Protein 2YGL (pdb70)

Secondary structure (DSSP, 8-state):
-EEEEEGGGS--SEE--S-S-TTS-PEESS-HHHHHHT--PPEEEE-GGG-EEEESSEEEEE-BSSEEEEEE-TTS---EEEEEEEE-TTS--SSTTSS-B-EEEEEETTEEEEETTTT-TT-B-TTPPPEEEEEEPPTT--EEEEEEE-TT--TT-EEEEEEEEEEEE--PPPP-HHHHHH--TTEEEGGGS--SEE--S-S-TT--PEESS-HHHHHTT--PPEEEEETTEEEEESSEEE---BSSEEEEEE-TTS-EEEEEEEEEE-TTS-----SS-SEEEEEEEETTEEEEETTTT-TT-B-TTSPPEEEEEEPPTT--EEEEEEEE-SSSS---EEEEEEEEEE-/-EEEEEGGGS--SEE--S-S-TTS--EESS-HHHHHTT--PPEEEE-GGG-EEEESSEEE---BSSEEEEEE-TTS---EEEEEEEE-TTS--SSTTSS-B-EEEEEETTEEEEETTTT-TT-B-TTPPPEEEEEEPPTT--EEEEEEE-TT--TT--EEEEEEEEEEE---SPP-HHHHHH--TTEEEGGGS--SEE--S-S-TT--PEESS-HHHHHTT--PPEEEEETTEEEEESSEEEEE-BSSEEEEEE-TTS---EEEEEEE--TTS-----SS-SEEEEEEEETTEEEEETTTT-TT-B-TTSPPEEEEEEPPTT--EEEEEEEE-SSSS--EEEEEEEEEE-

Solvent-accessible surface area: 34598 Å² total; per-residue (Å²): 163,99,41,53,50,61,0,9,92,26,130,67,73,57,31,74,12,7,28,174,55,137,123,63,77,6,29,102,46,12,0,0,40,17,13,45,149,52,85,177,58,99,0,5,3,20,32,80,141,93,127,52,67,141,19,98,44,0,0,0,0,8,0,50,85,48,0,39,0,1,2,91,4,55,91,79,42,12,64,62,0,33,0,60,0,0,4,3,77,48,15,82,48,96,138,114,51,31,1,32,0,66,69,0,16,0,40,5,64,60,147,81,50,40,25,0,49,132,86,12,103,111,2,0,88,123,79,34,69,27,55,100,2,50,18,88,9,59,181,108,5,126,101,0,9,1,30,1,32,2,30,168,69,38,108,16,1,11,0,0,0,0,33,0,40,0,21,66,58,74,87,41,137,120,18,56,21,114,26,0,34,183,24,23,150,56,20,72,33,0,8,89,58,149,61,83,70,25,79,14,30,33,140,65,141,98,50,79,6,20,65,33,54,1,0,48,21,9,39,106,64,45,110,84,95,0,70,2,25,22,138,55,150,93,42,90,0,60,44,0,0,0,2,6,3,27,116,47,2,23,4,64,4,91,12,58,82,60,87,15,34,55,0,0,0,15,0,0,5,2,46,65,8,106,83,121,161,39,138,120,12,8,2,78,56,2,14,0,2,6,78,64,145,68,42,43,26,5,57,101,134,57,100,176,14,8,69,29,102,26,40,12,9,70,0,64,22,145,7,66,91,94,10,79,39,0,35,2,45,3,43,16,5,153,119,38,164,0,32,14,0,0,1,0,0,0,1,10,24,70,150,126,86,22,56,46,62,0,8,92,30,127,70,77,53,29,74,12,6,30,168,56,136,124,60,78,7,26,100,44,11,0,0,44,19,12,43,142,51,80,178,61,90,0,6,2,20,44,78,142,62,145,62,90,135,20,101,40,1,0,0,0,7,0,47,90,46,0,41,0,2,2,97,4,54,85,52,54,12,67,71,0,20,1,35,0,0,4,3,72,48,14,96,32,107,137,107,55,39,1,35,1,73,76,1,19,0,33,5,79,65,147,67,47,37,31,0,50,128,84,9,103,121,4,0,116,119,67,37,65,25,50,80,1,63,10,107,12,74,168,112,8,116,101,0,8,0,25,0,29,2,29,164,70,33,103,21,1,10,0,0,0,0,32,0,32,0,14,60,66,41,51,106,99,118,18,60,24,102,17,0,32,160,25,29,150,47,19,64,34,0,8,89,61,145,66,83,70,26,76,14,32,30,143,61,139,102,52,80,7,20,65,34,55,4,1,49,28,8,44,112,61,36,120,101,92,0,73,1,26,15,132,66,141,86,38,88,0,69,44,0,0,0,2,8,2,32,99,52,3,23,3,66,4,95,11,56,84,68,99,19,61,33,0,0,0,13,1,1,6,7,49,72,20,135,86,145,155,40,140,118,14,5,0,86,33,1,11,0,2,5,76,67,134,75,40,45,21,1,60,94,162,60,99,172,12,2,58,33,105,36,46,10,6,68,0,57,18,68,7,59,135,110,10,91,36,0,33,2,48,3,42,10,13,149,104,29,221,18,18,40,1,2,0,0,0,0,0,4,33,81

Foldseek 3Di:
DKDKDAPLNDDWPDWFAADPDPVQDKDWQDFRPCVSVVHPDGFWFQAPPRDIDGFRTWIKGFAAQHTKTKHFCAPVQFWKKKFKKAQTLPFDQVDVLAQFWQKKFKDWPNRTQDICCVVCVRGHHSRDGIDMDMGTDDRRTTMMMTITHCPPGRHRNTMIRGPIITMDDDDDDDDDLVDLQVDDVQKDAPLVDDWPDWFAADPPPVFDKDWQDARPCVSVPDNDGFWFAAVNDIDGFRTWIKGFAAQHIKTKHFCQVAQWWKKKWWKDFGLPWDDDDDPFAFWQWKFKAFPNHTQDICCVVPVRHHHRSDGTDIDMTTHDTNTGMIMIITHGSPPTGRRTMMTGSIIIGGD/DKDKDAPLNDDWPDWFAADPPPVFGKDWQDWRPCVSVVHPDGFWFAAPVRDIDGFRGWIKGFAAQHTKTKHWCAPVQFWKKKFKKAQGLPFDCPDPLAQQWQWKFKDWPRHTQDIPCVVCVRGHHNSDGIDMDMGTDDPRTTMMMIITHCPPGRHRNTMIGGPIITMDDPDDDDDDLVDLQVDDVQKAAPLVDDWPDWFADDPDPVFDKDWQPAGPCVSVPDNAGFWFQAPNDIDGFRTWIKGFADQHIKTKHFCQVHWWWKKKWWKAAGLPFDFDDDQFAQWQWKFKAFPNRTFDIPCPVPVRYYGRPDHTDMDMTTDDGNTGMIMIMTHGSPPTPRGMMMTGSIITGD

InterPro domains:
  IPR008979 Galactose-binding-like domain superfamily [SSF49785] (64-230)
  IPR008979 Galactose-binding-like domain superfamily [SSF49785] (246-413)
  IPR011071 Polysaccharide lyase family 8-like, C-terminal [G3DSA:2.60.220.10] (844-1001)
  IPR013190 Glycosyl hydrolase family 98, C-terminal [PF08307] (747-1003)
  IPR013191 Glycosyl hydrolase family 98, central domain [PF08306] (425-745)
  IPR013222 Glycosyl hydrolase family 98, putative carbohydrate-binding module [PF08305] (66-227)
  IPR013222 Glycosyl hydrolase family 98, putative carbohydrate-binding module [PF08305] (249-396)
  IPR013222 Glycosyl hydrolase family 98, putative carbohydrate-binding module [SM00776] (62-229)
  IPR013222 Glycosyl hydrolase family 98, putative carbohydrate-binding module [SM00776] (245-411)
  IPR038637 NPCBM domain superfamily [G3DSA:2.60.120.1060] (61-232)
  IPR038637 NPCBM domain superfamily [G3DSA:2.60.120.1060] (233-413)

Organism: Streptococcus pneumoniae (strain 70585) (NCBI:txid488221)

Nearest PDB structures (foldseek):
  2ygl-assembly1_A  TM=1.003E+00  e=1.152E-73  Streptococcus pneumoniae SP3-BS71
  2vno-assembly1_A  TM=9.963E-01  e=3.761E-24  Clostridium perfringens
  7jrm-assembly1_A  TM=9.193E-01  e=1.064E-12  Clostridium perfringens ATCC 13124
  8jmq-assembly1_B  TM=3.921E-01  e=1.977E-03  Asparagus officinalis
  8jmr-assembly1_A  TM=4.074E-01  e=3.582E-03  Asparagus officinalis

Radius of gyration: 34.6 Å; Cα contacts (8 Å, |Δi|>4): 1863; chains: 2; bounding box: 73×103×72 Å

Structure (mmCIF, N/CA/C/O backbone):
data_2YGL
#
_entry.id   2YGL
#
_cell.length_a   76.040
_cell.length_b   90.580
_cell.length_c   119.850
_cell.angle_alpha   90.00
_cell.angle_beta   90.00
_cell.angle_gamma   90.00
#
_symmetry.space_group_name_H-M   'P 21 21 21'
#
loop_
_entity.id
_entity.type
_entity.pdbx_description
1 polymer 'BLOOD GROUP A-AND B-CLEAVING ENDO-BETA-GALACTOSIDASE'
2 non-polymer 'CALCIUM ION'
3 water water
#
loop_
_atom_site.group_PDB
_atom_site.id
_atom_site.type_symbol
_atom_site.label_atom_id
_atom_site.label_alt_id
_atom_site.label_comp_id
_atom_site.label_asym_id
_atom_site.label_entity_id
_atom_site.label_seq_id
_atom_site.pdbx_PDB_ins_code
_atom_site.Cartn_x
_atom_site.Cartn_y
_atom_site.Cartn_z
_atom_site.occupancy
_atom_site.B_iso_or_equiv
_atom_site.auth_seq_id
_atom_site.auth_comp_id
_atom_site.auth_asym_id
_atom_site.auth_atom_id
_atom_site.pdbx_PDB_model_num
ATOM 1 N N . HIS A 1 3 ? -14.951 72.246 42.275 1.00 30.70 62 HIS A N 1
ATOM 2 C CA . HIS A 1 3 ? -15.646 73.526 42.586 1.00 30.56 62 HIS A CA 1
ATOM 3 C C . HIS A 1 3 ? -15.349 74.574 41.509 1.00 30.56 62 HIS A C 1
ATOM 4 O O . HIS A 1 3 ? -14.207 75.015 41.352 1.00 30.52 62 HIS A O 1
ATOM 11 N N . MET A 1 4 ? -16.393 74.959 40.775 1.00 30.37 63 MET A N 1
ATOM 12 C CA . MET A 1 4 ? -16.269 75.904 39.664 1.00 30.28 63 MET A CA 1
ATOM 13 C C . MET A 1 4 ? -16.904 77.248 40.002 1.00 29.79 63 MET A C 1
ATOM 14 O O . MET A 1 4 ? -17.930 77.306 40.680 1.00 29.86 63 MET A O 1
ATOM 19 N N . ALA A 1 5 ? -16.287 78.323 39.520 1.00 29.22 64 ALA A N 1
ATOM 20 C CA . ALA A 1 5 ? -16.828 79.669 39.683 1.00 28.68 64 ALA A CA 1
ATOM 21 C C . ALA A 1 5 ? -16.920 80.371 38.333 1.00 28.40 64 ALA A C 1
ATOM 22 O O . ALA A 1 5 ? -15.992 80.300 37.521 1.00 28.21 64 ALA A O 1
ATOM 24 N N . SER A 1 6 ? -18.041 81.047 38.097 1.00 27.90 65 SER A N 1
ATOM 25 C CA . SER A 1 6 ? -18.232 81.778 36.853 1.00 27.51 65 SER A CA 1
ATOM 26 C C . SER A 1 6 ? -18.285 83.281 37.085 1.00 27.09 65 SER A C 1
ATOM 27 O O . SER A 1 6 ? -18.820 83.750 38.091 1.00 26.89 65 SER A O 1
ATOM 30 N N . THR A 1 7 ? -17.705 84.026 36.150 1.00 26.68 66 THR A N 1
ATOM 31 C CA . THR A 1 7 ? -17.768 85.481 36.160 1.00 26.45 66 THR A CA 1
ATOM 32 C C . THR A 1 7 ? -18.459 85.934 34.873 1.00 26.30 66 THR A C 1
ATOM 33 O O . THR A 1 7 ? -18.020 85.595 33.770 1.00 26.27 66 THR A O 1
ATOM 37 N N . TYR A 1 8 ? -19.553 86.675 35.020 1.00 25.99 67 TYR A N 1
ATOM 38 C CA . TYR A 1 8 ? -20.296 87.177 33.870 1.00 25.80 67 TYR A CA 1
ATOM 39 C C . TYR A 1 8 ? -19.548 88.325 33.206 1.00 25.64 67 TYR A C 1
ATOM 40 O O . TYR A 1 8 ? -18.990 89.186 33.894 1.00 25.41 67 TYR A O 1
ATOM 49 N N . LEU A 1 9 ? -19.534 88.328 31.873 1.00 25.35 68 LEU A N 1
ATOM 50 C CA . LEU A 1 9 ? -18.895 89.404 31.112 1.00 25.21 68 LEU A CA 1
ATOM 51 C C . LEU A 1 9 ? -19.512 90.762 31.448 1.00 25.12 68 LEU A C 1
ATOM 52 O O . LEU A 1 9 ? -18.803 91.766 31.538 1.00 25.06 68 LEU A O 1
ATOM 57 N N . SER A 1 10 ? -20.829 90.773 31.651 1.00 25.05 69 SER A N 1
ATOM 58 C CA . SER A 1 10 ? -21.565 91.985 32.012 1.00 25.08 69 SER A CA 1
ATOM 59 C C . SER A 1 10 ? -21.219 92.507 33.410 1.00 25.19 69 SER A C 1
ATOM 60 O O . SER A 1 10 ? -21.629 93.607 33.784 1.00 25.24 69 SER A O 1
ATOM 63 N N . ASP A 1 11 ? -20.468 91.712 34.172 1.00 25.25 70 ASP A N 1
ATOM 64 C CA . ASP A 1 11 ? -19.942 92.138 35.466 1.00 25.44 70 ASP A CA 1
ATOM 65 C C . ASP A 1 11 ? -18.478 92.575 35.355 1.00 25.66 70 ASP A C 1
ATOM 66 O O . ASP A 1 11 ? -17.874 93.004 36.339 1.00 25.75 70 ASP A O 1
ATOM 71 N N . MET A 1 12 ? -17.916 92.464 34.152 1.00 25.77 71 MET A N 1
ATOM 72 C CA . MET A 1 12 ? -16.544 92.895 33.891 1.00 26.00 71 MET A CA 1
ATOM 73 C C . MET A 1 12 ? -16.526 94.178 33.069 1.00 25.92 71 MET A C 1
ATOM 74 O O . MET A 1 12 ? -17.556 94.609 32.548 1.00 26.08 71 MET A O 1
ATOM 79 N N . ASP A 1 13 ? -15.349 94.784 32.961 1.00 25.95 72 ASP A N 1
ATOM 80 C CA . ASP A 1 13 ? -15.162 95.971 32.137 1.00 25.91 72 ASP A CA 1
ATOM 81 C C . ASP A 1 13 ? -14.497 95.564 30.830 1.00 25.58 72 ASP A C 1
ATOM 82 O O . ASP A 1 13 ? -13.414 94.975 30.842 1.00 25.65 72 ASP A O 1
ATOM 87 N N . TRP A 1 14 ? -15.150 95.860 29.707 1.00 25.13 73 TRP A N 1
ATOM 88 C CA . TRP A 1 14 ? -14.563 95.579 28.398 1.00 24.72 73 TRP A CA 1
ATOM 89 C C . TRP A 1 14 ? -13.397 96.517 28.101 1.00 24.61 73 TRP A C 1
ATOM 90 O O . TRP A 1 14 ? -13.400 97.671 28.532 1.00 24.63 73 TRP A O 1
ATOM 101 N N . SER A 1 15 ? -12.392 96.010 27.391 1.00 24.41 74 SER A N 1
ATOM 102 C CA . SER A 1 15 ? -11.265 96.837 26.956 1.00 24.17 74 SER A CA 1
ATOM 103 C C . SER A 1 15 ? -11.703 97.760 25.820 1.00 23.91 74 SER A C 1
ATOM 104 O O . SER A 1 15 ? -11.214 98.883 25.696 1.00 24.08 74 SER A O 1
ATOM 107 N N . SER A 1 16 ? -12.630 97.271 25.001 1.00 23.49 75 SER A N 1
ATOM 108 C CA . SER A 1 16 ? -13.283 98.071 23.966 1.00 23.15 75 SER A CA 1
ATOM 109 C C . SER A 1 16 ? -14.603 97.424 23.546 1.00 22.84 75 SER A C 1
ATOM 110 O O . SER A 1 16 ? -14.819 96.223 23.750 1.00 22.62 75 SER A O 1
ATOM 113 N N . ALA A 1 17 ? -15.485 98.235 22.971 1.00 22.41 76 ALA A N 1
ATOM 114 C CA . ALA A 1 17 ? -16.779 97.764 22.498 1.00 22.10 76 ALA A CA 1
ATOM 115 C C . ALA A 1 17 ? -17.254 98.618 21.332 1.00 21.82 76 ALA A C 1
ATOM 116 O O . ALA A 1 17 ? -17.323 99.844 21.438 1.00 22.09 76 ALA A O 1
ATOM 118 N N . THR A 1 18 ? -17.555 97.966 20.213 1.00 21.20 77 THR A N 1
ATOM 119 C CA . THR A 1 18 ? -18.144 98.643 19.062 1.00 20.63 77 THR A CA 1
ATOM 120 C C . THR A 1 18 ? -19.447 97.955 18.662 1.00 20.43 77 THR A C 1
ATOM 121 O O . THR A 1 18 ? -19.612 96.746 18.860 1.00 20.21 77 THR A O 1
ATOM 125 N N . HIS A 1 19 ? -20.364 98.740 18.104 1.00 20.11 78 HIS A N 1
ATOM 126 C CA . HIS A 1 19 ? -21.655 98.243 17.638 1.00 19.85 78 HIS A CA 1
ATOM 127 C C . HIS A 1 19 ? -21.981 98.815 16.257 1.00 19.87 78 HIS A C 1
ATOM 128 O O . HIS A 1 19 ? -21.303 99.731 15.783 1.00 19.76 78 HIS A O 1
ATOM 135 N N . GLY A 1 20 ? -23.021 98.275 15.627 1.00 19.78 79 GLY A N 1
ATOM 136 C CA . GLY A 1 20 ? -23.400 98.666 14.274 1.00 19.98 79 GLY A CA 1
ATOM 137 C C . GLY A 1 20 ? -24.470 99.735 14.154 1.00 20.11 79 GLY A C 1
ATOM 138 O O . GLY A 1 20 ? -24.897 100.054 13.045 1.00 20.43 79 GLY A O 1
ATOM 139 N N . ASP A 1 21 ? -24.908 100.293 15.280 1.00 20.10 80 ASP A N 1
ATOM 140 C CA . ASP A 1 21 ? -25.909 101.363 15.258 1.00 20.16 80 ASP A CA 1
ATOM 141 C C . ASP A 1 21 ? -25.260 102.704 14.908 1.00 20.09 80 ASP A C 1
ATOM 142 O O . ASP A 1 21 ? -24.188 103.025 15.416 1.00 19.83 80 ASP A O 1
ATOM 147 N N . ILE A 1 22 ? -25.920 103.483 14.050 1.00 20.21 81 ILE A N 1
ATOM 148 C CA . ILE A 1 22 ? -25.371 104.767 13.588 1.00 20.41 81 ILE A CA 1
ATOM 149 C C . ILE A 1 22 ? -25.265 105.827 14.691 1.00 20.51 81 ILE A C 1
ATOM 150 O O . ILE A 1 22 ? -24.437 106.730 14.600 1.00 20.67 81 ILE A O 1
ATOM 155 N N . ASP A 1 23 ? -26.096 105.706 15.725 1.00 20.52 82 ASP A N 1
ATOM 156 C CA . ASP A 1 23 ? -26.068 106.628 16.859 1.00 20.57 82 ASP A CA 1
ATOM 157 C C . ASP A 1 23 ? -24.976 106.209 17.845 1.00 20.51 82 ASP A C 1
ATOM 158 O O . ASP A 1 23 ? -25.129 105.231 18.581 1.00 20.49 82 ASP A O 1
ATOM 163 N N . LYS A 1 24 ? -23.879 106.962 17.860 1.00 20.45 83 LYS A N 1
ATOM 164 C CA . LYS A 1 24 ? -22.723 106.614 18.688 1.00 20.34 83 LYS A CA 1
ATOM 165 C C . LYS A 1 24 ? -22.780 107.167 20.119 1.00 20.38 83 LYS A C 1
ATOM 166 O O . LYS A 1 24 ? -21.820 107.030 20.883 1.00 20.15 83 LYS A O 1
ATOM 172 N N . THR A 1 25 ? -23.903 107.785 20.483 1.00 20.45 84 THR A N 1
ATOM 173 C CA . THR A 1 25 ? -24.152 108.115 21.889 1.00 20.56 84 THR A CA 1
ATOM 174 C C . THR A 1 25 ? -24.710 106.882 22.602 1.00 20.56 84 THR A C 1
ATOM 175 O O . THR A 1 25 ? -24.649 106.778 23.829 1.00 20.46 84 THR A O 1
ATOM 179 N N . LYS A 1 26 ? -25.245 105.950 21.813 1.00 20.58 85 LYS A N 1
ATOM 180 C CA . LYS A 1 26 ? -25.696 104.657 22.321 1.00 20.66 85 LYS A CA 1
ATOM 181 C C . LYS A 1 26 ? -24.498 103.764 22.623 1.00 20.70 85 LYS A C 1
ATOM 182 O O . LYS A 1 26 ? -23.462 103.848 21.955 1.00 20.59 85 LYS A O 1
ATOM 188 N N . THR A 1 27 ? -24.642 102.917 23.638 1.00 20.58 86 THR A N 1
ATOM 189 C CA . THR A 1 27 ? -23.577 102.002 24.039 1.00 20.48 86 THR A CA 1
ATOM 190 C C . THR A 1 27 ? -24.057 100.552 24.054 1.00 20.18 86 THR A C 1
ATOM 191 O O . THR A 1 27 ? -25.249 100.280 24.240 1.00 19.94 86 THR A O 1
ATOM 195 N N . VAL A 1 28 ? -23.114 99.633 23.859 1.00 19.89 87 VAL A N 1
ATOM 196 C CA . VAL A 1 28 ? -23.352 98.200 24.037 1.00 19.75 87 VAL A CA 1
ATOM 197 C C . VAL A 1 28 ? -23.941 97.969 25.435 1.00 19.77 87 VAL A C 1
ATOM 198 O O . VAL A 1 28 ? -23.483 98.558 26.415 1.00 19.54 87 VAL A O 1
ATOM 202 N N . GLN A 1 29 ? -24.970 97.129 25.512 1.00 19.79 88 GLN A N 1
ATOM 203 C CA . GLN A 1 29 ? -25.760 96.993 26.733 1.00 19.69 88 GLN A CA 1
ATOM 204 C C . GLN A 1 29 ? -25.384 95.793 27.600 1.00 19.73 88 GLN A C 1
ATOM 205 O O . GLN A 1 29 ? -25.107 94.704 27.093 1.00 19.64 88 GLN A O 1
ATOM 211 N N . LYS A 1 30 ? -25.368 96.014 28.913 1.00 19.66 89 LYS A N 1
ATOM 212 C CA . LYS A 1 30 ? -25.147 94.946 29.882 1.00 19.59 89 LYS A CA 1
ATOM 213 C C . LYS A 1 30 ? -26.492 94.476 30.418 1.00 19.37 89 LYS A C 1
ATOM 214 O O . LYS A 1 30 ? -27.295 95.288 30.893 1.00 19.26 89 LYS A O 1
ATOM 220 N N . ASP A 1 31 ? -26.729 93.168 30.326 1.00 19.02 90 ASP A N 1
ATOM 221 C CA . ASP A 1 31 ? -27.933 92.524 30.865 1.00 18.86 90 ASP A CA 1
ATOM 222 C C . ASP A 1 31 ? -29.236 93.031 30.233 1.00 18.62 90 ASP A C 1
ATOM 223 O O . ASP A 1 31 ? -30.297 93.034 30.867 1.00 18.60 90 ASP A O 1
ATOM 228 N N . ALA A 1 32 ? -29.139 93.442 28.971 1.00 18.30 91 ALA A N 1
ATOM 229 C CA . ALA A 1 32 ? -30.278 93.935 28.202 1.00 18.07 91 ALA A CA 1
ATOM 230 C C . ALA A 1 32 ? -29.980 93.855 26.705 1.00 17.89 91 ALA A C 1
ATOM 231 O O . ALA A 1 32 ? -28.812 93.908 26.304 1.00 17.84 91 ALA A O 1
ATOM 233 N N . PRO A 1 33 ? -31.033 93.717 25.870 1.00 17.75 92 PRO A N 1
ATOM 234 C CA . PRO A 1 33 ? -30.865 93.870 24.422 1.00 17.58 92 PRO A CA 1
ATOM 235 C C . PRO A 1 33 ? -30.387 95.287 24.108 1.00 17.48 92 PRO A C 1
ATOM 236 O O . PRO A 1 33 ? -30.633 96.202 24.902 1.00 17.42 92 PRO A O 1
ATOM 240 N N . PHE A 1 34 ? -29.714 95.469 22.973 1.00 17.17 93 PHE A N 1
ATOM 241 C CA . PHE A 1 34 ? -29.105 96.764 22.652 1.00 17.17 93 PHE A CA 1
ATOM 242 C C . PHE A 1 34 ? -30.103 97.918 22.572 1.00 17.42 93 PHE A C 1
ATOM 243 O O . PHE A 1 34 ? -29.948 98.914 23.274 1.00 17.58 93 PHE A O 1
ATOM 251 N N . THR A 1 35 ? -31.110 97.785 21.710 1.00 17.68 94 THR A N 1
ATOM 252 C CA . THR A 1 35 ? -32.032 98.888 21.429 1.00 18.15 94 THR A CA 1
ATOM 253 C C . THR A 1 35 ? -32.983 99.201 22.589 1.00 18.45 94 THR A C 1
ATOM 254 O O . THR A 1 35 ? -33.112 100.364 22.977 1.00 18.57 94 THR A O 1
ATOM 258 N N . THR A 1 36 ? -33.627 98.173 23.145 1.00 18.78 95 THR A N 1
ATOM 259 C CA . THR A 1 36 ? -34.517 98.355 24.299 1.00 19.21 95 THR A CA 1
ATOM 260 C C . THR A 1 36 ? -33.748 98.833 25.528 1.00 19.66 95 THR A C 1
ATOM 261 O O . THR A 1 36 ? -34.232 99.684 26.276 1.00 19.90 95 THR A O 1
ATOM 265 N N . GLY A 1 37 ? -32.554 98.275 25.730 1.00 20.05 96 GLY A N 1
ATOM 266 C CA . GLY A 1 37 ? -31.689 98.657 26.845 1.00 20.57 96 GLY A CA 1
ATOM 267 C C . GLY A 1 37 ? -31.256 100.109 26.774 1.00 21.08 96 GLY A C 1
ATOM 268 O O . GLY A 1 37 ? -31.233 100.801 27.792 1.00 20.85 96 GLY A O 1
ATOM 269 N N . ASN A 1 38 ? -30.906 100.568 25.570 1.00 21.56 97 ASN A N 1
ATOM 270 C CA . ASN A 1 38 ? -30.542 101.972 25.352 1.00 22.16 97 ASN A CA 1
ATOM 271 C C . ASN A 1 38 ? -31.704 102.944 25.580 1.00 22.74 97 ASN A C 1
ATOM 272 O O . ASN A 1 38 ? -31.486 104.096 25.952 1.00 23.01 97 ASN A O 1
ATOM 277 N N . LYS A 1 39 ? -32.929 102.468 25.360 1.00 23.48 98 LYS A N 1
ATOM 278 C CA . LYS A 1 39 ? -34.143 103.253 25.609 1.00 24.16 98 LYS A CA 1
ATOM 279 C C . LYS A 1 39 ? -34.484 103.331 27.097 1.00 24.36 98 LYS A C 1
ATOM 280 O O . LYS A 1 39 ? -35.306 104.150 27.505 1.00 24.83 98 LYS A O 1
ATOM 286 N N . GLY A 1 40 ? -33.857 102.475 27.900 1.00 24.54 99 GLY A N 1
ATOM 287 C CA . GLY A 1 40 ? -34.104 102.441 29.339 1.00 24.54 99 GLY A CA 1
ATOM 288 C C . GLY A 1 40 ? -35.134 101.403 29.752 1.00 24.57 99 GLY A C 1
ATOM 289 O O . GLY A 1 40 ? -35.466 101.286 30.936 1.00 24.58 99 GLY A O 1
ATOM 290 N N . GLU A 1 41 ? -35.635 100.644 28.778 1.00 24.33 100 GLU A N 1
ATOM 291 C CA . GLU A 1 41 ? -36.643 99.616 29.038 1.00 24.16 100 GLU A CA 1
ATOM 292 C C . GLU A 1 41 ? -36.057 98.474 29.861 1.00 23.67 100 GLU A C 1
ATOM 293 O O . GLU A 1 41 ? -34.887 98.122 29.702 1.00 23.65 100 GLU A O 1
ATOM 299 N N . HIS A 1 42 ? -36.882 97.900 30.735 1.00 23.02 101 HIS A N 1
ATOM 300 C CA . HIS A 1 42 ? -36.442 96.866 31.678 1.00 22.48 101 HIS A CA 1
ATOM 301 C C . HIS A 1 42 ? -36.407 95.465 31.056 1.00 22.10 101 HIS A C 1
ATOM 302 O O . HIS A 1 42 ? -36.006 94.496 31.709 1.00 21.94 101 HIS A O 1
ATOM 309 N N . THR A 1 43 ? -36.820 95.376 29.793 1.00 21.66 102 THR A N 1
ATOM 310 C CA . THR A 1 43 ? -36.864 94.120 29.035 1.00 21.34 102 THR A CA 1
ATOM 311 C C . THR A 1 43 ? -35.565 93.313 29.143 1.00 21.13 102 THR A C 1
ATOM 312 O O . THR A 1 43 ? -34.469 93.847 28.952 1.00 20.92 102 THR A O 1
ATOM 316 N N . LYS A 1 44 ? -35.709 92.029 29.466 1.00 20.98 103 LYS A N 1
ATOM 317 C CA . LYS A 1 44 ? -34.574 91.114 29.583 1.00 21.05 103 LYS A CA 1
ATOM 318 C C . LYS A 1 44 ? -34.201 90.521 28.226 1.00 20.85 103 LYS A C 1
ATOM 319 O O . LYS A 1 44 ? -35.040 90.438 27.323 1.00 20.55 103 LYS A O 1
ATOM 325 N N . ILE A 1 45 ? -32.939 90.111 28.101 1.00 20.71 104 ILE A N 1
ATOM 326 C CA . ILE A 1 45 ? -32.459 89.359 26.944 1.00 20.59 104 ILE A CA 1
ATOM 327 C C . ILE A 1 45 ? -33.251 88.057 26.823 1.00 20.78 104 ILE A C 1
ATOM 328 O O . ILE A 1 45 ? -33.415 87.328 27.805 1.00 20.77 104 ILE A O 1
ATOM 333 N N . SER A 1 46 ? -33.764 87.784 25.627 1.00 21.04 105 SER A N 1
ATOM 334 C CA . SER A 1 46 ? -34.481 86.536 25.384 1.00 21.34 105 SER A CA 1
ATOM 335 C C . SER A 1 46 ? -34.190 85.946 24.011 1.00 21.64 105 SER A C 1
ATOM 336 O O . SER A 1 46 ? -34.012 86.670 23.032 1.00 21.38 105 SER A O 1
ATOM 339 N N . LEU A 1 47 ? -34.145 84.620 23.963 1.00 22.19 106 LEU A N 1
ATOM 340 C CA . LEU A 1 47 ? -33.854 83.892 22.737 1.00 22.87 106 LEU A CA 1
ATOM 341 C C . LEU A 1 47 ? -34.804 82.726 22.558 1.00 23.64 106 LEU A C 1
ATOM 342 O O . LEU A 1 47 ? -35.334 82.179 23.533 1.00 23.50 106 LEU A O 1
ATOM 347 N N . LEU A 1 48 ? -35.013 82.357 21.300 1.00 24.64 107 LEU A N 1
ATOM 348 C CA . LEU A 1 48 ? -35.760 81.163 20.953 1.00 25.70 107 LEU A CA 1
ATOM 349 C C . LEU A 1 48 ? -34.872 79.946 21.192 1.00 26.45 107 LEU A C 1
ATOM 350 O O . LEU A 1 48 ? -33.778 79.844 20.632 1.00 26.61 107 LEU A O 1
ATOM 355 N N . THR A 1 49 ? -35.331 79.037 22.044 1.00 27.49 108 THR A N 1
ATOM 356 C CA . THR A 1 49 ? -34.604 77.797 22.295 1.00 28.54 108 THR A CA 1
ATOM 357 C C . THR A 1 49 ? -35.260 76.634 21.540 1.00 29.04 108 THR A C 1
ATOM 358 O O . THR A 1 49 ? -36.085 76.859 20.650 1.00 29.10 108 THR A O 1
ATOM 362 N N . SER A 1 50 ? -34.887 75.404 21.885 1.00 29.74 109 SER A N 1
ATOM 363 C CA . SER A 1 50 ? -35.449 74.218 21.245 1.00 30.42 109 SER A CA 1
ATOM 364 C C . SER A 1 50 ? -36.959 74.127 21.465 1.00 30.63 109 SER A C 1
ATOM 365 O O . SER A 1 50 ? -37.476 74.579 22.492 1.00 30.88 109 SER A O 1
ATOM 368 N N . ASP A 1 51 ? -37.651 73.548 20.483 1.00 30.88 110 ASP A N 1
ATOM 369 C CA . ASP A 1 51 ? -39.121 73.501 20.432 1.00 30.95 110 ASP A CA 1
ATOM 370 C C . ASP A 1 51 ? -39.788 74.875 20.387 1.00 30.66 110 ASP A C 1
ATOM 371 O O . ASP A 1 51 ? -40.959 75.017 20.752 1.00 30.64 110 ASP A O 1
ATOM 376 N N . ASP A 1 52 ? -39.038 75.875 19.923 1.00 30.28 111 ASP A N 1
ATOM 377 C CA . ASP A 1 52 ? -39.529 77.252 19.791 1.00 29.91 111 ASP A CA 1
ATOM 378 C C . ASP A 1 52 ? -40.020 77.877 21.103 1.00 29.75 111 ASP A C 1
ATOM 379 O O . ASP A 1 52 ? -40.875 78.767 21.098 1.00 29.68 111 ASP A O 1
ATOM 384 N N . LYS A 1 53 ? -39.468 77.407 22.219 1.00 29.59 112 LYS A N 1
ATOM 385 C CA . LYS A 1 53 ? -39.743 77.997 23.524 1.00 29.54 112 LYS A CA 1
ATOM 386 C C . LYS A 1 53 ? -38.873 79.242 23.705 1.00 29.10 112 LYS A C 1
ATOM 387 O O . LYS A 1 53 ? -37.682 79.218 23.402 1.00 29.29 112 LYS A O 1
ATOM 393 N N . VAL A 1 54 ? -39.475 80.327 24.183 1.00 28.60 113 VAL A N 1
ATOM 394 C CA . VAL A 1 54 ? -38.737 81.558 24.469 1.00 28.06 113 VAL A CA 1
ATOM 395 C C . VAL A 1 54 ? -38.128 81.479 25.871 1.00 27.74 113 VAL A C 1
ATOM 396 O O . VAL A 1 54 ? -38.833 81.224 26.847 1.00 27.72 113 VAL A O 1
ATOM 400 N N . LYS A 1 55 ? -36.815 81.684 25.961 1.00 27.32 114 LYS A N 1
ATOM 401 C CA . LYS A 1 55 ? -36.122 81.690 27.248 1.00 26.94 114 LYS A CA 1
ATOM 402 C C . LYS A 1 55 ? -35.551 83.071 27.563 1.00 26.44 114 LYS A C 1
ATOM 403 O O . LYS A 1 55 ? -34.904 83.693 26.716 1.00 26.23 114 LYS A O 1
ATOM 409 N N . TYR A 1 56 ? -35.795 83.535 28.787 1.00 25.88 115 TYR A N 1
ATOM 410 C CA . TYR A 1 56 ? -35.293 84.826 29.265 1.00 25.31 115 TYR A CA 1
ATOM 411 C C . TYR A 1 56 ? -34.010 84.658 30.075 1.00 24.77 115 TYR A C 1
ATOM 412 O O . TYR A 1 56 ? -33.799 83.628 30.716 1.00 24.73 115 TYR A O 1
ATOM 421 N N . PHE A 1 57 ? -33.152 85.674 30.029 1.00 24.13 116 PHE A N 1
ATOM 422 C CA . PHE A 1 57 ? -31.841 85.622 30.671 1.00 23.47 116 PHE A CA 1
ATOM 423 C C . PHE A 1 57 ? -31.621 86.872 31.512 1.00 23.11 116 PHE A C 1
ATOM 424 O O . PHE A 1 57 ? -31.819 87.987 31.029 1.00 23.01 116 PHE A O 1
ATOM 432 N N . ASP A 1 58 ? -31.205 86.683 32.763 1.00 22.79 117 ASP A N 1
ATOM 433 C CA . ASP A 1 58 ? -30.851 87.800 33.646 1.00 22.42 117 ASP A CA 1
ATOM 434 C C . ASP A 1 58 ? -29.553 88.488 33.215 1.00 21.96 117 ASP A C 1
ATOM 435 O O . ASP A 1 58 ? -29.411 89.704 33.359 1.00 21.81 117 ASP A O 1
ATOM 440 N N . LYS A 1 59 ? -28.610 87.701 32.698 1.00 21.49 118 LYS A N 1
ATOM 441 C CA . LYS A 1 59 ? -27.268 88.196 32.381 1.00 21.05 118 LYS A CA 1
ATOM 442 C C . LYS A 1 59 ? -26.927 88.059 30.900 1.00 20.79 118 LYS A C 1
ATOM 443 O O . LYS A 1 59 ? -27.405 87.146 30.224 1.00 20.62 118 LYS A O 1
ATOM 449 N N . GLY A 1 60 ? -26.090 88.970 30.406 1.00 20.42 119 GLY A N 1
ATOM 450 C CA . GLY A 1 60 ? -25.613 88.906 29.029 1.00 19.96 119 GLY A CA 1
ATOM 451 C C . GLY A 1 60 ? -25.138 90.229 28.463 1.00 19.57 119 GLY A C 1
ATOM 452 O O . GLY A 1 60 ? -25.117 91.249 29.157 1.00 19.37 119 GLY A O 1
ATOM 453 N N . ILE A 1 61 ? -24.744 90.191 27.191 1.00 19.17 120 ILE A N 1
ATOM 454 C CA . ILE A 1 61 ? -24.292 91.367 26.455 1.00 18.78 120 ILE A CA 1
ATOM 455 C C . ILE A 1 61 ? -25.169 91.550 25.216 1.00 18.52 120 ILE A C 1
ATOM 456 O O . ILE A 1 61 ? -25.367 90.609 24.443 1.00 18.53 120 ILE A O 1
ATOM 461 N N . GLY A 1 62 ? -25.692 92.760 25.038 1.00 18.33 121 GLY A N 1
ATOM 462 C CA . GLY A 1 62 ? -26.543 93.088 23.894 1.00 18.27 121 GLY A CA 1
ATOM 463 C C . GLY A 1 62 ? -25.910 94.118 22.978 1.00 18.20 121 GLY A C 1
ATOM 464 O O . GLY A 1 62 ? -25.577 95.223 23.407 1.00 18.14 121 GLY A O 1
ATOM 465 N N . THR A 1 63 ? -25.745 93.750 21.710 1.00 18.17 122 THR A N 1
ATOM 466 C CA . THR A 1 63 ? -25.115 94.625 20.723 1.00 18.01 122 THR A CA 1
ATOM 467 C C . THR A 1 63 ? -25.910 94.687 19.415 1.00 18.01 122 THR A C 1
ATOM 468 O O . THR A 1 63 ? -26.913 93.985 19.250 1.00 18.07 122 THR A O 1
ATOM 472 N N . VAL A 1 64 ? -25.460 95.550 18.507 1.00 17.85 123 VAL A N 1
ATOM 473 C CA . VAL A 1 64 ? -25.890 95.523 17.115 1.00 17.80 123 VAL A CA 1
ATOM 474 C C . VAL A 1 64 ? -24.677 95.126 16.268 1.00 17.96 123 VAL A C 1
ATOM 475 O O . VAL A 1 64 ? -23.592 95.694 16.419 1.00 17.70 123 VAL A O 1
ATOM 479 N N . ALA A 1 65 ? -24.866 94.138 15.397 1.00 18.03 124 ALA A N 1
ATOM 480 C CA . ALA A 1 65 ? -23.792 93.635 14.546 1.00 18.47 124 ALA A CA 1
ATOM 481 C C . ALA A 1 65 ? -23.288 94.693 13.562 1.00 18.84 124 ALA A C 1
ATOM 482 O O . ALA A 1 65 ? -24.035 95.586 13.151 1.00 18.80 124 ALA A O 1
ATOM 484 N N . ASP A 1 66 ? -22.009 94.595 13.209 1.00 19.35 125 ASP A N 1
ATOM 485 C CA . ASP A 1 66 ? -21.412 95.454 12.189 1.00 19.90 125 ASP A CA 1
ATOM 486 C C . ASP A 1 66 ? -20.538 94.595 11.270 1.00 20.05 125 ASP A C 1
ATOM 487 O O . ASP A 1 66 ? -20.907 93.463 10.957 1.00 20.03 125 ASP A O 1
ATOM 492 N N . SER A 1 67 ? -19.386 95.112 10.847 1.00 20.30 126 SER A N 1
ATOM 493 C CA . SER A 1 67 ? -18.511 94.355 9.943 1.00 20.57 126 SER A CA 1
ATOM 494 C C . SER A 1 67 ? -17.026 94.313 10.346 1.00 20.43 126 SER A C 1
ATOM 495 O O . SER A 1 67 ? -16.167 94.721 9.567 1.00 20.68 126 SER A O 1
ATOM 498 N N . PRO A 1 68 ? -16.714 93.799 11.554 1.00 20.35 127 PRO A N 1
ATOM 499 C CA . PRO A 1 68 ? -17.640 93.323 12.584 1.00 20.16 127 PRO A CA 1
ATOM 500 C C . PRO A 1 68 ? -17.864 94.316 13.725 1.00 20.09 127 PRO A C 1
ATOM 501 O O . PRO A 1 68 ? -17.115 95.284 13.868 1.00 19.97 127 PRO A O 1
ATOM 505 N N . SER A 1 69 ? -18.909 94.071 14.513 1.00 20.11 128 SER A N 1
ATOM 506 C CA . SER A 1 69 ? -19.034 94.643 15.849 1.00 20.29 128 SER A CA 1
ATOM 507 C C . SER A 1 69 ? -18.141 93.801 16.754 1.00 20.15 128 SER A C 1
ATOM 508 O O . SER A 1 69 ? -18.187 92.571 16.700 1.00 20.11 128 SER A O 1
ATOM 511 N N . VAL A 1 70 ? -17.322 94.460 17.570 1.00 20.30 129 VAL A N 1
ATOM 512 C CA . VAL A 1 70 ? -16.347 93.764 18.417 1.00 20.51 129 VAL A CA 1
ATOM 513 C C . VAL A 1 70 ? -16.421 94.227 19.874 1.00 20.68 129 VAL A C 1
ATOM 514 O O . VAL A 1 70 ? -16.346 95.422 20.163 1.00 20.40 129 VAL A O 1
ATOM 518 N N . ILE A 1 71 ? -16.573 93.265 20.783 1.00 20.99 130 ILE A N 1
ATOM 519 C CA . ILE A 1 71 ? -16.503 93.526 22.220 1.00 21.36 130 ILE A CA 1
ATOM 520 C C . ILE A 1 71 ? -15.399 92.651 22.822 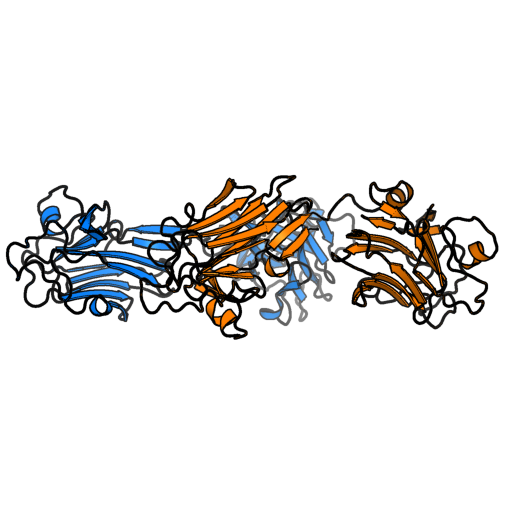1.00 21.65 130 ILE A C 1
ATOM 521 O O . ILE A 1 71 ? -15.480 91.416 22.793 1.00 21.56 130 ILE A O 1
ATOM 526 N N . SER A 1 72 ? -14.364 93.302 23.348 1.00 21.92 131 SER A N 1
ATOM 527 C CA . SER A 1 72 ? -13.170 92.610 23.835 1.00 22.35 131 SER A CA 1
ATOM 528 C C . SER A 1 72 ? -12.966 92.770 25.336 1.00 22.69 131 SER A C 1
ATOM 529 O O . SER A 1 72 ? -13.300 93.811 25.911 1.00 22.69 131 SER A O 1
ATOM 532 N N . TYR A 1 73 ? -12.404 91.733 25.955 1.00 22.98 132 TYR A N 1
ATOM 533 C CA . TYR A 1 73 ? -12.089 91.742 27.382 1.00 23.31 132 TYR A CA 1
ATOM 534 C C . TYR A 1 73 ? -10.654 91.286 27.628 1.00 23.79 132 TYR A C 1
ATOM 535 O O . TYR A 1 73 ? -10.175 90.333 27.000 1.00 23.59 132 TYR A O 1
ATOM 544 N N . ASP A 1 74 ? -9.979 91.975 28.544 1.00 24.38 133 ASP A N 1
ATOM 545 C CA . ASP A 1 74 ? -8.641 91.592 28.975 1.00 25.08 133 ASP A CA 1
ATOM 546 C C . ASP A 1 74 ? -8.758 90.511 30.038 1.00 25.34 133 ASP A C 1
ATOM 547 O O . ASP A 1 74 ? -9.294 90.746 31.121 1.00 25.34 133 ASP A O 1
ATOM 552 N N . ILE A 1 75 ? -8.264 89.322 29.713 1.00 25.87 134 ILE A N 1
ATOM 553 C CA . ILE A 1 75 ? -8.310 88.192 30.639 1.00 26.41 134 ILE A CA 1
ATOM 554 C C . ILE A 1 75 ? -6.907 87.723 31.059 1.00 26.75 134 ILE A C 1
ATOM 555 O O . ILE A 1 75 ? -6.734 86.583 31.504 1.00 26.81 134 ILE A O 1
ATOM 560 N N . SER A 1 76 ? -5.925 88.618 30.930 1.00 27.05 135 SER A N 1
ATOM 561 C CA . SER A 1 76 ? -4.528 88.329 31.289 1.00 27.54 135 SER A CA 1
ATOM 562 C C . SER A 1 76 ? -4.379 87.916 32.749 1.00 27.61 135 SER A C 1
ATOM 563 O O . SER A 1 76 ? -4.902 88.584 33.640 1.00 27.87 135 SER A O 1
ATOM 566 N N . GLY A 1 77 ? -3.675 86.808 32.976 1.00 27.88 136 GLY A N 1
ATOM 567 C CA . GLY A 1 77 ? -3.393 86.297 34.325 1.00 28.04 136 GLY A CA 1
ATOM 568 C C . GLY A 1 77 ? -4.599 85.905 35.167 1.00 28.16 136 GLY A C 1
ATOM 569 O O . GLY A 1 77 ? -4.457 85.579 36.347 1.00 28.27 136 GLY A O 1
ATOM 570 N N . GLN A 1 78 ? -5.783 85.924 34.559 1.00 28.14 137 GLN A N 1
ATOM 571 C CA . GLN A 1 78 ? -7.042 85.697 35.274 1.00 27.99 137 GLN A CA 1
ATOM 572 C C . GLN A 1 78 ? -7.315 84.222 35.547 1.00 27.55 137 GLN A C 1
ATOM 573 O O . GLN A 1 78 ? -8.076 83.885 36.458 1.00 27.59 137 GLN A O 1
ATOM 579 N N . GLY A 1 79 ? -6.712 83.351 34.741 1.00 27.04 138 GLY A N 1
ATOM 580 C CA . GLY A 1 79 ? -6.823 81.908 34.924 1.00 26.53 138 GLY A CA 1
ATOM 581 C C . GLY A 1 79 ? -8.149 81.284 34.519 1.00 26.24 138 GLY A C 1
ATOM 582 O O . GLY A 1 79 ? -8.509 80.218 35.023 1.00 26.19 138 GLY A O 1
ATOM 583 N N . PHE A 1 80 ? -8.876 81.935 33.611 1.00 25.84 139 PHE A N 1
ATOM 584 C CA . PHE A 1 80 ? -10.129 81.376 33.096 1.00 25.40 139 PHE A CA 1
ATOM 585 C C . PHE A 1 80 ? -9.864 80.155 32.222 1.00 25.19 139 PHE A C 1
ATOM 586 O O . PHE A 1 80 ? -8.862 80.096 31.510 1.00 25.04 139 PHE A O 1
ATOM 594 N N . GLU A 1 81 ? -10.771 79.186 32.284 1.00 25.03 140 GLU A N 1
ATOM 595 C CA . GLU A 1 81 ? -10.590 77.906 31.603 1.00 24.92 140 GLU A CA 1
ATOM 596 C C . GLU A 1 81 ? -11.590 77.700 30.466 1.00 24.66 140 GLU A C 1
ATOM 597 O O . GLU A 1 81 ? -11.281 77.033 29.476 1.00 24.48 140 GLU A O 1
ATOM 603 N N . LYS A 1 82 ? -12.785 78.268 30.620 1.00 24.32 141 LYS A N 1
ATOM 604 C CA . LYS A 1 82 ? -13.855 78.113 29.637 1.00 24.17 141 LYS A CA 1
ATOM 605 C C . LYS A 1 82 ? -14.621 79.411 29.416 1.00 23.74 141 LYS A C 1
ATOM 606 O O . LYS A 1 82 ? -14.714 80.256 30.314 1.00 23.67 141 LYS A O 1
ATOM 612 N N . PHE A 1 83 ? -15.162 79.558 28.210 1.00 23.12 142 PHE A N 1
ATOM 613 C CA . PHE A 1 83 ? -16.128 80.606 27.913 1.00 22.77 142 PHE A CA 1
ATOM 614 C C . PHE A 1 83 ? -17.424 79.959 27.441 1.00 22.52 142 PHE A C 1
ATOM 615 O O . PHE A 1 83 ? -17.408 79.091 26.565 1.00 22.54 142 PHE A O 1
ATOM 623 N N . GLU A 1 84 ? -18.541 80.377 28.029 1.00 22.17 143 GLU A N 1
ATOM 624 C CA . GLU A 1 84 ? -19.845 79.828 27.667 1.00 21.87 143 GLU A CA 1
ATOM 625 C C . GLU A 1 84 ? -20.903 80.910 27.483 1.00 21.49 143 GLU A C 1
ATOM 626 O O . GLU A 1 84 ? -20.978 81.856 28.270 1.00 21.40 143 GLU A O 1
ATOM 632 N N . THR A 1 85 ? -21.705 80.760 26.428 1.00 21.16 144 THR A N 1
ATOM 633 C CA . THR A 1 85 ? -22.781 81.702 26.100 1.00 20.69 144 THR A CA 1
ATOM 634 C C . THR A 1 85 ? -23.773 81.106 25.102 1.00 20.54 144 THR A C 1
ATOM 635 O O . THR A 1 85 ? -23.445 80.167 24.371 1.00 20.44 144 THR A O 1
ATOM 639 N N . TYR A 1 86 ? -24.986 81.654 25.092 1.00 20.12 145 TYR A N 1
ATOM 640 C CA . TYR A 1 86 ? -25.969 81.369 24.055 1.00 20.09 145 TYR A CA 1
ATOM 641 C C . TYR A 1 86 ? -26.006 82.558 23.100 1.00 19.53 145 TYR A C 1
ATOM 642 O O . TYR A 1 86 ? -26.032 83.709 23.538 1.00 19.78 145 TYR A O 1
ATOM 651 N N . ILE A 1 87 ? -26.003 82.282 21.801 1.00 18.71 146 ILE A N 1
ATOM 652 C CA . ILE A 1 87 ? -26.053 83.346 20.797 1.00 18.04 146 ILE A CA 1
ATOM 653 C C . ILE A 1 87 ? -27.279 83.253 19.900 1.00 17.65 146 ILE A C 1
ATOM 654 O O . ILE A 1 87 ? -27.786 82.166 19.629 1.00 17.43 146 ILE A O 1
ATOM 659 N N . GLY A 1 88 ? -27.733 84.413 19.441 1.00 17.31 147 GLY A N 1
ATOM 660 C CA . GLY A 1 88 ? -28.852 84.516 18.514 1.00 16.89 147 GLY A CA 1
ATOM 661 C C . GLY A 1 88 ? -29.281 85.963 18.399 1.00 16.64 147 GLY A C 1
ATOM 662 O O . GLY A 1 88 ? -28.667 86.848 18.994 1.00 16.43 147 GLY A O 1
ATOM 663 N N . ILE A 1 89 ? -30.331 86.205 17.621 1.00 16.46 148 ILE A N 1
ATOM 664 C CA . ILE A 1 89 ? -30.917 87.534 17.517 1.00 16.37 148 ILE A CA 1
ATOM 665 C C . ILE A 1 89 ? -32.009 87.649 18.574 1.00 16.59 148 ILE A C 1
ATOM 666 O O . ILE A 1 89 ? -32.877 86.779 18.670 1.00 16.42 148 ILE A O 1
ATOM 671 N N . ASP A 1 90 ? -31.953 88.714 19.372 1.00 16.66 149 ASP A N 1
ATOM 672 C CA . ASP A 1 90 ? -32.911 88.912 20.458 1.00 17.00 149 ASP A CA 1
ATOM 673 C C . ASP A 1 90 ? -34.356 88.967 19.961 1.00 17.24 149 ASP A C 1
ATOM 674 O O . ASP A 1 90 ? -34.636 89.510 18.889 1.00 17.12 149 ASP A O 1
ATOM 679 N N . GLN A 1 91 ? -35.264 88.401 20.754 1.00 17.37 150 GLN A N 1
ATOM 680 C CA . GLN A 1 91 ? -36.692 88.375 20.432 1.00 17.59 150 GLN A CA 1
ATOM 681 C C . GLN A 1 91 ? -37.312 89.769 20.287 1.00 17.52 150 GLN A C 1
ATOM 682 O O . GLN A 1 91 ? -38.360 89.915 19.661 1.00 17.37 150 GLN A O 1
ATOM 688 N N . SER A 1 92 ? -36.653 90.780 20.852 1.00 17.67 151 SER A N 1
ATOM 689 C CA . SER A 1 92 ? -37.117 92.171 20.775 1.00 17.83 151 SER A CA 1
ATOM 690 C C . SER A 1 92 ? -36.762 92.877 19.458 1.00 17.99 151 SER A C 1
ATOM 691 O O . SER A 1 92 ? -37.129 94.040 19.257 1.00 17.85 151 SER A O 1
ATOM 694 N N . ALA A 1 93 ? -36.048 92.184 18.571 1.00 18.16 152 ALA A N 1
ATOM 695 C CA . ALA A 1 93 ? -35.580 92.780 17.313 1.00 18.56 152 ALA A CA 1
ATOM 696 C C . ALA A 1 93 ? -36.716 93.205 16.384 1.00 18.78 152 ALA A C 1
ATOM 697 O O . ALA A 1 93 ? -37.780 92.584 16.361 1.00 18.81 152 ALA A O 1
ATOM 699 N N . ASN A 1 94 ? -36.478 94.272 15.625 1.00 19.17 153 ASN A N 1
ATOM 700 C CA . ASN A 1 94 ? -37.357 94.653 14.522 1.00 19.54 153 ASN A CA 1
ATOM 701 C C . ASN A 1 94 ? -37.140 93.667 13.381 1.00 19.99 153 ASN A C 1
ATOM 702 O O . ASN A 1 94 ? -36.102 93.697 12.713 1.00 20.06 153 ASN A O 1
ATOM 707 N N . SER A 1 95 ? -38.110 92.778 13.185 1.00 20.48 154 SER A N 1
ATOM 708 C CA . SER A 1 95 ? -38.063 91.802 12.097 1.00 21.00 154 SER A CA 1
ATOM 709 C C . SER A 1 95 ? -39.239 91.985 11.129 1.00 21.47 154 SER A C 1
ATOM 710 O O . SER A 1 95 ? -39.738 91.015 10.559 1.00 21.66 154 SER A O 1
ATOM 713 N N . SER A 1 96 ? -39.663 93.234 10.944 1.00 22.03 155 SER A N 1
ATOM 714 C CA . SER A 1 96 ? -40.848 93.558 10.140 1.00 22.65 155 SER A CA 1
ATOM 715 C C . SER A 1 96 ? -40.630 93.385 8.635 1.00 23.13 155 SER A C 1
ATOM 716 O O . SER A 1 96 ? -41.590 93.240 7.875 1.00 23.54 155 SER A O 1
ATOM 719 N N . ARG A 1 97 ? -39.369 93.415 8.216 1.00 23.65 156 ARG A N 1
ATOM 720 C CA . ARG A 1 97 ? -38.986 93.163 6.827 1.00 24.08 156 ARG A CA 1
ATOM 721 C C . ARG A 1 97 ? -37.955 92.039 6.781 1.00 24.08 156 ARG A C 1
ATOM 722 O O . ARG A 1 97 ? -37.229 91.821 7.754 1.00 24.25 156 ARG A O 1
ATOM 730 N N . SER A 1 98 ? -37.890 91.334 5.653 1.00 23.99 157 SER A N 1
ATOM 731 C CA . SER A 1 98 ? -36.993 90.182 5.500 1.00 23.88 157 SER A CA 1
ATOM 732 C C . SER A 1 98 ? -35.504 90.547 5.411 1.00 23.77 157 SER A C 1
ATOM 733 O O . SER A 1 98 ? -34.646 89.669 5.527 1.00 23.90 157 SER A O 1
ATOM 736 N N . ASP A 1 99 ? -35.203 91.828 5.203 1.00 23.60 158 ASP A N 1
ATOM 737 C CA . ASP A 1 99 ? -33.816 92.311 5.206 1.00 23.43 158 ASP A CA 1
ATOM 738 C C . ASP A 1 99 ? -33.382 92.787 6.600 1.00 23.06 158 ASP A C 1
ATOM 739 O O . ASP A 1 99 ? -32.214 93.114 6.824 1.00 22.93 158 ASP A O 1
ATOM 744 N N . HIS A 1 100 ? -34.339 92.823 7.526 1.00 22.64 159 HIS A N 1
ATOM 745 C CA . HIS A 1 100 ? -34.079 93.127 8.930 1.00 22.28 159 HIS A CA 1
ATOM 746 C C . HIS A 1 100 ? -33.845 91.828 9.699 1.00 21.76 159 HIS A C 1
ATOM 747 O O . HIS A 1 100 ? -34.388 90.785 9.333 1.00 21.92 159 HIS A O 1
ATOM 754 N N . ALA A 1 101 ? -33.041 91.905 10.761 1.00 21.06 160 ALA A N 1
ATOM 755 C CA . ALA A 1 101 ? -32.655 90.739 11.572 1.00 20.54 160 ALA A CA 1
ATOM 756 C C . ALA A 1 101 ? -31.984 89.626 10.748 1.00 20.20 160 ALA A C 1
ATOM 757 O O . ALA A 1 101 ? -32.411 88.467 10.769 1.00 20.03 160 ALA A O 1
ATOM 759 N N . VAL A 1 102 ? -30.934 89.999 10.021 1.00 19.83 161 VAL A N 1
ATOM 760 C CA . VAL A 1 102 ? -30.168 89.054 9.207 1.00 19.62 161 VAL A CA 1
ATOM 761 C C . VAL A 1 102 ? -28.693 89.182 9.574 1.00 19.46 161 VAL A C 1
ATOM 762 O O . VAL A 1 102 ? -28.031 90.157 9.210 1.00 19.40 161 VAL A O 1
ATOM 766 N N . VAL A 1 103 ? -28.195 88.201 10.316 1.00 19.31 162 VAL A N 1
ATOM 767 C CA . VAL A 1 103 ? -26.816 88.207 10.790 1.00 19.34 162 VAL A CA 1
ATOM 768 C C . VAL A 1 103 ? -26.033 87.119 10.065 1.00 19.59 162 VAL A C 1
ATOM 769 O O . VAL A 1 103 ? -26.377 85.939 10.141 1.00 19.38 162 VAL A O 1
ATOM 773 N N . ASP A 1 104 ? -24.990 87.535 9.352 1.00 19.78 163 ASP A N 1
ATOM 774 C CA . ASP A 1 104 ? -24.185 86.622 8.547 1.00 20.29 163 ASP A CA 1
ATOM 775 C C . ASP A 1 104 ? -23.392 85.630 9.395 1.00 20.20 163 ASP A C 1
ATOM 776 O O . ASP A 1 104 ? -23.369 84.438 9.095 1.00 20.12 163 ASP A O 1
ATOM 781 N N . ARG A 1 105 ? -22.766 86.122 10.463 1.00 20.32 164 ARG A N 1
ATOM 782 C CA . ARG A 1 105 ? -21.815 85.325 11.230 1.00 20.54 164 ARG A CA 1
ATOM 783 C C . ARG A 1 105 ? -21.579 85.882 12.635 1.00 20.51 164 ARG A C 1
ATOM 784 O O . ARG A 1 105 ? -21.554 87.096 12.838 1.00 20.39 164 ARG A O 1
ATOM 792 N N . ILE A 1 106 ? -21.411 84.978 13.597 1.00 20.57 165 ILE A N 1
ATOM 793 C CA . ILE A 1 106 ? -20.940 85.334 14.933 1.00 20.88 165 ILE A CA 1
ATOM 794 C C . ILE A 1 106 ? -19.693 84.508 15.243 1.00 21.23 165 ILE A C 1
ATOM 795 O O . ILE A 1 106 ? -19.691 83.286 15.067 1.00 21.24 165 ILE A O 1
ATOM 800 N N . GLU A 1 107 ? -18.638 85.180 15.695 1.00 21.48 166 GLU A N 1
ATOM 801 C CA . GLU A 1 107 ? -17.387 84.510 16.033 1.00 22.01 166 GLU A CA 1
ATOM 802 C C . GLU A 1 107 ? -16.908 84.841 17.440 1.00 22.17 166 GLU A C 1
ATOM 803 O O . GLU A 1 107 ? -17.204 85.911 17.977 1.00 22.00 166 GLU A O 1
ATOM 809 N N . ILE A 1 108 ? -16.169 83.902 18.028 1.00 22.45 167 ILE A N 1
ATOM 810 C CA . ILE A 1 108 ? -15.419 84.151 19.252 1.00 22.89 167 ILE A CA 1
ATOM 811 C C . ILE A 1 108 ? -13.939 83.980 18.932 1.00 23.36 167 ILE A C 1
ATOM 812 O O . ILE A 1 108 ? -13.530 82.975 18.342 1.00 23.34 167 ILE A O 1
ATOM 817 N N . GLU A 1 109 ? -13.152 84.982 19.310 1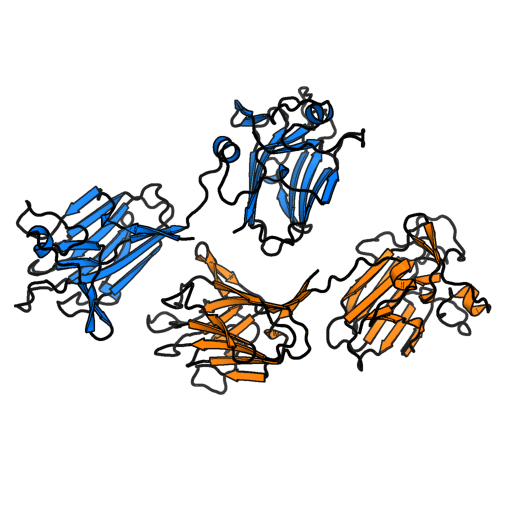.00 23.82 168 GLU A N 1
ATOM 818 C CA . GLU A 1 109 ? -11.733 85.033 18.997 1.00 24.47 168 GLU A CA 1
ATOM 819 C C . GLU A 1 109 ? -10.923 85.194 20.278 1.00 24.70 168 GLU A C 1
ATOM 820 O O . GLU A 1 109 ? -11.279 85.995 21.146 1.00 24.53 168 GLU A O 1
ATOM 826 N N . ILE A 1 110 ? -9.848 84.417 20.396 1.00 24.94 169 ILE A N 1
ATOM 827 C CA . ILE A 1 110 ? -8.900 84.560 21.503 1.00 25.41 169 ILE A CA 1
ATOM 828 C C . ILE A 1 110 ? -7.494 84.773 20.948 1.00 25.74 169 ILE A C 1
ATOM 829 O O . ILE A 1 110 ? -6.966 83.916 20.231 1.00 25.73 169 ILE A O 1
ATOM 834 N N . ASP A 1 111 ? -6.912 85.927 21.275 1.00 26.03 170 ASP A N 1
ATOM 835 C CA . ASP A 1 111 ? -5.551 86.298 20.860 1.00 26.47 170 ASP A CA 1
ATOM 836 C C . ASP A 1 111 ? -5.278 86.084 19.365 1.00 26.52 170 ASP A C 1
ATOM 837 O O . ASP A 1 111 ? -4.249 85.522 18.984 1.00 26.65 170 ASP A O 1
ATOM 842 N N . GLY A 1 112 ? -6.210 86.531 18.528 1.00 26.65 171 GLY A N 1
ATOM 843 C CA . GLY A 1 112 ? -6.063 86.448 17.077 1.00 26.68 171 GLY A CA 1
ATOM 844 C C . GLY A 1 112 ? -6.535 85.146 16.455 1.00 26.73 171 GLY A C 1
ATOM 845 O O . GLY A 1 112 ? -6.540 85.010 15.230 1.00 26.90 171 GLY A O 1
ATOM 846 N N . LYS A 1 113 ? -6.930 84.191 17.295 1.00 26.67 172 LYS A N 1
ATOM 847 C CA . LYS A 1 113 ? -7.395 82.883 16.832 1.00 26.66 172 LYS A CA 1
ATOM 848 C C . LYS A 1 113 ? -8.908 82.738 16.967 1.00 26.23 172 LYS A C 1
ATOM 849 O O . LYS A 1 113 ? -9.454 82.892 18.060 1.00 26.24 172 LYS A O 1
ATOM 855 N N . VAL A 1 114 ? -9.575 82.434 15.856 1.00 25.70 173 VAL A N 1
ATOM 856 C CA . VAL A 1 114 ? -11.004 82.126 15.873 1.00 25.08 173 VAL A CA 1
ATOM 857 C C . VAL A 1 114 ? -11.210 80.792 16.586 1.00 24.63 173 VAL A C 1
ATOM 858 O O . VAL A 1 114 ? -10.786 79.743 16.095 1.00 24.64 173 VAL A O 1
ATOM 862 N N . VAL A 1 115 ? -11.846 80.842 17.752 1.00 23.96 174 VAL A N 1
ATOM 863 C CA . VAL A 1 115 ? -12.076 79.634 18.550 1.00 23.35 174 VAL A CA 1
ATOM 864 C C . VAL A 1 115 ? -13.506 79.104 18.416 1.00 23.14 174 VAL A C 1
ATOM 865 O O . VAL A 1 115 ? -13.793 77.965 18.789 1.00 23.01 174 VAL A O 1
ATOM 869 N N . TYR A 1 116 ? -14.388 79.943 17.879 1.00 22.74 175 TYR A N 1
ATOM 870 C CA . TYR A 1 116 ? -15.730 79.531 17.482 1.00 22.55 175 TYR A CA 1
ATOM 871 C C . TYR A 1 116 ? -16.218 80.368 16.304 1.00 22.63 175 TYR A C 1
ATOM 872 O O . TYR A 1 116 ? -16.008 81.582 16.261 1.00 22.33 175 TYR A O 1
ATOM 881 N N . SER A 1 117 ? -16.875 79.704 15.358 1.00 22.79 176 SER A N 1
ATOM 882 C CA . SER A 1 117 ? -17.560 80.379 14.264 1.00 23.13 176 SER A CA 1
ATOM 883 C C . SER A 1 117 ? -18.908 79.717 14.018 1.00 23.43 176 SER A C 1
ATOM 884 O O . SER A 1 117 ? -19.005 78.490 13.975 1.00 23.33 176 SER A O 1
ATOM 887 N N . SER A 1 118 ? -19.942 80.539 13.853 1.00 23.86 177 SER A N 1
ATOM 888 C CA . SER A 1 118 ? -21.293 80.050 13.580 1.00 24.32 177 SER A CA 1
ATOM 889 C C . SER A 1 118 ? -21.450 79.507 12.154 1.00 24.82 177 SER A C 1
ATOM 890 O O . SER A 1 118 ? -22.473 78.904 11.830 1.00 24.69 177 SER A O 1
ATOM 893 N N . SER A 1 119 ? -20.434 79.718 11.316 1.00 25.48 178 SER A N 1
ATOM 894 C CA . SER A 1 119 ? -20.445 79.278 9.912 1.00 26.19 178 SER A CA 1
ATOM 895 C C . SER A 1 119 ? -20.606 77.771 9.750 1.00 26.44 178 SER A C 1
ATOM 896 O O . SER A 1 119 ? -21.202 77.309 8.776 1.00 26.58 178 SER A O 1
ATOM 899 N N . VAL A 1 120 ? -20.061 77.022 10.706 1.00 26.90 179 VAL A N 1
ATOM 900 C CA . VAL A 1 120 ? -20.068 75.559 10.689 1.00 27.28 179 VAL A CA 1
ATOM 901 C C . VAL A 1 120 ? -21.497 75.001 10.716 1.00 27.40 179 VAL A C 1
ATOM 902 O O . VAL A 1 120 ? -21.877 74.195 9.861 1.00 27.62 179 VAL A O 1
ATOM 906 N N . THR A 1 121 ? -22.285 75.450 11.689 1.00 27.35 180 THR A N 1
ATOM 907 C CA . THR A 1 121 ? -23.654 74.966 11.863 1.00 27.29 180 THR A CA 1
ATOM 908 C C . THR A 1 121 ? -24.683 75.861 11.165 1.00 27.22 180 THR A C 1
ATOM 909 O O . THR A 1 121 ? -25.768 75.402 10.803 1.00 27.29 180 THR A O 1
ATOM 913 N N . ASN A 1 122 ? -24.334 77.135 10.985 1.00 27.13 181 ASN A N 1
ATOM 914 C CA . ASN A 1 122 ? -25.233 78.125 10.388 1.00 27.01 181 ASN A CA 1
ATOM 915 C C . ASN A 1 122 ? -24.557 78.903 9.258 1.00 26.85 181 ASN A C 1
ATOM 916 O O . ASN A 1 122 ? -24.222 80.080 9.436 1.00 26.86 181 ASN A O 1
ATOM 921 N N . PRO A 1 123 ? -24.354 78.258 8.089 1.00 26.67 182 PRO A N 1
ATOM 922 C CA . PRO A 1 123 ? -23.684 78.925 6.965 1.00 26.58 182 PRO A CA 1
ATOM 923 C C . PRO A 1 123 ? -24.440 80.150 6.454 1.00 26.49 182 PRO A C 1
ATOM 924 O O . PRO A 1 123 ? -23.823 81.099 5.972 1.00 26.47 182 PRO A O 1
ATOM 928 N N . GLU A 1 124 ? -25.766 80.119 6.562 1.00 26.47 183 GLU A N 1
ATOM 929 C CA . GLU A 1 124 ? -26.610 81.231 6.123 1.00 26.44 183 GLU A CA 1
ATOM 930 C C . GLU A 1 124 ? -26.790 82.280 7.228 1.00 25.82 183 GLU A C 1
ATOM 931 O O . GLU A 1 124 ? -27.341 83.360 6.992 1.00 26.07 183 GLU A O 1
ATOM 937 N N . GLY A 1 125 ? -26.308 81.955 8.426 1.00 25.07 184 GLY A N 1
ATOM 938 C CA . GLY A 1 125 ? -26.305 82.888 9.551 1.00 24.10 184 GLY A CA 1
ATOM 939 C C . GLY A 1 125 ? -27.524 82.793 10.448 1.00 23.35 184 GLY A C 1
ATOM 940 O O . GLY A 1 125 ? -28.113 81.722 10.596 1.00 23.19 184 GLY A O 1
ATOM 941 N N . PHE A 1 126 ? -27.895 83.920 11.054 1.00 22.60 185 PHE A N 1
ATOM 942 C CA . PHE A 1 126 ? -29.050 83.976 11.951 1.00 22.01 185 PHE A CA 1
ATOM 943 C C . PHE A 1 126 ? -30.160 84.857 11.400 1.00 21.58 185 PHE A C 1
ATOM 944 O O . PHE A 1 126 ? -29.904 85.933 10.859 1.00 21.29 185 PHE A O 1
ATOM 952 N N . ARG A 1 127 ? -31.390 84.373 11.545 1.00 21.57 186 ARG A N 1
ATOM 953 C CA . ARG A 1 127 ? -32.596 85.142 11.255 1.00 21.66 186 ARG A CA 1
ATOM 954 C C . ARG A 1 127 ? -33.371 85.338 12.557 1.00 21.45 186 ARG A C 1
ATOM 955 O O . ARG A 1 127 ? -32.973 84.818 13.602 1.00 21.34 186 ARG A O 1
ATOM 963 N N . TYR A 1 128 ? -34.478 86.076 12.486 1.00 21.31 187 TYR A N 1
ATOM 964 C CA . TYR A 1 128 ? -35.274 86.418 13.665 1.00 21.19 187 TYR A CA 1
ATOM 965 C C . TYR A 1 128 ? -35.765 85.180 14.420 1.00 20.90 187 TYR A C 1
ATOM 966 O O . TYR A 1 128 ? -35.911 85.213 15.640 1.00 20.77 187 TYR A O 1
ATOM 975 N N . ASN A 1 129 ? -36.021 84.099 13.684 1.00 20.61 188 ASN A N 1
ATOM 976 C CA . ASN A 1 129 ? -36.543 82.865 14.264 1.00 20.50 188 ASN A CA 1
ATOM 977 C C . ASN A 1 129 ? -35.525 81.721 14.314 1.00 20.41 188 ASN A C 1
ATOM 978 O O . ASN A 1 129 ? -35.896 80.566 14.543 1.00 20.24 188 ASN A O 1
ATOM 983 N N . THR A 1 130 ? -34.248 82.039 14.098 1.00 20.26 189 THR A N 1
ATOM 984 C CA . THR A 1 130 ? -33.188 81.043 14.247 1.00 20.22 189 THR A CA 1
ATOM 985 C C . THR A 1 130 ? -32.982 80.753 15.729 1.00 20.44 189 THR A C 1
ATOM 986 O O . THR A 1 130 ? -32.744 81.670 16.525 1.00 20.29 189 THR A O 1
ATOM 990 N N . GLN A 1 131 ? -33.088 79.477 16.090 1.00 20.59 190 GLN A N 1
ATOM 991 C CA . GLN A 1 131 ? -32.930 79.047 17.474 1.00 21.02 190 GLN A CA 1
ATOM 992 C C . GLN A 1 131 ? -31.495 79.265 17.956 1.00 21.04 190 GLN A C 1
ATOM 993 O O . GLN A 1 131 ? -30.555 79.242 17.158 1.00 20.89 190 GLN A O 1
ATOM 999 N N . ALA A 1 132 ? -31.345 79.492 19.259 1.00 21.28 191 ALA A N 1
ATOM 1000 C CA . ALA A 1 132 ? -30.057 79.850 19.857 1.00 21.56 191 ALA A CA 1
ATOM 1001 C C . ALA A 1 132 ? -29.001 78.756 19.718 1.00 21.88 191 ALA A C 1
ATOM 1002 O O . ALA A 1 132 ? -29.317 77.569 19.779 1.00 21.88 191 ALA A O 1
ATOM 1004 N N . GLN A 1 133 ? -27.751 79.167 19.520 1.00 22.31 192 GLN A N 1
ATOM 1005 C CA . GLN A 1 133 ? -26.616 78.248 19.561 1.00 22.80 192 GLN A CA 1
ATOM 1006 C C . GLN A 1 133 ? -25.855 78.432 20.868 1.00 23.05 192 GLN A C 1
ATOM 1007 O O . GLN A 1 133 ? -25.605 79.563 21.292 1.00 22.87 192 GLN A O 1
ATOM 1013 N N . PHE A 1 134 ? -25.497 77.316 21.501 1.00 23.46 193 PHE A N 1
ATOM 1014 C CA . PHE A 1 134 ? -24.706 77.328 22.730 1.00 23.87 193 PHE A CA 1
ATOM 1015 C C . PHE A 1 134 ? -23.224 77.187 22.405 1.00 24.28 193 PHE A C 1
ATOM 1016 O O . PHE A 1 134 ? -22.824 76.273 21.678 1.00 24.59 193 PHE A O 1
ATOM 1024 N N . ILE A 1 135 ? -22.422 78.103 22.937 1.00 24.56 194 ILE A N 1
ATOM 1025 C CA . ILE A 1 135 ? -20.977 78.085 22.745 1.00 24.98 194 ILE A CA 1
ATOM 1026 C C . ILE A 1 135 ? -20.291 77.641 24.033 1.00 25.34 194 ILE A C 1
ATOM 1027 O O . ILE A 1 135 ? -20.594 78.150 25.118 1.00 25.43 194 ILE A O 1
ATOM 1032 N N . SER A 1 136 ? -19.378 76.683 23.904 1.00 25.63 195 SER A N 1
ATOM 1033 C CA . SER A 1 136 ? -18.499 76.293 24.998 1.00 26.02 195 SER A CA 1
ATOM 1034 C C . SER A 1 136 ? -17.101 76.043 24.442 1.00 26.45 195 SER A C 1
ATOM 1035 O O . SER A 1 136 ? -16.856 75.032 23.778 1.00 26.50 195 SER A O 1
ATOM 1038 N N . VAL A 1 137 ? -16.198 76.988 24.690 1.00 26.92 196 VAL A N 1
ATOM 1039 C CA . VAL A 1 137 ? -14.823 76.892 24.200 1.00 27.42 196 VAL A CA 1
ATOM 1040 C C . VAL A 1 137 ? -13.807 76.891 25.338 1.00 27.77 196 VAL A C 1
ATOM 1041 O O . VAL A 1 137 ? -14.000 77.558 26.357 1.00 27.75 196 VAL A O 1
ATOM 1045 N N . THR A 1 138 ? -12.730 76.133 25.149 1.00 28.16 197 THR A N 1
ATOM 1046 C CA . THR A 1 138 ? -11.624 76.097 26.098 1.00 28.79 197 THR A CA 1
ATOM 1047 C C . THR A 1 138 ? -10.753 77.340 25.917 1.00 29.13 197 THR A C 1
ATOM 1048 O O . THR A 1 138 ? -10.483 77.764 24.792 1.00 29.21 197 THR A O 1
ATOM 1052 N N . ILE A 1 139 ? -10.337 77.927 27.033 1.00 29.61 198 ILE A N 1
ATOM 1053 C CA . ILE A 1 139 ? -9.428 79.067 27.024 1.00 30.15 198 ILE A CA 1
ATOM 1054 C C . ILE A 1 139 ? -8.018 78.582 27.372 1.00 30.65 198 ILE A C 1
ATOM 1055 O O . ILE A 1 139 ? -7.832 77.912 28.393 1.00 30.76 198 ILE A O 1
ATOM 1060 N N . PRO A 1 140 ? -7.025 78.900 26.514 1.00 31.08 199 PRO A N 1
ATOM 1061 C CA . PRO A 1 140 ? -5.627 78.546 26.783 1.00 31.38 199 PRO A CA 1
ATOM 1062 C C . PRO A 1 140 ? -5.116 79.246 28.037 1.00 31.74 199 PRO A C 1
ATOM 1063 O O . PRO A 1 140 ? -5.502 80.385 28.306 1.00 31.80 199 PRO A O 1
ATOM 1067 N N . GLN A 1 141 ? -4.257 78.564 28.794 1.00 32.16 200 GLN A N 1
ATOM 1068 C CA . GLN A 1 141 ? -3.756 79.075 30.076 1.00 32.55 200 GLN A CA 1
ATOM 1069 C C . GLN A 1 141 ? -3.078 80.437 29.936 1.00 32.46 200 GLN A C 1
ATOM 1070 O O . GLN A 1 141 ? -3.124 81.261 30.852 1.00 32.64 200 GLN A O 1
ATOM 1076 N N . ASN A 1 142 ? -2.470 80.663 28.776 1.00 32.33 201 ASN A N 1
ATOM 1077 C CA . ASN A 1 142 ? -1.736 81.891 28.475 1.00 32.30 201 ASN A CA 1
ATOM 1078 C C . ASN A 1 142 ? -2.591 83.054 27.950 1.00 31.91 201 ASN A C 1
ATOM 1079 O O . ASN A 1 142 ? -2.075 84.157 27.752 1.00 31.99 201 ASN A O 1
ATOM 1084 N N . ALA A 1 143 ? -3.885 82.809 27.734 1.00 31.38 202 ALA A N 1
ATOM 1085 C CA . ALA A 1 143 ? -4.768 83.759 27.037 1.00 30.84 202 ALA A CA 1
ATOM 1086 C C . ALA A 1 143 ? -4.818 85.158 27.650 1.00 30.36 202 ALA A C 1
ATOM 1087 O O . ALA A 1 143 ? -4.861 85.313 28.870 1.00 30.34 202 ALA A O 1
ATOM 1089 N N . LYS A 1 144 ? -4.824 86.167 26.780 1.00 29.79 203 LYS A N 1
ATOM 1090 C CA . LYS A 1 144 ? -4.798 87.571 27.195 1.00 29.27 203 LYS A CA 1
ATOM 1091 C C . LYS A 1 144 ? -6.058 88.344 26.795 1.00 28.70 203 LYS A C 1
ATOM 1092 O O . LYS A 1 144 ? -6.506 89.229 27.527 1.00 28.63 203 LYS A O 1
ATOM 1098 N N . LYS A 1 145 ? -6.626 88.002 25.640 1.00 28.13 204 LYS A N 1
ATOM 1099 C CA . LYS A 1 145 ? -7.726 88.773 25.062 1.00 27.46 204 LYS A CA 1
ATOM 1100 C C . LYS A 1 145 ? -8.789 87.875 24.432 1.00 26.93 204 LYS A C 1
ATOM 1101 O O . LYS A 1 145 ? -8.481 87.038 23.580 1.00 26.92 204 LYS A O 1
ATOM 1107 N N . ILE A 1 146 ? -10.037 88.052 24.861 1.00 26.16 205 ILE A N 1
ATOM 1108 C CA . ILE A 1 146 ? -11.170 87.367 24.241 1.00 25.31 205 ILE A CA 1
ATOM 1109 C C . ILE A 1 146 ? -12.090 88.382 23.554 1.00 24.93 205 ILE A C 1
ATOM 1110 O O . ILE A 1 146 ? -12.401 89.436 24.118 1.00 24.77 205 ILE A O 1
ATOM 1115 N N . SER A 1 147 ? -12.502 88.059 22.330 1.00 24.31 206 SER A N 1
ATOM 1116 C CA . SER A 1 147 ? -13.299 88.967 21.512 1.00 23.95 206 SER A CA 1
ATOM 1117 C C . SER A 1 147 ? -14.620 88.361 21.057 1.00 23.64 206 SER A C 1
ATOM 1118 O O . SER A 1 147 ? -14.663 87.243 20.532 1.00 23.62 206 SER A O 1
ATOM 1121 N N . LEU A 1 148 ? -15.691 89.122 21.270 1.00 23.29 207 LEU A N 1
ATOM 1122 C CA . LEU A 1 148 ? -17.029 88.772 20.813 1.00 22.99 207 LEU A CA 1
ATOM 1123 C C . LEU A 1 148 ? -17.319 89.531 19.519 1.00 22.82 207 LEU A C 1
ATOM 1124 O O . LEU A 1 148 ? -17.447 90.759 19.523 1.00 22.77 207 LEU A O 1
ATOM 1129 N N . LYS A 1 149 ? -17.413 88.792 18.416 1.00 22.51 208 LYS A N 1
ATOM 1130 C CA . LYS A 1 149 ? -17.536 89.385 17.085 1.00 22.48 208 LYS A CA 1
ATOM 1131 C C . LYS A 1 149 ? -18.862 89.024 16.423 1.00 22.19 208 LYS A C 1
ATOM 1132 O O . LYS A 1 149 ? -19.276 87.866 16.448 1.00 22.17 208 LYS A O 1
ATOM 1138 N N . SER A 1 150 ? -19.521 90.017 15.831 1.00 21.91 209 SER A N 1
ATOM 1139 C CA . SER A 1 150 ? -20.767 89.780 15.100 1.00 21.79 209 SER A CA 1
ATOM 1140 C C . SER A 1 150 ? -20.781 90.495 13.753 1.00 21.78 209 SER A C 1
ATOM 1141 O O . SER A 1 150 ? -20.485 91.690 13.665 1.00 21.71 209 SER A O 1
ATOM 1144 N N . PHE A 1 151 ? -21.125 89.743 12.710 1.00 21.76 210 PHE A N 1
ATOM 1145 C CA . PHE A 1 151 ? -21.080 90.236 11.335 1.00 21.72 210 PHE A CA 1
ATOM 1146 C C . PHE A 1 151 ? -22.487 90.488 10.786 1.00 21.68 210 PHE A C 1
ATOM 1147 O O . PHE A 1 151 ? -23.288 89.560 10.643 1.00 21.46 210 PHE A O 1
ATOM 1155 N N . ALA A 1 152 ? -22.769 91.755 10.485 1.00 21.78 211 ALA A N 1
ATOM 1156 C CA . ALA A 1 152 ? -24.102 92.206 10.075 1.00 21.91 211 ALA A CA 1
ATOM 1157 C C . ALA A 1 152 ? -24.470 91.843 8.642 1.00 22.07 211 ALA A C 1
ATOM 1158 O O . ALA A 1 152 ? -25.650 91.700 8.323 1.00 21.92 211 ALA A O 1
ATOM 1160 N N . GLY A 1 153 ? -23.469 91.714 7.777 1.00 22.33 212 GLY A N 1
ATOM 1161 C CA . GLY A 1 153 ? -23.721 91.465 6.361 1.00 22.87 212 GLY A CA 1
ATOM 1162 C C . GLY A 1 153 ? -24.123 92.730 5.629 1.00 23.19 212 GLY A C 1
ATOM 1163 O O . GLY A 1 153 ? -23.532 93.790 5.847 1.00 23.12 212 GLY A O 1
ATOM 1164 N N . GLU A 1 154 ? -25.136 92.621 4.770 1.00 23.68 213 GLU A N 1
ATOM 1165 C CA . GLU A 1 154 ? -25.553 93.732 3.904 1.00 24.18 213 GLU A CA 1
ATOM 1166 C C . GLU A 1 154 ? -26.019 94.970 4.669 1.00 24.03 213 GLU A C 1
ATOM 1167 O O . GLU A 1 154 ? -25.647 96.091 4.322 1.00 24.02 213 GLU A O 1
ATOM 1173 N N . HIS A 1 155 ? -26.831 94.761 5.704 1.00 23.90 214 HIS A N 1
ATOM 1174 C CA . HIS A 1 155 ? -27.359 95.857 6.517 1.00 23.71 214 HIS A CA 1
ATOM 1175 C C . HIS A 1 155 ? -27.287 95.503 7.996 1.00 23.44 214 HIS A C 1
ATOM 1176 O O . HIS A 1 155 ? -27.267 94.328 8.354 1.00 23.46 214 HIS A O 1
ATOM 1183 N N . THR A 1 156 ? -27.266 96.521 8.851 1.00 23.12 215 THR A N 1
ATOM 1184 C CA . THR A 1 156 ? -27.262 96.311 10.298 1.00 22.71 215 THR A CA 1
ATOM 1185 C C . THR A 1 156 ? -28.683 96.310 10.887 1.00 22.38 215 THR A C 1
ATOM 1186 O O . THR A 1 156 ? -28.866 96.025 12.073 1.00 22.25 215 THR A O 1
ATOM 1190 N N . TRP A 1 157 ? -29.675 96.623 10.052 1.00 21.92 216 TRP A N 1
ATOM 1191 C CA . TRP A 1 157 ? -31.072 96.751 10.484 1.00 21.48 216 TRP A CA 1
ATOM 1192 C C . TRP A 1 157 ? -31.571 95.520 11.241 1.00 20.82 216 TRP A C 1
ATOM 1193 O O . TRP A 1 157 ? -31.507 94.400 10.731 1.00 20.63 216 TRP A O 1
ATOM 1204 N N . GLY A 1 158 ? -32.051 95.742 12.462 1.00 20.15 217 GLY A N 1
ATOM 1205 C CA . GLY A 1 158 ? -32.633 94.682 13.292 1.00 19.46 217 GLY A CA 1
ATOM 1206 C C . GLY A 1 158 ? -31.674 93.621 13.812 1.00 18.97 217 GLY A C 1
ATOM 1207 O O . GLY A 1 158 ? -32.109 92.630 14.403 1.00 18.78 217 GLY A O 1
ATOM 1208 N N . ASP A 1 159 ? -30.373 93.828 13.610 1.00 18.56 218 ASP A N 1
ATOM 1209 C CA . ASP A 1 159 ? -29.363 92.847 14.021 1.00 18.33 218 ASP A CA 1
ATOM 1210 C C . ASP A 1 159 ? -29.037 92.921 15.512 1.00 18.00 218 ASP A C 1
ATOM 1211 O O . ASP A 1 159 ? -27.907 93.225 15.903 1.00 17.70 218 ASP A O 1
ATOM 1216 N N . GLU A 1 160 ? -30.040 92.618 16.332 1.00 17.81 219 GLU A N 1
ATOM 1217 C CA . GLU A 1 160 ? -29.913 92.652 17.781 1.00 17.60 219 GLU A CA 1
ATOM 1218 C C . GLU A 1 160 ? -29.250 91.369 18.274 1.00 17.45 219 GLU A C 1
ATOM 1219 O O . GLU A 1 160 ? -29.923 90.466 18.781 1.00 17.52 219 GLU A O 1
ATOM 1225 N N . VAL A 1 161 ? -27.930 91.288 18.106 1.00 16.97 220 VAL A N 1
ATOM 1226 C CA . VAL A 1 161 ? -27.167 90.125 18.552 1.00 16.59 220 VAL A CA 1
ATOM 1227 C C . VAL A 1 161 ? -27.016 90.161 20.065 1.00 16.53 220 VAL A C 1
ATOM 1228 O O . VAL A 1 161 ? -26.580 91.166 20.635 1.00 16.33 220 VAL A O 1
ATOM 1232 N N . VAL A 1 162 ? -27.399 89.063 20.709 1.00 16.44 221 VAL A N 1
ATOM 1233 C CA . VAL A 1 162 ? -27.184 88.909 22.140 1.00 16.46 221 VAL A CA 1
ATOM 1234 C C . VAL A 1 162 ? -26.284 87.725 22.450 1.00 16.60 221 VAL A C 1
ATOM 1235 O O . VAL A 1 162 ? -26.418 86.643 21.864 1.00 16.39 221 VAL A O 1
ATOM 1239 N N . PHE A 1 163 ? -25.350 87.960 23.362 1.00 16.71 222 PHE A N 1
ATOM 1240 C CA . PHE A 1 163 ? -24.538 86.908 23.937 1.00 17.05 222 PHE A CA 1
ATOM 1241 C C . PHE A 1 163 ? -25.162 86.608 25.300 1.00 17.34 222 PHE A C 1
ATOM 1242 O O . PHE A 1 163 ? -24.711 87.109 26.332 1.00 17.14 222 PHE A O 1
ATOM 1250 N N . ALA A 1 164 ? -26.229 85.812 25.276 1.00 17.74 223 ALA A N 1
ATOM 1251 C CA . ALA A 1 164 ? -27.024 85.511 26.466 1.00 18.48 223 ALA A CA 1
ATOM 1252 C C . ALA A 1 164 ? -26.272 84.610 27.436 1.00 18.90 223 ALA A C 1
ATOM 1253 O O . ALA A 1 164 ? -25.679 83.607 27.027 1.00 18.96 223 ALA A O 1
ATOM 1255 N N . ASP A 1 165 ? -26.303 84.985 28.715 1.00 19.50 224 ASP A N 1
ATOM 1256 C CA . ASP A 1 165 ? -25.658 84.233 29.803 1.00 20.21 224 ASP A CA 1
ATOM 1257 C C . ASP A 1 165 ? -24.127 84.164 29.670 1.00 20.35 224 ASP A C 1
ATOM 1258 O O . ASP A 1 165 ? -23.483 83.266 30.228 1.00 20.42 224 ASP A O 1
ATOM 1263 N N . ALA A 1 166 ? -23.554 85.129 28.950 1.00 20.66 225 ALA A N 1
ATOM 1264 C CA . ALA A 1 166 ? -22.120 85.150 28.649 1.00 21.01 225 ALA A CA 1
ATOM 1265 C C . ALA A 1 166 ? -21.260 85.165 29.913 1.00 21.40 225 ALA A C 1
ATOM 1266 O O . ALA A 1 166 ? -21.324 86.105 30.709 1.00 21.41 225 ALA A O 1
ATOM 1268 N N . LYS A 1 167 ? -20.461 84.114 30.085 1.00 21.95 226 LYS A N 1
ATOM 1269 C CA . LYS A 1 167 ? -19.679 83.923 31.309 1.00 22.60 226 LYS A CA 1
ATOM 1270 C C . LYS A 1 167 ? -18.304 83.310 31.052 1.00 23.07 226 LYS A C 1
ATOM 1271 O O . LYS A 1 167 ? -18.112 82.557 30.092 1.00 23.31 226 LYS A O 1
ATOM 1277 N N . LEU A 1 168 ? -17.358 83.636 31.926 1.00 23.56 227 LEU A N 1
ATOM 1278 C CA . LEU A 1 168 ? -16.055 82.981 31.946 1.00 24.15 227 LEU A CA 1
ATOM 1279 C C . LEU A 1 168 ? -15.972 82.092 33.185 1.00 24.49 227 LEU A C 1
ATOM 1280 O O . LEU A 1 168 ? -16.387 82.498 34.270 1.00 24.39 227 LEU A O 1
ATOM 1285 N N . ILE A 1 169 ? -15.450 80.877 33.013 1.00 25.03 228 ILE A N 1
ATOM 1286 C CA . ILE A 1 169 ? -15.472 79.861 34.071 1.00 25.49 228 ILE A CA 1
ATOM 1287 C C . ILE A 1 169 ? -14.071 79.342 34.396 1.00 25.99 228 ILE A C 1
ATOM 1288 O O . ILE A 1 169 ? -13.252 79.135 33.497 1.00 26.00 228 ILE A O 1
ATOM 1293 N N . LYS A 1 170 ? -13.811 79.135 35.685 1.00 26.53 229 LYS A N 1
ATOM 1294 C CA . LYS A 1 170 ? -12.569 78.507 36.145 1.00 27.13 229 LYS A CA 1
ATOM 1295 C C . LYS A 1 170 ? -12.786 77.631 37.382 1.00 27.40 229 LYS A C 1
ATOM 1296 O O . LYS A 1 170 ? -13.776 77.789 38.106 1.00 27.36 229 LYS A O 1
ATOM 1302 N N . THR A 1 171 ? -11.858 76.703 37.605 1.00 27.86 230 THR A N 1
ATOM 1303 C CA . THR A 1 171 ? -11.829 75.906 38.828 1.00 28.28 230 THR A CA 1
ATOM 1304 C C . THR A 1 171 ? -11.314 76.770 39.979 1.00 28.47 230 THR A C 1
ATOM 1305 O O . THR A 1 171 ? -10.294 77.450 39.845 1.00 28.35 230 THR A O 1
ATOM 1309 N N . VAL A 1 172 ? -12.038 76.754 41.097 1.00 28.85 231 VAL A N 1
ATOM 1310 C CA . VAL A 1 172 ? -11.598 77.427 42.315 1.00 29.17 231 VAL A CA 1
ATOM 1311 C C . VAL A 1 172 ? -10.395 76.658 42.859 1.00 29.51 231 VAL A C 1
ATOM 1312 O O . VAL A 1 172 ? -10.509 75.492 43.245 1.00 29.46 231 VAL A O 1
ATOM 1316 N N . SER A 1 173 ? -9.243 77.317 42.858 1.00 29.85 232 SER A N 1
ATOM 1317 C CA . SER A 1 173 ? -7.989 76.677 43.223 1.00 30.41 232 SER A CA 1
ATOM 1318 C C . SER A 1 173 ? -7.246 77.480 44.283 1.00 30.38 232 SER A C 1
ATOM 1319 O O . SER A 1 173 ? -7.564 78.645 44.529 1.00 30.38 232 SER A O 1
ATOM 1322 N N . THR A 1 174 ? -6.259 76.845 44.909 1.00 30.48 233 THR A N 1
ATOM 1323 C CA . THR A 1 174 ? -5.412 77.510 45.898 1.00 30.53 233 THR A CA 1
ATOM 1324 C C . THR A 1 174 ? -4.567 78.597 45.236 1.00 30.55 233 THR A C 1
ATOM 1325 O O . THR A 1 174 ? -4.247 78.509 44.046 1.00 30.58 233 THR A O 1
ATOM 1329 N N . GLN A 1 175 ? -4.219 79.622 46.008 1.00 30.66 234 GLN A N 1
ATOM 1330 C CA . GLN A 1 175 ? -3.311 80.669 45.544 1.00 30.71 234 GLN A CA 1
ATOM 1331 C C . GLN A 1 175 ? -1.905 80.095 45.366 1.00 30.52 234 GLN A C 1
ATOM 1332 O O . GLN A 1 175 ? -1.600 79.014 45.881 1.00 30.46 234 GLN A O 1
ATOM 1338 N N . THR A 1 176 ? -1.064 80.811 44.620 1.00 30.25 235 THR A N 1
ATOM 1339 C CA . THR A 1 176 ? 0.347 80.457 44.472 1.00 29.92 235 THR A CA 1
ATOM 1340 C C . THR A 1 176 ? 0.975 80.291 45.861 1.00 29.51 235 THR A C 1
ATOM 1341 O O . THR A 1 176 ? 0.825 81.158 46.727 1.00 29.36 235 THR A O 1
ATOM 1345 N N . ILE A 1 177 ? 1.653 79.164 46.068 1.00 29.08 236 ILE A N 1
ATOM 1346 C CA . ILE A 1 177 ? 2.222 78.830 47.375 1.00 28.67 236 ILE A CA 1
ATOM 1347 C C . ILE A 1 177 ? 3.382 79.760 47.729 1.00 28.47 236 ILE A C 1
ATOM 1348 O O . ILE A 1 177 ? 4.326 79.911 46.956 1.00 28.54 236 ILE A O 1
ATOM 1353 N N . THR A 1 178 ? 3.276 80.396 48.892 1.00 28.34 237 THR A N 1
ATOM 1354 C CA . THR A 1 178 ? 4.340 81.234 49.447 1.00 28.23 237 THR A CA 1
ATOM 1355 C C . THR A 1 178 ? 4.486 80.914 50.940 1.00 28.15 237 THR A C 1
ATOM 1356 O O . THR A 1 178 ? 3.571 80.340 51.537 1.00 28.07 237 THR A O 1
ATOM 1360 N N . PRO A 1 179 ? 5.636 81.273 51.550 1.00 28.11 238 PRO A N 1
ATOM 1361 C CA . PRO A 1 179 ? 5.733 81.153 53.004 1.00 27.98 238 PRO A CA 1
ATOM 1362 C C . PRO A 1 179 ? 4.595 81.885 53.718 1.00 27.90 238 PRO A C 1
ATOM 1363 O O . PRO A 1 179 ? 4.004 81.332 54.649 1.00 27.83 238 PRO A O 1
ATOM 1367 N N . ASP A 1 180 ? 4.281 83.101 53.265 1.00 27.84 239 ASP A N 1
ATOM 1368 C CA . ASP A 1 180 ? 3.153 83.881 53.791 1.00 27.79 239 ASP A CA 1
ATOM 1369 C C . ASP A 1 180 ? 1.831 83.113 53.782 1.00 27.28 239 ASP A C 1
ATOM 1370 O O . ASP A 1 180 ? 1.096 83.125 54.772 1.00 27.04 239 ASP A O 1
ATOM 1375 N N . LEU A 1 181 ? 1.538 82.456 52.660 1.00 26.93 240 LEU A N 1
ATOM 1376 C CA . LEU A 1 181 ? 0.301 81.693 52.504 1.00 26.61 240 LEU A CA 1
ATOM 1377 C C . LEU A 1 181 ? 0.232 80.521 53.486 1.00 26.46 240 LEU A C 1
ATOM 1378 O O . LEU A 1 181 ? -0.809 80.281 54.098 1.00 26.48 240 LEU A O 1
ATOM 1383 N N . LEU A 1 182 ? 1.343 79.801 53.633 1.00 26.21 241 LEU A N 1
ATOM 1384 C CA . LEU A 1 182 ? 1.408 78.682 54.572 1.00 25.97 241 LEU A CA 1
ATOM 1385 C C . LEU A 1 182 ? 1.376 79.154 56.026 1.00 25.98 241 LEU A C 1
ATOM 1386 O O . LEU A 1 182 ? 0.921 78.423 56.907 1.00 25.95 241 LEU A O 1
ATOM 1391 N N . ASN A 1 183 ? 1.844 80.381 56.261 1.00 26.01 242 ASN A N 1
ATOM 1392 C CA . ASN A 1 183 ? 1.789 81.007 57.585 1.00 26.20 242 ASN A CA 1
ATOM 1393 C C . ASN A 1 183 ? 0.400 81.528 57.961 1.00 26.44 242 ASN A C 1
ATOM 1394 O O . ASN A 1 183 ? 0.027 81.516 59.136 1.00 26.35 242 ASN A O 1
ATOM 1399 N N . LYS A 1 184 ? -0.353 81.993 56.967 1.00 26.73 243 LYS A N 1
ATOM 1400 C CA . LYS A 1 184 ? -1.727 82.448 57.189 1.00 27.15 243 LYS A CA 1
ATOM 1401 C C . LYS A 1 184 ? -2.680 81.259 57.289 1.00 26.98 243 LYS A C 1
ATOM 1402 O O . LYS A 1 184 ? -3.562 81.233 58.150 1.00 27.08 243 LYS A O 1
ATOM 1408 N N . GLY A 1 185 ? -2.491 80.280 56.405 1.00 26.81 244 GLY A N 1
ATOM 1409 C CA . GLY A 1 185 ? -3.363 79.111 56.337 1.00 26.54 244 GLY A CA 1
ATOM 1410 C C . GLY A 1 185 ? -4.110 79.020 55.020 1.00 26.36 244 GLY A C 1
ATOM 1411 O O . GLY A 1 185 ? -4.372 80.033 54.375 1.00 26.31 244 GLY A O 1
ATOM 1412 N N . ILE A 1 186 ? -4.439 77.795 54.619 1.00 26.25 245 ILE A N 1
ATOM 1413 C CA . ILE A 1 186 ? -5.238 77.547 53.421 1.00 26.16 245 ILE A CA 1
ATOM 1414 C C . ILE A 1 186 ? -6.516 76.818 53.831 1.00 26.05 245 ILE A C 1
ATOM 1415 O O . ILE A 1 186 ? -6.464 75.848 54.593 1.00 26.10 245 ILE A O 1
ATOM 1420 N N . ASN A 1 187 ? -7.658 77.296 53.337 1.00 25.89 246 ASN A N 1
ATOM 1421 C CA . ASN A 1 187 ? -8.937 76.607 53.529 1.00 25.78 246 ASN A CA 1
ATOM 1422 C C . ASN A 1 187 ? -8.866 75.179 53.004 1.00 25.14 246 ASN A C 1
ATOM 1423 O O . ASN A 1 187 ? -8.521 74.955 51.844 1.00 25.27 246 ASN A O 1
ATOM 1428 N N . GLY A 1 188 ? -9.176 74.221 53.871 1.00 24.67 247 GLY A N 1
ATOM 1429 C CA . GLY A 1 188 ? -9.122 72.803 53.514 1.00 23.90 247 GLY A CA 1
ATOM 1430 C C . GLY A 1 188 ? -7.758 72.178 53.742 1.00 23.30 247 GLY A C 1
ATOM 1431 O O . GLY A 1 188 ? -7.570 70.979 53.512 1.00 23.30 247 GLY A O 1
ATOM 1432 N N . GLY A 1 189 ? -6.804 72.993 54.186 1.00 22.72 248 GLY A N 1
ATOM 1433 C CA . GLY A 1 189 ? -5.469 72.515 54.530 1.00 21.83 248 GLY A CA 1
ATOM 1434 C C . GLY A 1 189 ? -5.397 72.113 55.989 1.00 21.32 248 GLY A C 1
ATOM 1435 O O . GLY A 1 189 ? -5.854 72.849 56.866 1.00 21.58 248 GLY A O 1
ATOM 1436 N N . VAL A 1 190 ? -4.838 70.935 56.250 1.00 20.52 249 VAL A N 1
ATOM 1437 C CA . VAL A 1 190 ? -4.617 70.470 57.613 1.00 19.60 249 VAL A CA 1
ATOM 1438 C C . VAL A 1 190 ? -3.113 70.307 57.832 1.00 19.21 249 VAL A C 1
ATOM 1439 O O . VAL A 1 190 ? -2.455 69.536 57.124 1.00 18.90 249 VAL A O 1
ATOM 1443 N N . TYR A 1 191 ? -2.578 71.054 58.799 1.00 18.41 250 TYR A N 1
ATOM 1444 C CA . TYR A 1 191 ? -1.158 70.987 59.140 1.00 17.76 250 TYR A CA 1
ATOM 1445 C C . TYR A 1 191 ? -0.799 69.628 59.728 1.00 17.06 250 TYR A C 1
ATOM 1446 O O . TYR A 1 191 ? -1.509 69.107 60.593 1.00 16.55 250 TYR A O 1
ATOM 1455 N N . LEU A 1 192 ? 0.308 69.064 59.254 1.00 16.48 251 LEU A N 1
ATOM 1456 C CA . LEU A 1 192 ? 0.775 67.761 59.733 1.00 16.01 251 LEU A CA 1
ATOM 1457 C C . LEU A 1 192 ? 1.039 67.758 61.238 1.00 15.79 251 LEU A C 1
ATOM 1458 O O . LEU A 1 192 ? 0.719 66.785 61.925 1.00 15.57 251 LEU A O 1
ATOM 1463 N N . SER A 1 193 ? 1.588 68.862 61.742 1.00 15.58 252 SER A N 1
ATOM 1464 C CA . SER A 1 193 ? 1.859 69.026 63.174 1.00 15.74 252 SER A CA 1
ATOM 1465 C C . SER A 1 193 ? 0.594 69.076 64.045 1.00 16.01 252 SER A C 1
ATOM 1466 O O . SER A 1 193 ? 0.682 69.046 65.273 1.00 15.94 252 SER A O 1
ATOM 1469 N N . ASP A 1 194 ? -0.573 69.154 63.410 1.00 16.34 253 ASP A N 1
ATOM 1470 C CA . ASP A 1 194 ? -1.845 69.071 64.126 1.00 16.91 253 ASP A CA 1
ATOM 1471 C C . ASP A 1 194 ? -2.403 67.645 64.128 1.00 17.04 253 ASP A C 1
ATOM 1472 O O . ASP A 1 194 ? -3.507 67.405 64.617 1.00 17.20 253 ASP A O 1
ATOM 1477 N N . LEU A 1 195 ? -1.624 66.705 63.595 1.00 17.15 254 LEU A N 1
ATOM 1478 C CA . LEU A 1 195 ? -2.040 65.307 63.488 1.00 17.44 254 LEU A CA 1
ATOM 1479 C C . LEU A 1 195 ? -1.157 64.369 64.311 1.00 17.47 254 LEU A C 1
ATOM 1480 O O . LEU A 1 195 ? -0.028 64.714 64.672 1.00 17.34 254 LEU A O 1
ATOM 1485 N N . GLU A 1 196 ? -1.685 63.187 64.612 1.00 17.66 255 GLU A N 1
ATOM 1486 C CA . GLU A 1 196 ? -0.899 62.132 65.248 1.00 18.06 255 GLU A CA 1
ATOM 1487 C C . GLU A 1 196 ? -0.255 61.265 64.178 1.00 17.94 255 GLU A C 1
ATOM 1488 O O . GLU A 1 196 ? -0.943 60.748 63.296 1.00 17.98 255 GLU A O 1
ATOM 1494 N N . TRP A 1 197 ? 1.064 61.116 64.243 1.00 17.77 256 TRP A N 1
ATOM 1495 C CA . TRP A 1 197 ? 1.749 60.171 63.367 1.00 17.81 256 TRP A CA 1
ATOM 1496 C C . TRP A 1 197 ? 1.612 58.758 63.924 1.00 17.86 256 TRP A C 1
ATOM 1497 O O . TRP A 1 197 ? 1.344 58.583 65.112 1.00 17.87 256 TRP A O 1
ATOM 1508 N N . VAL A 1 198 ? 1.771 57.760 63.059 1.00 17.99 257 VAL A N 1
ATOM 1509 C CA . VAL A 1 198 ? 1.844 56.364 63.491 1.00 18.15 257 VAL A CA 1
ATOM 1510 C C . VAL A 1 198 ? 3.148 56.158 64.266 1.00 18.29 257 VAL A C 1
ATOM 1511 O O . VAL A 1 198 ? 3.146 55.617 65.374 1.00 18.25 257 VAL A O 1
ATOM 1515 N N . ASP A 1 199 ? 4.253 56.594 63.667 1.00 18.47 258 ASP A N 1
ATOM 1516 C CA . ASP A 1 199 ? 5.552 56.647 64.334 1.00 18.87 258 ASP A CA 1
ATOM 1517 C C . ASP A 1 199 ? 6.482 57.632 63.635 1.00 18.50 258 ASP A C 1
ATOM 1518 O O . ASP A 1 199 ? 6.254 58.013 62.480 1.00 18.41 258 ASP A O 1
ATOM 1523 N N . ALA A 1 200 ? 7.514 58.056 64.358 1.00 18.09 259 ALA A N 1
ATOM 1524 C CA . ALA A 1 200 ? 8.464 59.043 63.862 1.00 17.89 259 ALA A CA 1
ATOM 1525 C C . ALA A 1 200 ? 9.857 58.766 64.421 1.00 17.72 259 ALA A C 1
ATOM 1526 O O . ALA A 1 200 ? 10.105 58.952 65.617 1.00 17.70 259 ALA A O 1
ATOM 1528 N N . THR A 1 201 ? 10.754 58.298 63.557 1.00 17.34 260 THR A N 1
ATOM 1529 C CA . THR A 1 201 ? 12.141 58.057 63.948 1.00 17.00 260 THR A CA 1
ATOM 1530 C C . THR A 1 201 ? 13.000 59.269 63.599 1.00 16.96 260 THR A C 1
ATOM 1531 O O . THR A 1 201 ? 12.605 60.104 62.780 1.00 16.81 260 THR A O 1
ATOM 1535 N N . HIS A 1 202 ? 14.162 59.362 64.240 1.00 16.92 261 HIS A N 1
ATOM 1536 C CA . HIS A 1 202 ? 15.101 60.462 64.031 1.00 17.05 261 HIS A CA 1
ATOM 1537 C C . HIS A 1 202 ? 16.539 59.950 64.130 1.00 17.29 261 HIS A C 1
ATOM 1538 O O . HIS A 1 202 ? 16.777 58.820 64.569 1.00 17.07 261 HIS A O 1
ATOM 1545 N N . GLY A 1 203 ? 17.490 60.789 63.731 1.00 17.53 262 GLY A N 1
ATOM 1546 C CA . GLY A 1 203 ? 18.900 60.408 63.730 1.00 18.19 262 GLY A CA 1
ATOM 1547 C C . GLY A 1 203 ? 19.669 60.713 65.003 1.00 18.49 262 GLY A C 1
ATOM 1548 O O . GLY A 1 203 ? 20.863 60.427 65.081 1.00 18.52 262 GLY A O 1
ATOM 1549 N N . ASP A 1 204 ? 18.994 61.291 65.997 1.00 18.84 263 ASP A N 1
ATOM 1550 C CA . ASP A 1 204 ? 19.626 61.631 67.276 1.00 19.33 263 ASP A CA 1
ATOM 1551 C C . ASP A 1 204 ? 19.752 60.389 68.160 1.00 19.54 263 ASP A C 1
ATOM 1552 O O . ASP A 1 204 ? 18.806 59.610 68.285 1.00 19.44 263 ASP A O 1
ATOM 1557 N N . ASP A 1 205 ? 20.923 60.215 68.772 1.00 20.14 264 ASP A N 1
ATOM 1558 C CA . ASP A 1 205 ? 21.212 59.026 69.585 1.00 20.66 264 ASP A CA 1
ATOM 1559 C C . ASP A 1 205 ? 20.340 58.915 70.838 1.00 20.63 264 ASP A C 1
ATOM 1560 O O . ASP A 1 205 ? 20.062 57.811 71.307 1.00 20.88 264 ASP A O 1
ATOM 1565 N N . ASP A 1 206 ? 19.910 60.059 71.365 1.00 20.61 265 ASP A N 1
ATOM 1566 C CA . ASP A 1 206 ? 19.056 60.111 72.549 1.00 20.67 265 ASP A CA 1
ATOM 1567 C C . ASP A 1 206 ? 17.612 59.788 72.162 1.00 20.54 265 ASP A C 1
ATOM 1568 O O . ASP A 1 206 ? 16.905 60.636 71.607 1.00 20.43 265 ASP A O 1
ATOM 1573 N N . LYS A 1 207 ? 17.176 58.567 72.468 1.00 20.35 266 LYS A N 1
ATOM 1574 C CA . LYS A 1 207 ? 15.856 58.090 72.044 1.00 20.19 266 LYS A CA 1
ATOM 1575 C C . LYS A 1 207 ? 14.709 58.520 72.969 1.00 20.20 266 LYS A C 1
ATOM 1576 O O . LYS A 1 207 ? 13.554 58.164 72.737 1.00 20.11 266 LYS A O 1
ATOM 1582 N N . SER A 1 208 ? 15.032 59.289 74.007 1.00 19.96 267 SER A N 1
ATOM 1583 C CA . SER A 1 208 ? 14.010 59.943 74.821 1.00 19.76 267 SER A CA 1
ATOM 1584 C C . SER A 1 208 ? 13.528 61.216 74.123 1.00 19.31 267 SER A C 1
ATOM 1585 O O . SER A 1 208 ? 12.463 61.740 74.442 1.00 19.48 267 SER A O 1
ATOM 1588 N N . LYS A 1 209 ? 14.321 61.706 73.172 1.00 18.74 268 LYS A N 1
ATOM 1589 C CA . LYS A 1 209 ? 13.926 62.849 72.347 1.00 18.14 268 LYS A CA 1
ATOM 1590 C C . LYS A 1 209 ? 12.926 62.424 71.275 1.00 17.82 268 LYS A C 1
ATOM 1591 O O . LYS A 1 209 ? 12.897 61.262 70.869 1.00 17.61 268 LYS A O 1
ATOM 1597 N N . THR A 1 210 ? 12.093 63.365 70.839 1.00 17.31 269 THR A N 1
ATOM 1598 C CA . THR A 1 210 ? 11.065 63.084 69.838 1.00 17.03 269 THR A CA 1
ATOM 1599 C C . THR A 1 210 ? 11.058 64.130 68.721 1.00 16.53 269 THR A C 1
ATOM 1600 O O . THR A 1 210 ? 11.469 65.278 68.922 1.00 16.43 269 THR A O 1
ATOM 1604 N N . VAL A 1 211 ? 10.600 63.712 67.543 1.00 16.09 270 VAL A N 1
ATOM 1605 C CA . VAL A 1 211 ? 10.323 64.619 66.429 1.00 15.65 270 VAL A CA 1
ATOM 1606 C C . VAL A 1 211 ? 9.437 65.752 66.953 1.00 15.32 270 VAL A C 1
ATOM 1607 O O . VAL A 1 211 ? 8.495 65.513 67.709 1.00 15.26 270 VAL A O 1
ATOM 1611 N N . GLN A 1 212 ? 9.770 66.981 66.580 1.00 15.02 271 GLN A N 1
ATOM 1612 C CA . GLN A 1 212 ? 9.134 68.156 67.163 1.00 14.95 271 GLN A CA 1
ATOM 1613 C C . GLN A 1 212 ? 8.057 68.757 66.269 1.00 14.93 271 GLN A C 1
ATOM 1614 O O . GLN A 1 212 ? 8.204 68.795 65.045 1.00 14.99 271 GLN A O 1
ATOM 1620 N N . LYS A 1 213 ? 6.979 69.221 66.898 1.00 14.85 272 LYS A N 1
ATOM 1621 C CA . LYS A 1 213 ? 5.889 69.894 66.192 1.00 14.86 272 LYS A CA 1
ATOM 1622 C C . LYS A 1 213 ? 6.013 71.410 66.326 1.00 14.86 272 LYS A C 1
ATOM 1623 O O . LYS A 1 213 ? 6.093 71.937 67.438 1.00 14.99 272 LYS A O 1
ATOM 1629 N N . ASP A 1 214 ? 6.049 72.090 65.179 1.00 14.93 273 ASP A N 1
ATOM 1630 C CA . ASP A 1 214 ? 6.140 73.554 65.083 1.00 15.03 273 ASP A CA 1
ATOM 1631 C C . ASP A 1 214 ? 7.443 74.137 65.657 1.00 15.21 273 ASP A C 1
ATOM 1632 O O . ASP A 1 214 ? 7.529 75.339 65.938 1.00 15.19 273 ASP A O 1
ATOM 1637 N N . LYS A 1 215 ? 8.452 73.277 65.806 1.00 15.16 274 LYS A N 1
ATOM 1638 C CA . LYS A 1 215 ? 9.760 73.645 66.356 1.00 15.30 274 LYS A CA 1
ATOM 1639 C C . LYS A 1 215 ? 10.855 72.826 65.672 1.00 15.19 274 LYS A C 1
ATOM 1640 O O . LYS A 1 215 ? 10.597 71.702 65.232 1.00 15.10 274 LYS A O 1
ATOM 1646 N N . PRO A 1 216 ? 12.085 73.375 65.591 1.00 15.13 275 PRO A N 1
ATOM 1647 C CA . PRO A 1 216 ? 13.214 72.537 65.177 1.00 15.21 275 PRO A CA 1
ATOM 1648 C C . PRO A 1 216 ? 13.517 71.485 66.244 1.00 15.29 275 PRO A C 1
ATOM 1649 O O . PRO A 1 216 ? 13.184 71.684 67.414 1.00 15.45 275 PRO A O 1
ATOM 1653 N N . PHE A 1 217 ? 14.135 70.379 65.835 1.00 15.28 276 PHE A N 1
ATOM 1654 C CA . PHE A 1 217 ? 14.334 69.221 66.706 1.00 15.24 276 PHE A CA 1
ATOM 1655 C C . PHE A 1 217 ? 15.086 69.519 68.012 1.00 15.46 276 PHE A C 1
ATOM 1656 O O . PHE A 1 217 ? 14.553 69.289 69.102 1.00 15.37 276 PHE A O 1
ATOM 1664 N N . THR A 1 218 ? 16.317 70.017 67.900 1.00 15.53 277 THR A N 1
ATOM 1665 C CA . THR A 1 218 ? 17.174 70.197 69.077 1.00 15.72 277 THR A CA 1
ATOM 1666 C C . THR A 1 218 ? 16.638 71.247 70.061 1.00 15.49 277 THR A C 1
ATOM 1667 O O . THR A 1 218 ? 16.454 70.930 71.234 1.00 15.27 277 THR A O 1
ATOM 1671 N N . PRO A 1 219 ? 16.368 72.488 69.591 1.00 15.52 278 PRO A N 1
ATOM 1672 C CA . PRO A 1 219 ? 15.788 73.469 70.516 1.00 15.53 278 PRO A CA 1
ATOM 1673 C C . PRO A 1 219 ? 14.459 73.009 71.128 1.00 15.62 278 PRO A C 1
ATOM 1674 O O . PRO A 1 219 ? 14.223 73.231 72.316 1.00 15.74 278 PRO A O 1
ATOM 1678 N N . GLY A 1 220 ? 13.617 72.357 70.329 1.00 15.67 279 GLY A N 1
ATOM 1679 C CA . GLY A 1 220 ? 12.347 71.817 70.816 1.00 15.69 279 GLY A CA 1
ATOM 1680 C C . GLY A 1 220 ? 12.520 70.799 71.932 1.00 15.83 279 GLY A C 1
ATOM 1681 O O . GLY A 1 220 ? 11.835 70.867 72.956 1.00 15.69 279 GLY A O 1
ATOM 1682 N N . ASN A 1 221 ? 13.438 69.857 71.737 1.00 15.93 280 ASN A N 1
ATOM 1683 C CA . ASN A 1 221 ? 13.760 68.868 72.770 1.00 16.28 280 ASN A CA 1
ATOM 1684 C C . ASN A 1 221 ? 14.530 69.450 73.968 1.00 16.61 280 ASN A C 1
ATOM 1685 O O . ASN A 1 221 ? 14.646 68.805 75.011 1.00 16.79 280 ASN A O 1
ATOM 1690 N N . ASN A 1 222 ? 15.049 70.666 73.815 1.00 16.96 281 ASN A N 1
ATOM 1691 C CA . ASN A 1 222 ? 15.705 71.370 74.923 1.00 17.45 281 ASN A CA 1
ATOM 1692 C C . ASN A 1 222 ? 14.751 72.279 75.710 1.00 17.42 281 ASN A C 1
ATOM 1693 O O . ASN A 1 222 ? 15.166 72.954 76.656 1.00 17.63 281 ASN A O 1
ATOM 1698 N N . GLY A 1 223 ? 13.480 72.295 75.308 1.00 17.27 282 GLY A N 1
ATOM 1699 C CA . GLY A 1 223 ? 12.447 73.048 76.016 1.00 17.23 282 GLY A CA 1
ATOM 1700 C C . GLY A 1 223 ? 12.070 74.385 75.407 1.00 17.25 282 GLY A C 1
ATOM 1701 O O . GLY A 1 223 ? 11.184 75.072 75.920 1.00 17.24 282 GLY A O 1
ATOM 1702 N N . SER A 1 224 ? 12.738 74.762 74.321 1.00 17.29 283 SER A N 1
ATOM 1703 C CA . SER A 1 224 ? 12.444 76.019 73.639 1.00 17.46 283 SER A CA 1
ATOM 1704 C C . SER A 1 224 ? 11.325 75.857 72.614 1.00 17.55 283 SER A C 1
ATOM 1705 O O . SER A 1 224 ? 11.172 74.795 72.003 1.00 17.62 283 SER A O 1
ATOM 1708 N N . ASN A 1 225 ? 10.542 76.916 72.437 1.00 17.54 284 ASN A N 1
ATOM 1709 C CA . ASN A 1 225 ? 9.442 76.907 71.478 1.00 17.53 284 ASN A CA 1
ATOM 1710 C C . ASN A 1 225 ? 9.737 77.761 70.243 1.00 17.54 284 ASN A C 1
ATOM 1711 O O . ASN A 1 225 ? 8.817 78.185 69.544 1.00 17.48 284 ASN A O 1
ATOM 1716 N N . ASN A 1 226 ? 11.026 78.000 69.983 1.00 17.72 285 ASN A N 1
ATOM 1717 C CA . ASN A 1 226 ? 11.479 78.736 68.799 1.00 17.86 285 ASN A CA 1
ATOM 1718 C C . ASN A 1 226 ? 10.789 78.231 67.543 1.00 18.08 285 ASN A C 1
ATOM 1719 O O . ASN A 1 226 ? 10.655 77.024 67.350 1.00 18.01 285 ASN A O 1
ATOM 1724 N N . LYS A 1 227 ? 10.358 79.155 66.693 1.00 18.34 286 LYS A N 1
ATOM 1725 C CA . LYS A 1 227 ? 9.726 78.785 65.433 1.00 18.93 286 LYS A CA 1
ATOM 1726 C C . LYS A 1 227 ? 10.750 78.257 64.432 1.00 18.96 286 LYS A C 1
ATOM 1727 O O . LYS A 1 227 ? 11.919 78.658 64.450 1.00 18.75 286 LYS A O 1
ATOM 1733 N N . ILE A 1 228 ? 10.301 77.338 63.582 1.00 19.18 287 ILE A N 1
ATOM 1734 C CA . ILE A 1 228 ? 11.091 76.849 62.455 1.00 19.50 287 ILE A CA 1
ATOM 1735 C C . ILE A 1 228 ? 11.510 78.032 61.578 1.00 19.91 287 ILE A C 1
ATOM 1736 O O . ILE A 1 228 ? 10.704 78.920 61.298 1.00 19.86 287 ILE A O 1
ATOM 1741 N N . LYS A 1 229 ? 12.778 78.051 61.177 1.00 20.40 288 LYS A N 1
ATOM 1742 C CA . LYS A 1 229 ? 13.318 79.146 60.379 1.00 21.06 288 LYS A CA 1
ATOM 1743 C C . LYS A 1 229 ? 14.152 78.600 59.226 1.00 21.40 288 LYS A C 1
ATOM 1744 O O . LYS A 1 229 ? 15.010 77.739 59.422 1.00 21.28 288 LYS A O 1
ATOM 1750 N N . LEU A 1 230 ? 13.887 79.111 58.027 1.00 22.08 289 LEU A N 1
ATOM 1751 C CA . LEU A 1 230 ? 14.546 78.650 56.810 1.00 22.84 289 LEU A CA 1
ATOM 1752 C C . LEU A 1 230 ? 15.031 79.807 55.939 1.00 23.72 289 LEU A C 1
ATOM 1753 O O . LEU A 1 230 ? 14.599 80.947 56.114 1.00 23.65 289 LEU A O 1
ATOM 1758 N N . LEU A 1 231 ? 15.942 79.507 55.015 1.00 24.71 290 LEU A N 1
ATOM 1759 C CA . LEU A 1 231 ? 16.310 80.445 53.960 1.00 25.89 290 LEU A CA 1
ATOM 1760 C C . LEU A 1 231 ? 15.342 80.291 52.799 1.00 26.61 290 LEU A C 1
ATOM 1761 O O . LEU A 1 231 ? 15.240 79.215 52.206 1.00 26.64 290 LEU A O 1
ATOM 1766 N N . ILE A 1 232 ? 14.617 81.364 52.501 1.00 27.52 291 ILE A N 1
ATOM 1767 C CA . ILE A 1 232 ? 13.762 81.421 51.322 1.00 28.47 291 ILE A CA 1
ATOM 1768 C C . ILE A 1 232 ? 14.307 82.534 50.432 1.00 29.05 291 ILE A C 1
ATOM 1769 O O . ILE A 1 232 ? 14.312 83.705 50.826 1.00 29.14 291 ILE A O 1
ATOM 1774 N N . ASP A 1 233 ? 14.783 82.150 49.247 1.00 29.84 292 ASP A N 1
ATOM 1775 C CA . ASP A 1 233 ? 15.416 83.075 48.294 1.00 30.60 292 ASP A CA 1
ATOM 1776 C C . ASP A 1 233 ? 16.500 83.937 48.952 1.00 30.78 292 ASP A C 1
ATOM 1777 O O . ASP A 1 233 ? 16.530 85.159 48.777 1.00 31.01 292 ASP A O 1
ATOM 1782 N N . GLY A 1 234 ? 17.376 83.291 49.721 1.00 30.92 293 GLY A N 1
ATOM 1783 C CA . GLY A 1 234 ? 18.469 83.976 50.413 1.00 30.90 293 GLY A CA 1
ATOM 1784 C C . GLY A 1 234 ? 18.049 84.851 51.586 1.00 30.99 293 GLY A C 1
ATOM 1785 O O . GLY A 1 234 ? 18.850 85.645 52.088 1.00 31.19 293 GLY A O 1
ATOM 1786 N N . LYS A 1 235 ? 16.803 84.703 52.032 1.00 30.82 294 LYS A N 1
ATOM 1787 C CA . LYS A 1 235 ? 16.274 85.496 53.143 1.00 30.63 294 LYS A CA 1
ATOM 1788 C C . LYS A 1 235 ? 15.679 84.595 54.225 1.00 30.08 294 LYS A C 1
ATOM 1789 O O . LYS A 1 235 ? 14.914 83.679 53.923 1.00 30.19 294 LYS A O 1
ATOM 1795 N N . GLU A 1 236 ? 16.029 84.866 55.481 1.00 29.45 295 GLU A N 1
ATOM 1796 C CA . GLU A 1 236 ? 15.541 84.076 56.611 1.00 28.84 295 GLU A CA 1
ATOM 1797 C C . GLU A 1 236 ? 14.062 84.338 56.874 1.00 28.26 295 GLU A C 1
ATOM 1798 O O . GLU A 1 236 ? 13.640 85.490 56.998 1.00 28.13 295 GLU A O 1
ATOM 1804 N N . VAL A 1 237 ? 13.284 83.259 56.942 1.00 27.45 296 VAL A N 1
ATOM 1805 C CA . VAL A 1 237 ? 11.836 83.333 57.143 1.00 26.63 296 VAL A CA 1
ATOM 1806 C C . VAL A 1 237 ? 11.391 82.312 58.192 1.00 26.06 296 VAL A C 1
ATOM 1807 O O . VAL A 1 237 ? 11.732 81.127 58.103 1.00 25.79 296 VAL A O 1
ATOM 1811 N N . GLU A 1 238 ? 10.632 82.781 59.182 1.00 25.31 297 GLU A N 1
ATOM 1812 C CA . GLU A 1 238 ? 10.063 81.910 60.209 1.00 24.70 297 GLU A CA 1
ATOM 1813 C C . GLU A 1 238 ? 8.743 81.295 59.760 1.00 23.87 297 GLU A C 1
ATOM 1814 O O . GLU A 1 238 ? 7.964 81.929 59.046 1.00 23.85 297 GLU A O 1
ATOM 1820 N N . PHE A 1 239 ? 8.499 80.061 60.192 1.00 22.75 298 PHE A N 1
ATOM 1821 C CA . PHE A 1 239 ? 7.244 79.374 59.916 1.00 21.62 298 PHE A CA 1
ATOM 1822 C C . PHE A 1 239 ? 6.467 79.142 61.206 1.00 20.97 298 PHE A C 1
ATOM 1823 O O . PHE A 1 239 ? 7.027 78.688 62.204 1.00 20.81 298 PHE A O 1
ATOM 1831 N N . ASN A 1 240 ? 5.178 79.474 61.180 1.00 20.15 299 ASN A N 1
ATOM 1832 C CA . ASN A 1 240 ? 4.290 79.252 62.318 1.00 19.30 299 ASN A CA 1
ATOM 1833 C C . ASN A 1 240 ? 4.092 77.768 62.599 1.00 18.47 299 ASN A C 1
ATOM 1834 O O . ASN A 1 240 ? 3.995 77.354 63.753 1.00 18.26 299 ASN A O 1
ATOM 1839 N N . LYS A 1 241 ? 4.025 76.974 61.533 1.00 17.57 300 LYS A N 1
ATOM 1840 C CA . LYS A 1 241 ? 3.734 75.549 61.647 1.00 16.88 300 LYS A CA 1
ATOM 1841 C C . LYS A 1 241 ? 4.768 74.708 60.907 1.00 16.26 300 LYS A C 1
ATOM 1842 O O . LYS A 1 241 ? 5.381 75.172 59.945 1.00 16.04 300 LYS A O 1
ATOM 1848 N N . GLY A 1 242 ? 4.945 73.467 61.355 1.00 15.61 301 GLY A N 1
ATOM 1849 C CA . GLY A 1 242 ? 5.829 72.528 60.674 1.00 14.91 301 GLY A CA 1
ATOM 1850 C C . GLY A 1 242 ? 6.350 71.396 61.537 1.00 14.48 301 GLY A C 1
ATOM 1851 O O . GLY A 1 242 ? 5.893 71.198 62.659 1.00 14.34 301 GLY A O 1
ATOM 1852 N N . LEU A 1 243 ? 7.315 70.655 61.000 1.00 14.21 302 LEU A N 1
ATOM 1853 C CA . LEU A 1 243 ? 7.887 69.492 61.680 1.00 13.80 302 LEU A CA 1
ATOM 1854 C C . LEU A 1 243 ? 9.407 69.607 61.756 1.00 13.68 302 LEU A C 1
ATOM 1855 O O . LEU A 1 243 ? 10.050 70.036 60.797 1.00 13.52 302 LEU A O 1
ATOM 1860 N N . GLY A 1 244 ? 9.968 69.219 62.898 1.00 13.53 303 GLY A N 1
ATOM 1861 C CA . GLY A 1 244 ? 11.411 69.273 63.117 1.00 13.44 303 GLY A CA 1
ATOM 1862 C C . GLY A 1 244 ? 11.970 67.903 63.441 1.00 13.48 303 GLY A C 1
ATOM 1863 O O . GLY A 1 244 ? 11.545 67.262 64.406 1.00 13.07 303 GLY A O 1
ATOM 1864 N N . THR A 1 245 ? 12.920 67.455 62.625 1.00 13.61 304 THR A N 1
ATOM 1865 C CA . THR A 1 245 ? 13.516 66.129 62.785 1.00 13.78 304 THR A CA 1
ATOM 1866 C C . THR A 1 245 ? 15.034 66.149 62.596 1.00 14.08 304 THR A C 1
ATOM 1867 O O . THR A 1 245 ? 15.613 67.184 62.256 1.00 14.07 304 THR A O 1
ATOM 1871 N N . VAL A 1 246 ? 15.667 65.006 62.851 1.00 14.39 305 VAL A N 1
ATOM 1872 C CA . VAL A 1 246 ? 17.074 64.800 62.528 1.00 14.76 305 VAL A CA 1
ATOM 1873 C C . VAL A 1 246 ? 17.171 63.686 61.490 1.00 14.93 305 VAL A C 1
ATOM 1874 O O . VAL A 1 246 ? 16.673 62.580 61.709 1.00 14.95 305 VAL A O 1
ATOM 1878 N N . ALA A 1 247 ? 17.796 63.996 60.357 1.00 15.18 306 ALA A N 1
ATOM 1879 C CA . ALA A 1 247 ? 17.949 63.041 59.262 1.00 15.77 306 ALA A CA 1
ATOM 1880 C C . ALA A 1 247 ? 18.774 61.824 59.673 1.00 16.13 306 ALA A C 1
ATOM 1881 O O . ALA A 1 247 ? 19.651 61.917 60.534 1.00 16.17 306 ALA A O 1
ATOM 1883 N N . SER A 1 248 ? 18.477 60.681 59.061 1.00 16.75 307 SER A N 1
ATOM 1884 C CA . SER A 1 248 ? 19.190 59.444 59.362 1.00 17.42 307 SER A CA 1
ATOM 1885 C C . SER A 1 248 ? 19.444 58.632 58.088 1.00 17.64 307 SER A C 1
ATOM 1886 O O . SER A 1 248 ? 19.839 59.194 57.068 1.00 17.62 307 SER A O 1
ATOM 1889 N N . ASN A 1 249 ? 19.200 57.323 58.139 1.00 18.20 308 ASN A N 1
ATOM 1890 C CA . ASN A 1 249 ? 19.571 56.430 57.033 1.00 18.88 308 ASN A CA 1
ATOM 1891 C C . ASN A 1 249 ? 18.462 55.536 56.434 1.00 18.70 308 ASN A C 1
ATOM 1892 O O . ASN A 1 249 ? 18.737 54.396 56.059 1.00 18.83 308 ASN A O 1
ATOM 1897 N N . PRO A 1 250 ? 17.218 56.044 56.314 1.00 18.66 309 PRO A N 1
ATOM 1898 C CA . PRO A 1 250 ? 16.707 57.364 56.665 1.00 18.50 309 PRO A CA 1
ATOM 1899 C C . PRO A 1 250 ? 16.024 57.382 58.029 1.00 18.38 309 PRO A C 1
ATOM 1900 O O . PRO A 1 250 ? 15.875 56.338 58.670 1.00 18.50 309 PRO A O 1
ATOM 1904 N N . SER A 1 251 ? 15.631 58.572 58.468 1.00 18.10 310 SER A N 1
ATOM 1905 C CA . SER A 1 251 ? 14.646 58.692 59.526 1.00 17.98 310 SER A CA 1
ATOM 1906 C C . SER A 1 251 ? 13.309 58.910 58.826 1.00 17.73 310 SER A C 1
ATOM 1907 O O . SER A 1 251 ? 13.265 59.484 57.737 1.00 17.52 310 SER A O 1
ATOM 1910 N N . SER A 1 252 ? 12.226 58.454 59.445 1.00 17.57 311 SER A N 1
ATOM 1911 C CA . SER A 1 252 ? 10.922 58.475 58.787 1.00 17.55 311 SER A CA 1
ATOM 1912 C C . SER A 1 252 ? 9.791 58.883 59.722 1.00 17.34 311 SER A C 1
ATOM 1913 O O . SER A 1 252 ? 9.730 58.440 60.868 1.00 17.15 311 SER A O 1
ATOM 1916 N N . ILE A 1 253 ? 8.912 59.748 59.222 1.00 17.25 312 ILE A N 1
ATOM 1917 C CA . ILE A 1 253 ? 7.667 60.083 59.905 1.00 17.20 312 ILE A CA 1
ATOM 1918 C C . ILE A 1 253 ? 6.535 59.479 59.076 1.00 17.37 312 ILE A C 1
ATOM 1919 O O . ILE A 1 253 ? 6.425 59.750 57.874 1.00 17.26 312 ILE A O 1
ATOM 1924 N N . LYS A 1 254 ? 5.711 58.657 59.720 1.00 17.52 313 LYS A N 1
ATOM 1925 C CA . LYS A 1 254 ? 4.672 57.896 59.028 1.00 17.97 313 LYS A CA 1
ATOM 1926 C C . LYS A 1 254 ? 3.266 58.316 59.450 1.00 18.01 313 LYS A C 1
ATOM 1927 O O . LYS A 1 254 ? 2.969 58.419 60.641 1.00 17.85 313 LYS A O 1
ATOM 1933 N N . TYR A 1 255 ? 2.410 58.546 58.458 1.00 18.08 314 TYR A N 1
ATOM 1934 C CA . TYR A 1 255 ? 1.011 58.881 58.699 1.00 18.27 314 TYR A CA 1
ATOM 1935 C C . TYR A 1 255 ? 0.079 57.859 58.066 1.00 18.45 314 TYR A C 1
ATOM 1936 O O . TYR A 1 255 ? 0.285 57.434 56.927 1.00 18.55 314 TYR A O 1
ATOM 1945 N N . ASP A 1 256 ? -0.936 57.459 58.826 1.00 18.59 315 ASP A N 1
ATOM 1946 C CA . ASP A 1 256 ? -2.015 56.629 58.307 1.00 18.70 315 ASP A CA 1
ATOM 1947 C C . ASP A 1 256 ? -3.102 57.556 57.778 1.00 18.67 315 ASP A C 1
ATOM 1948 O O . ASP A 1 256 ? -3.818 58.196 58.555 1.00 18.71 315 ASP A O 1
ATOM 1953 N N . VAL A 1 257 ? -3.203 57.639 56.454 1.00 18.59 316 VAL A N 1
ATOM 1954 C CA . VAL A 1 257 ? -4.183 58.513 55.802 1.00 18.75 316 VAL A CA 1
ATOM 1955 C C . VAL A 1 257 ? -5.347 57.734 55.174 1.00 18.87 316 VAL A C 1
ATOM 1956 O O . VAL A 1 257 ? -6.086 58.269 54.346 1.00 18.70 316 VAL A O 1
ATOM 1960 N N . SER A 1 258 ? -5.507 56.479 55.590 1.00 19.29 317 SER A N 1
ATOM 1961 C CA . SER A 1 258 ? -6.551 55.594 55.064 1.00 19.61 317 SER A CA 1
ATOM 1962 C C . SER A 1 258 ? -7.962 56.126 55.316 1.00 19.88 317 SER A C 1
ATOM 1963 O O . SER A 1 258 ? -8.873 55.873 54.528 1.00 19.87 317 SER A O 1
ATOM 1966 N N . GLY A 1 259 ? -8.132 56.865 56.411 1.00 20.10 318 GLY A N 1
ATOM 1967 C CA . GLY A 1 259 ? -9.438 57.407 56.786 1.00 20.49 318 GLY A CA 1
ATOM 1968 C C . GLY A 1 259 ? -9.846 58.692 56.083 1.00 20.73 318 GLY A C 1
ATOM 1969 O O . GLY A 1 259 ? -10.900 59.253 56.384 1.00 20.72 318 GLY A O 1
ATOM 1970 N N . ALA A 1 260 ? -9.022 59.166 55.150 1.00 20.94 319 ALA A N 1
ATOM 1971 C CA . ALA A 1 260 ? -9.310 60.416 54.444 1.00 21.20 319 ALA A CA 1
ATOM 1972 C C . ALA A 1 260 ? -8.876 60.394 52.984 1.00 21.42 319 ALA A C 1
ATOM 1973 O O . ALA A 1 260 ? -7.998 59.624 52.591 1.00 21.58 319 ALA A O 1
ATOM 1975 N N . ASN A 1 261 ? -9.497 61.263 52.194 1.00 21.55 320 ASN A N 1
ATOM 1976 C CA . ASN A 1 261 ? -9.200 61.402 50.781 1.00 21.92 320 ASN A CA 1
ATOM 1977 C C . ASN A 1 261 ? -8.141 62.490 50.547 1.00 21.79 320 ASN A C 1
ATOM 1978 O O . ASN A 1 261 ? -8.420 63.547 49.971 1.00 21.80 320 ASN A O 1
ATOM 1983 N N . VAL A 1 262 ? -6.923 62.213 51.011 1.00 21.62 321 VAL A N 1
ATOM 1984 C CA . VAL A 1 262 ? -5.798 63.144 50.897 1.00 21.38 321 VAL A CA 1
ATOM 1985 C C . VAL A 1 262 ? -5.318 63.205 49.449 1.00 21.26 321 VAL A C 1
ATOM 1986 O O . VAL A 1 262 ? -5.032 62.176 48.843 1.00 21.27 321 VAL A O 1
ATOM 1990 N N . THR A 1 263 ? -5.224 64.415 48.906 1.00 21.17 322 THR A N 1
ATOM 1991 C CA . THR A 1 263 ? -4.882 64.594 47.495 1.00 21.28 322 THR A CA 1
ATOM 1992 C C . THR A 1 263 ? -3.572 65.341 47.251 1.00 21.20 322 THR A C 1
ATOM 1993 O O . THR A 1 263 ? -3.054 65.328 46.134 1.00 21.21 322 THR A O 1
ATOM 1997 N N . ARG A 1 264 ? -3.038 65.987 48.284 1.00 21.05 323 ARG A N 1
ATOM 1998 C CA . ARG A 1 264 ? -1.917 66.909 48.103 1.00 20.95 323 ARG A CA 1
ATOM 1999 C C . ARG A 1 264 ? -1.087 67.067 49.378 1.00 20.67 323 ARG A C 1
ATOM 2000 O O . ARG A 1 264 ? -1.631 67.099 50.484 1.00 20.60 323 ARG A O 1
ATOM 2008 N N . PHE A 1 265 ? 0.231 67.152 49.211 1.00 20.40 324 PHE A N 1
ATOM 2009 C CA . PHE A 1 265 ? 1.143 67.455 50.314 1.00 20.15 324 PHE A CA 1
ATOM 2010 C C . PHE A 1 265 ? 1.968 68.698 49.982 1.00 20.09 324 PHE A C 1
ATOM 2011 O O . PHE A 1 265 ? 2.603 68.760 48.926 1.00 20.08 324 PHE A O 1
ATOM 2019 N N . ILE A 1 266 ? 1.945 69.681 50.883 1.00 19.96 325 ILE A N 1
ATOM 2020 C CA . ILE A 1 266 ? 2.646 70.956 50.686 1.00 19.86 325 ILE A CA 1
ATOM 2021 C C . ILE A 1 266 ? 3.591 71.251 51.844 1.00 19.52 325 ILE A C 1
ATOM 2022 O O . ILE A 1 266 ? 3.164 71.279 52.998 1.00 19.30 325 ILE A O 1
ATOM 2027 N N . SER A 1 267 ? 4.861 71.499 51.525 1.00 19.09 326 SER A N 1
ATOM 2028 C CA . SER A 1 267 ? 5.848 71.905 52.528 1.00 18.81 326 SER A CA 1
ATOM 2029 C C . SER A 1 267 ? 7.106 72.500 51.910 1.00 18.58 326 SER A C 1
ATOM 2030 O O . SER A 1 267 ? 7.575 72.042 50.866 1.00 18.37 326 SER A O 1
ATOM 2033 N N . TYR A 1 268 ? 7.643 73.525 52.566 1.00 18.38 327 TYR A N 1
ATOM 2034 C CA . TYR A 1 268 ? 9.016 73.953 52.321 1.00 18.21 327 TYR A CA 1
ATOM 2035 C C . TYR A 1 268 ? 9.954 73.041 53.103 1.00 17.86 327 TYR A C 1
ATOM 2036 O O . TYR A 1 268 ? 9.628 72.620 54.212 1.00 17.68 327 TYR A O 1
ATOM 2045 N N . VAL A 1 269 ? 11.104 72.722 52.510 1.00 17.58 328 VAL A N 1
ATOM 2046 C CA . VAL A 1 269 ? 12.045 71.767 53.099 1.00 17.25 328 VAL A CA 1
ATOM 2047 C C . VAL A 1 269 ? 13.470 72.312 53.051 1.00 17.08 328 VAL A C 1
ATOM 2048 O O . VAL A 1 269 ? 13.943 72.740 51.996 1.00 16.78 328 VAL A O 1
ATOM 2052 N N . GLY A 1 270 ? 14.144 72.284 54.199 1.00 16.92 329 GLY A N 1
ATOM 2053 C CA . GLY A 1 270 ? 15.553 72.663 54.289 1.00 16.55 329 GLY A CA 1
ATOM 2054 C C . GLY A 1 270 ? 16.111 72.448 55.681 1.00 16.40 329 GLY A C 1
ATOM 2055 O O . GLY A 1 270 ? 15.470 71.827 56.528 1.00 16.24 329 GLY A O 1
ATOM 2056 N N . ILE A 1 271 ? 17.310 72.974 55.914 1.00 16.24 330 ILE A N 1
ATOM 2057 C CA . ILE A 1 271 ? 17.975 72.854 57.206 1.00 16.16 330 ILE A CA 1
ATOM 2058 C C . ILE A 1 271 ? 17.683 74.089 58.058 1.00 16.19 330 ILE A C 1
ATOM 2059 O O . ILE A 1 271 ? 17.871 75.222 57.606 1.00 16.09 330 ILE A O 1
ATOM 2064 N N . ASP A 1 272 ? 17.215 73.864 59.284 1.00 16.32 331 ASP A N 1
ATOM 2065 C CA . ASP A 1 272 ? 16.870 74.966 60.184 1.00 16.75 331 ASP A CA 1
ATOM 2066 C C . ASP A 1 272 ? 18.086 75.840 60.467 1.00 16.93 331 ASP A C 1
ATOM 2067 O O . ASP A 1 272 ? 19.204 75.337 60.618 1.00 16.80 331 ASP A O 1
ATOM 2072 N N . ARG A 1 273 ? 17.855 77.149 60.527 1.00 17.21 332 ARG A N 1
ATOM 2073 C CA . ARG A 1 273 ? 18.923 78.132 60.717 1.00 17.59 332 ARG A CA 1
ATOM 2074 C C . ARG A 1 273 ? 19.692 77.952 62.032 1.00 17.64 332 ARG A C 1
ATOM 2075 O O . ARG A 1 273 ? 20.837 78.391 62.149 1.00 17.80 332 ARG A O 1
ATOM 2083 N N . SER A 1 274 ? 19.065 77.294 63.003 1.00 17.84 333 SER A N 1
ATOM 2084 C CA . SER A 1 274 ? 19.657 77.078 64.321 1.00 18.19 333 SER A CA 1
ATOM 2085 C C . SER A 1 274 ? 20.640 75.910 64.358 1.00 18.25 333 SER A C 1
ATOM 2086 O O . SER A 1 274 ? 21.307 75.692 65.369 1.00 18.19 333 SER A O 1
ATOM 2089 N N . ALA A 1 275 ? 20.723 75.161 63.260 1.00 18.29 334 ALA A N 1
ATOM 2090 C CA . ALA A 1 275 ? 21.574 73.973 63.196 1.00 18.54 334 ALA A CA 1
ATOM 2091 C C . ALA A 1 275 ? 23.058 74.307 63.282 1.00 18.69 334 ALA A C 1
ATOM 2092 O O . ALA A 1 275 ? 23.493 75.379 62.849 1.00 18.66 334 ALA A O 1
ATOM 2094 N N . ASN A 1 276 ? 23.821 73.380 63.853 1.00 19.00 335 ASN A N 1
ATOM 2095 C CA . ASN A 1 276 ? 25.272 73.441 63.820 1.00 19.34 335 ASN A CA 1
ATOM 2096 C C . ASN A 1 276 ? 25.756 73.228 62.393 1.00 19.61 335 ASN A C 1
ATOM 2097 O O . ASN A 1 276 ? 25.402 72.233 61.756 1.00 19.61 335 ASN A O 1
ATOM 2102 N N . HIS A 1 277 ? 26.546 74.173 61.892 1.00 19.62 336 HIS A N 1
ATOM 2103 C CA . HIS A 1 277 ? 27.068 74.094 60.536 1.00 19.82 336 HIS A CA 1
ATOM 2104 C C . HIS A 1 277 ? 28.521 74.544 60.464 1.00 19.89 336 HIS A C 1
ATOM 2105 O O . HIS A 1 277 ? 28.917 75.517 61.115 1.00 19.78 336 HIS A O 1
ATOM 2112 N N . LEU A 1 278 ? 29.302 73.815 59.672 1.00 19.97 337 LEU A N 1
ATOM 2113 C CA . LEU A 1 278 ? 30.672 74.192 59.333 1.00 20.11 337 LEU A CA 1
ATOM 2114 C C . LEU A 1 278 ? 30.864 74.035 57.829 1.00 20.15 337 LEU A C 1
ATOM 2115 O O . LEU A 1 278 ? 30.316 73.107 57.223 1.00 20.07 337 LEU A O 1
ATOM 2120 N N . ASN A 1 279 ? 31.636 74.936 57.229 1.00 20.18 338 ASN A N 1
ATOM 2121 C CA . ASN A 1 279 ? 31.882 74.896 55.790 1.00 20.43 338 ASN A CA 1
ATOM 2122 C C . ASN A 1 279 ? 32.540 73.585 55.359 1.00 20.39 338 ASN A C 1
ATOM 2123 O O . ASN A 1 279 ? 33.559 73.176 55.919 1.00 20.07 338 ASN A O 1
ATOM 2128 N N . SER A 1 280 ? 31.930 72.929 54.373 1.00 20.44 339 SER A N 1
ATOM 2129 C CA . SER A 1 280 ? 32.347 71.596 53.940 1.00 20.52 339 SER A CA 1
ATOM 2130 C C . SER A 1 280 ? 31.968 71.355 52.481 1.00 20.74 339 SER A C 1
ATOM 2131 O O . SER A 1 280 ? 30.972 71.896 51.990 1.00 20.64 339 SER A O 1
ATOM 2134 N N . ASP A 1 281 ? 32.775 70.548 51.793 1.00 20.84 340 ASP A N 1
ATOM 2135 C CA . ASP A 1 281 ? 32.455 70.102 50.438 1.00 21.08 340 ASP A CA 1
ATOM 2136 C C . ASP A 1 281 ? 31.289 69.112 50.425 1.00 21.02 340 ASP A C 1
ATOM 2137 O O . ASP A 1 281 ? 30.594 68.981 49.418 1.00 21.12 340 ASP A O 1
ATOM 2142 N N . TYR A 1 282 ? 31.087 68.423 51.546 1.00 20.98 341 TYR A N 1
ATOM 2143 C CA . TYR A 1 282 ? 30.055 67.393 51.662 1.00 21.08 341 TYR A CA 1
ATOM 2144 C C . TYR A 1 282 ? 28.660 67.972 51.864 1.00 20.74 341 TYR A C 1
ATOM 2145 O O . TYR A 1 282 ? 28.496 69.028 52.488 1.00 20.72 341 TYR A O 1
ATOM 2154 N N . ALA A 1 283 ? 27.661 67.271 51.334 1.00 20.11 342 ALA A N 1
ATOM 2155 C CA . ALA A 1 283 ? 26.263 67.631 51.542 1.00 19.64 342 ALA A CA 1
ATOM 2156 C C . ALA A 1 283 ? 25.887 67.443 53.007 1.00 19.35 342 ALA A C 1
ATOM 2157 O O . ALA A 1 283 ? 26.310 66.480 53.647 1.00 19.15 342 ALA A O 1
ATOM 2159 N N . ASP A 1 284 ? 25.102 68.376 53.536 1.00 19.03 343 ASP A N 1
ATOM 2160 C CA . ASP A 1 284 ? 24.620 68.271 54.909 1.00 18.86 343 ASP A CA 1
ATOM 2161 C C . ASP A 1 284 ? 23.423 67.316 54.987 1.00 18.58 343 ASP A C 1
ATOM 2162 O O . ASP A 1 284 ? 23.332 66.497 55.903 1.00 18.34 343 ASP A O 1
ATOM 2167 N N . ILE A 1 285 ? 22.523 67.426 54.009 1.00 18.27 344 ILE A N 1
ATOM 2168 C CA . ILE A 1 285 ? 21.402 66.501 53.837 1.00 17.97 344 ILE A CA 1
ATOM 2169 C C . ILE A 1 285 ? 21.510 65.860 52.454 1.00 18.02 344 ILE A C 1
ATOM 2170 O O . ILE A 1 285 ? 21.649 66.565 51.450 1.00 17.96 344 ILE A O 1
ATOM 2175 N N . GLN A 1 286 ? 21.449 64.532 52.402 1.00 18.05 345 GLN A N 1
ATOM 2176 C CA . GLN A 1 286 ? 21.598 63.824 51.132 1.00 18.22 345 GLN A CA 1
ATOM 2177 C C . GLN A 1 286 ? 20.359 63.937 50.240 1.00 18.25 345 GLN A C 1
ATOM 2178 O O . GLN A 1 286 ? 20.476 64.270 49.058 1.00 18.40 345 GLN A O 1
ATOM 2184 N N . LYS A 1 287 ? 19.185 63.652 50.806 1.00 18.21 346 LYS A N 1
ATOM 2185 C CA . LYS A 1 287 ? 17.915 63.737 50.075 1.00 18.30 346 LYS A CA 1
ATOM 2186 C C . LYS A 1 287 ? 16.698 63.674 51.000 1.00 18.21 346 LYS A C 1
ATOM 2187 O O . LYS A 1 287 ? 16.791 63.205 52.139 1.00 18.17 346 LYS A O 1
ATOM 2193 N N . PHE A 1 288 ? 15.563 64.145 50.489 1.00 18.19 347 PHE A N 1
ATOM 2194 C CA . PHE A 1 288 ? 14.274 64.028 51.168 1.00 18.25 347 PHE A CA 1
ATOM 2195 C C . PHE A 1 288 ? 13.264 63.359 50.239 1.00 18.37 347 PHE A C 1
ATOM 2196 O O . PHE A 1 288 ? 13.181 63.708 49.059 1.00 18.67 347 PHE A O 1
ATOM 2204 N N . GLU A 1 289 ? 12.500 62.413 50.781 1.00 18.25 348 GLU A N 1
ATOM 2205 C CA . GLU A 1 289 ? 11.506 61.669 50.008 1.00 18.33 348 GLU A CA 1
ATOM 2206 C C . GLU A 1 289 ? 10.105 61.741 50.604 1.00 18.31 348 GLU A C 1
ATOM 2207 O O . GLU A 1 289 ? 9.935 61.671 51.822 1.00 17.99 348 GLU A O 1
ATOM 2213 N N . VAL A 1 290 ? 9.110 61.883 49.730 1.00 18.38 349 VAL A N 1
ATOM 2214 C CA . VAL A 1 290 ? 7.717 61.653 50.098 1.00 18.50 349 VAL A CA 1
ATOM 2215 C C . VAL A 1 290 ? 7.310 60.314 49.489 1.00 18.70 349 VAL A C 1
ATOM 2216 O O . VAL A 1 290 ? 7.429 60.107 48.278 1.00 18.73 349 VAL A O 1
ATOM 2220 N N . VAL A 1 291 ? 6.852 59.403 50.341 1.00 18.80 350 VAL A N 1
ATOM 2221 C CA . VAL A 1 291 ? 6.588 58.026 49.935 1.00 18.93 350 VAL A CA 1
ATOM 2222 C C . VAL A 1 291 ? 5.125 57.662 50.200 1.00 19.15 350 VAL A C 1
ATOM 2223 O O . VAL A 1 291 ? 4.659 57.728 51.339 1.00 19.11 350 VAL A O 1
ATOM 2227 N N . ALA A 1 292 ? 4.411 57.296 49.138 1.00 19.23 351 ALA A N 1
ATOM 2228 C CA . ALA A 1 292 ? 3.017 56.868 49.237 1.00 19.51 351 ALA A CA 1
ATOM 2229 C C . ALA A 1 292 ? 2.903 55.362 49.031 1.00 19.67 351 ALA A C 1
ATOM 2230 O O . ALA A 1 292 ? 3.220 54.850 47.955 1.00 19.84 351 ALA A O 1
ATOM 2232 N N . ASP A 1 293 ? 2.455 54.666 50.075 1.00 20.01 352 ASP A N 1
ATOM 2233 C CA . ASP A 1 293 ? 2.336 53.197 50.088 1.00 20.43 352 ASP A CA 1
ATOM 2234 C C . ASP A 1 293 ? 3.587 52.482 49.568 1.00 20.69 352 ASP A C 1
ATOM 2235 O O . ASP A 1 293 ? 3.496 51.578 48.736 1.00 20.76 352 ASP A O 1
ATOM 2240 N N . GLY A 1 294 ? 4.751 52.904 50.058 1.00 20.83 353 GLY A N 1
ATOM 2241 C CA . GLY A 1 294 ? 6.018 52.275 49.690 1.00 21.19 353 GLY A CA 1
ATOM 2242 C C . GLY A 1 294 ? 6.616 52.778 48.388 1.00 21.50 353 GLY A C 1
ATOM 2243 O O . GLY A 1 294 ? 7.722 52.388 48.024 1.00 21.65 353 GLY A O 1
ATOM 2244 N N . LYS A 1 295 ? 5.894 53.657 47.696 1.00 21.81 354 LYS A N 1
ATOM 2245 C CA . LYS A 1 295 ? 6.341 54.195 46.417 1.00 22.35 354 LYS A CA 1
ATOM 2246 C C . LYS A 1 295 ? 6.747 55.665 46.534 1.00 22.33 354 LYS A C 1
ATOM 2247 O O . LYS A 1 295 ? 5.961 56.508 46.981 1.00 22.25 354 LYS A O 1
ATOM 2253 N N . VAL A 1 296 ? 7.981 55.960 46.131 1.00 22.25 355 VAL A N 1
ATOM 2254 C CA . VAL A 1 296 ? 8.497 57.328 46.136 1.00 22.21 355 VAL A CA 1
ATOM 2255 C C . VAL A 1 296 ? 7.734 58.162 45.110 1.00 22.23 355 VAL A C 1
ATOM 2256 O O . VAL A 1 296 ? 7.759 57.861 43.914 1.00 22.27 355 VAL A O 1
ATOM 2260 N N . ILE A 1 297 ? 7.035 59.189 45.591 1.00 22.05 356 ILE A N 1
ATOM 2261 C CA . ILE A 1 297 ? 6.281 60.094 44.719 1.00 21.85 356 ILE A CA 1
ATOM 2262 C C . ILE A 1 297 ? 6.927 61.476 44.635 1.00 21.89 356 ILE A C 1
ATOM 2263 O O . ILE A 1 297 ? 6.558 62.290 43.785 1.00 21.82 356 ILE A O 1
ATOM 2268 N N . TYR A 1 298 ? 7.879 61.734 45.533 1.00 21.85 357 TYR A N 1
ATOM 2269 C CA . TYR A 1 298 ? 8.769 62.887 45.437 1.00 21.97 357 TYR A CA 1
ATOM 2270 C C . TYR A 1 298 ? 10.172 62.538 45.935 1.00 22.01 357 TYR A C 1
ATOM 2271 O O . TYR A 1 298 ? 10.327 61.897 46.975 1.00 21.70 357 TYR A O 1
ATOM 2280 N N . SER A 1 299 ? 11.181 62.982 45.189 1.00 22.15 358 SER A N 1
ATOM 2281 C CA . SER A 1 299 ? 12.573 62.904 45.624 1.00 22.29 358 SER A CA 1
ATOM 2282 C C . SER A 1 299 ? 13.299 64.210 45.323 1.00 22.51 358 SER A C 1
ATOM 2283 O O . SER A 1 299 ? 13.180 64.759 44.225 1.00 22.58 358 SER A O 1
ATOM 2286 N N . SER A 1 300 ? 14.054 64.701 46.303 1.00 22.67 359 SER A N 1
ATOM 2287 C CA . SER A 1 300 ? 14.777 65.965 46.166 1.00 22.83 359 SER A CA 1
ATOM 2288 C C . SER A 1 300 ? 16.007 65.873 45.256 1.00 23.24 359 SER A C 1
ATOM 2289 O O . SER A 1 300 ? 16.551 66.900 44.840 1.00 23.06 359 SER A O 1
ATOM 2292 N N . ASP A 1 301 ? 16.435 64.653 44.936 1.00 23.86 360 ASP A N 1
ATOM 2293 C CA . ASP A 1 301 ? 17.662 64.466 44.154 1.00 24.59 360 ASP A CA 1
ATOM 2294 C C . ASP A 1 301 ? 17.512 64.646 42.635 1.00 24.83 360 ASP A C 1
ATOM 2295 O O . ASP A 1 301 ? 18.481 64.482 41.891 1.00 24.89 360 ASP A O 1
ATOM 2300 N N . SER A 1 302 ? 16.304 64.980 42.182 1.00 24.93 361 SER A N 1
ATOM 2301 C CA . SER A 1 302 ? 16.099 65.392 40.798 1.00 25.10 361 SER A CA 1
ATOM 2302 C C . SER A 1 302 ? 16.561 66.841 40.670 1.00 25.10 361 SER A C 1
ATOM 2303 O O . SER A 1 302 ? 17.340 67.178 39.773 1.00 25.24 361 SER A O 1
ATOM 2306 N N . LYS A 1 303 ? 16.081 67.682 41.585 1.00 24.73 362 LYS A N 1
ATOM 2307 C CA . LYS A 1 303 ? 16.463 69.091 41.654 1.00 24.60 362 LYS A CA 1
ATOM 2308 C C . LYS A 1 303 ? 17.856 69.257 42.266 1.00 24.24 362 LYS A C 1
ATOM 2309 O O . LYS A 1 303 ? 18.638 70.093 41.812 1.00 24.22 362 LYS A O 1
ATOM 2315 N N . TYR A 1 304 ? 18.155 68.458 43.290 1.00 23.99 363 TYR A N 1
ATOM 2316 C CA . TYR A 1 304 ? 19.447 68.507 43.980 1.00 23.81 363 TYR A CA 1
ATOM 2317 C C . TYR A 1 304 ? 20.163 67.150 43.986 1.00 23.40 363 TYR A C 1
ATOM 2318 O O . TYR A 1 304 ? 20.166 66.454 45.005 1.00 23.27 363 TYR A O 1
ATOM 2327 N N . PRO A 1 305 ? 20.799 66.785 42.852 1.00 23.10 364 PRO A N 1
ATOM 2328 C CA . PRO A 1 305 ? 21.400 65.459 42.674 1.00 22.90 364 PRO A CA 1
ATOM 2329 C C . PRO A 1 305 ? 22.632 65.180 43.542 1.00 22.79 364 PRO A C 1
ATOM 2330 O O . PRO A 1 305 ? 23.064 64.032 43.634 1.00 22.75 364 PRO A O 1
ATOM 2334 N N . LYS A 1 306 ? 23.187 66.217 44.165 1.00 22.68 365 LYS A N 1
ATOM 2335 C CA . LYS A 1 306 ? 24.336 66.062 45.056 1.00 22.78 365 LYS A CA 1
ATOM 2336 C C . LYS A 1 306 ? 23.992 66.485 46.487 1.00 22.61 365 LYS A C 1
ATOM 2337 O O . LYS A 1 306 ? 24.885 66.726 47.305 1.00 22.52 365 LYS A O 1
ATOM 2343 N N . GLY A 1 307 ? 22.696 66.572 46.779 1.00 22.40 366 GLY A N 1
ATOM 2344 C CA . GLY A 1 307 ? 22.221 66.944 48.112 1.00 22.24 366 GLY A CA 1
ATOM 2345 C C . GLY A 1 307 ? 22.182 68.443 48.351 1.00 22.09 366 GLY A C 1
ATOM 2346 O O . GLY A 1 307 ? 22.428 69.234 47.438 1.00 22.01 366 GLY A O 1
ATOM 2347 N N . ILE A 1 308 ? 21.865 68.826 49.586 1.00 21.96 367 ILE A N 1
ATOM 2348 C CA . ILE A 1 308 ? 21.767 70.235 49.971 1.00 21.84 367 ILE A CA 1
ATOM 2349 C C . ILE A 1 308 ? 22.691 70.559 51.147 1.00 21.93 367 ILE A C 1
ATOM 2350 O O . ILE A 1 308 ? 23.150 69.660 51.858 1.00 21.65 367 ILE A O 1
ATOM 2355 N N . LYS A 1 309 ? 22.952 71.849 51.345 1.00 21.98 368 LYS A N 1
ATOM 2356 C CA . LYS A 1 309 ? 23.759 72.312 52.471 1.00 22.19 368 LYS A CA 1
ATOM 2357 C C . LYS A 1 309 ? 22.992 73.322 53.324 1.00 22.15 368 LYS A C 1
ATOM 2358 O O . LYS A 1 309 ? 21.874 73.718 52.981 1.00 22.01 368 LYS A O 1
ATOM 2364 N N . TYR A 1 310 ? 23.596 73.722 54.440 1.00 22.22 369 TYR A N 1
ATOM 2365 C CA . TYR A 1 310 ? 23.023 74.720 55.343 1.00 22.38 369 TYR A CA 1
ATOM 2366 C C . TYR A 1 310 ? 22.638 76.006 54.609 1.00 22.65 369 TYR A C 1
ATOM 2367 O O . TYR A 1 310 ? 21.598 76.598 54.894 1.00 22.68 369 TYR A O 1
ATOM 2376 N N . ASP A 1 311 ? 23.477 76.417 53.660 1.00 23.09 370 ASP A N 1
ATOM 2377 C CA . ASP A 1 311 ? 23.266 77.652 52.906 1.00 23.64 370 ASP A CA 1
ATOM 2378 C C . ASP A 1 311 ? 22.279 77.502 51.743 1.00 23.36 370 ASP A C 1
ATOM 2379 O O . ASP A 1 311 ? 21.892 78.496 51.126 1.00 23.44 370 ASP A O 1
ATOM 2384 N N . THR A 1 312 ? 21.883 76.266 51.441 1.00 23.15 371 THR A N 1
ATOM 2385 C CA . THR A 1 312 ? 20.928 76.006 50.362 1.00 22.97 371 THR A CA 1
ATOM 2386 C C . THR A 1 312 ? 19.548 76.557 50.725 1.00 22.99 371 THR A C 1
ATOM 2387 O O . THR A 1 312 ? 19.019 76.266 51.805 1.00 22.62 371 THR A O 1
ATOM 2391 N N . SER A 1 313 ? 18.987 77.369 49.828 1.00 22.96 372 SER A N 1
ATOM 2392 C CA . SER A 1 313 ? 17.619 77.868 49.977 1.00 23.15 372 SER A CA 1
ATOM 2393 C C . SER A 1 313 ? 16.644 76.702 50.069 1.00 22.85 372 SER A C 1
ATOM 2394 O O . SER A 1 313 ? 16.745 75.740 49.305 1.00 22.61 372 SER A O 1
ATOM 2397 N N . ALA A 1 314 ? 15.716 76.789 51.018 1.00 22.71 373 ALA A N 1
ATOM 2398 C CA . ALA A 1 314 ? 14.702 75.757 51.213 1.00 22.73 373 ALA A CA 1
ATOM 2399 C C . ALA A 1 314 ? 13.851 75.613 49.955 1.00 22.70 373 ALA A C 1
ATOM 2400 O O . ALA A 1 314 ? 13.475 76.614 49.342 1.00 22.74 373 ALA A O 1
ATOM 2402 N N . PHE A 1 315 ? 13.568 74.373 49.565 1.00 22.73 374 PHE A N 1
ATOM 2403 C CA . PHE A 1 315 ? 12.794 74.109 48.347 1.00 22.75 374 PHE A CA 1
ATOM 2404 C C . PHE A 1 315 ? 11.331 73.783 48.641 1.00 22.74 374 PHE A C 1
ATOM 2405 O O . PHE A 1 315 ? 11.011 73.221 49.692 1.00 22.58 374 PHE A O 1
ATOM 2413 N N . LEU A 1 316 ? 10.453 74.148 47.707 1.00 22.69 375 LEU A N 1
ATOM 2414 C CA . LEU A 1 316 ? 9.031 73.852 47.831 1.00 22.74 375 LEU A CA 1
ATOM 2415 C C . LEU A 1 316 ? 8.728 72.441 47.348 1.00 22.77 375 LEU A C 1
ATOM 2416 O O . LEU A 1 316 ? 9.049 72.079 46.214 1.00 22.63 375 LEU A O 1
ATOM 2421 N N . VAL A 1 317 ? 8.126 71.648 48.229 1.00 22.83 376 VAL A N 1
ATOM 2422 C CA . VAL A 1 317 ? 7.609 70.335 47.865 1.00 22.81 376 VAL A CA 1
ATOM 2423 C C . VAL A 1 317 ? 6.095 70.453 47.741 1.00 22.93 376 VAL A C 1
ATOM 2424 O O . VAL A 1 317 ? 5.403 70.781 48.709 1.00 22.82 376 VAL A O 1
ATOM 2428 N N . ASP A 1 318 ? 5.595 70.203 46.536 1.00 23.14 377 ASP A N 1
ATOM 2429 C CA . ASP A 1 318 ? 4.168 70.271 46.256 1.00 23.42 377 ASP A CA 1
ATOM 2430 C C . ASP A 1 318 ? 3.815 69.107 45.341 1.00 23.38 377 ASP A C 1
ATOM 2431 O O . ASP A 1 318 ? 4.022 69.174 44.128 1.00 23.53 377 ASP A O 1
ATOM 2436 N N . VAL A 1 319 ? 3.285 68.040 45.934 1.00 23.32 378 VAL A N 1
ATOM 2437 C CA . VAL A 1 319 ? 3.078 66.784 45.215 1.00 23.21 378 VAL A CA 1
ATOM 2438 C C . VAL A 1 319 ? 1.661 66.234 45.409 1.00 23.30 378 VAL A C 1
ATOM 2439 O O . VAL A 1 319 ? 1.099 66.302 46.507 1.00 23.26 378 VAL A O 1
ATOM 2443 N N . GLU A 1 320 ? 1.089 65.708 44.326 1.00 23.30 379 GLU A N 1
ATOM 2444 C CA . GLU A 1 320 ? -0.214 65.051 44.371 1.00 23.37 379 GLU A CA 1
ATOM 2445 C C . GLU A 1 320 ? -0.108 63.709 45.081 1.00 22.92 379 GLU A C 1
ATOM 2446 O O . GLU A 1 320 ? 0.829 62.948 44.845 1.00 22.75 379 GLU A O 1
ATOM 2452 N N . ILE A 1 321 ? -1.071 63.431 45.952 1.00 22.61 380 ILE A N 1
ATOM 2453 C CA . ILE A 1 321 ? -1.171 62.129 46.603 1.00 22.32 380 ILE A CA 1
ATOM 2454 C C . ILE A 1 321 ? -2.142 61.274 45.791 1.00 22.22 380 ILE A C 1
ATOM 2455 O O . ILE A 1 321 ? -3.280 61.692 45.558 1.00 22.13 380 ILE A O 1
ATOM 2460 N N . PRO A 1 322 ? -1.699 60.081 45.347 1.00 22.05 381 PRO A N 1
ATOM 2461 C CA . PRO A 1 322 ? -2.570 59.230 44.535 1.00 21.96 381 PRO A CA 1
ATOM 2462 C C . PRO A 1 322 ? -3.838 58.823 45.280 1.00 21.83 381 PRO A C 1
ATOM 2463 O O . PRO A 1 322 ? -3.802 58.593 46.492 1.00 21.70 381 PRO A O 1
ATOM 2467 N N . LYS A 1 323 ? -4.948 58.753 44.548 1.00 21.74 382 LYS A N 1
ATOM 2468 C CA . LYS A 1 323 ? -6.226 58.290 45.084 1.00 21.59 382 LYS A CA 1
ATOM 2469 C C . LYS A 1 323 ? -6.056 56.957 45.816 1.00 21.22 382 LYS A C 1
ATOM 2470 O O . LYS A 1 323 ? -5.288 56.096 45.377 1.00 21.09 382 LYS A O 1
ATOM 2476 N N . ASP A 1 324 ? -6.758 56.821 46.942 1.00 20.84 383 ASP A N 1
ATOM 2477 C CA . ASP A 1 324 ? -6.775 55.601 47.770 1.00 20.70 383 ASP A CA 1
ATOM 2478 C C . ASP A 1 324 ? -5.463 55.274 48.510 1.00 20.30 383 ASP A C 1
ATOM 2479 O O . ASP A 1 324 ? -5.222 54.119 48.870 1.00 20.10 383 ASP A O 1
ATOM 2484 N N . THR A 1 325 ? -4.634 56.290 48.751 1.00 20.08 384 THR A N 1
ATOM 2485 C CA . THR A 1 325 ? -3.380 56.109 49.498 1.00 19.61 384 THR A CA 1
ATOM 2486 C C . THR A 1 325 ? -3.673 55.763 50.960 1.00 19.51 384 THR A C 1
ATOM 2487 O O . THR A 1 325 ? -4.500 56.411 51.607 1.00 19.43 384 THR A O 1
ATOM 2491 N N . GLN A 1 326 ? -2.993 54.735 51.464 1.00 19.38 385 GLN A N 1
ATOM 2492 C CA . GLN A 1 326 ? -3.184 54.261 52.836 1.00 19.43 385 GLN A CA 1
ATOM 2493 C C . GLN A 1 326 ? -2.160 54.863 53.793 1.00 19.35 385 GLN A C 1
ATOM 2494 O O . GLN A 1 326 ? -2.486 55.207 54.935 1.00 19.25 385 GLN A O 1
ATOM 2500 N N . THR A 1 327 ? -0.924 54.982 53.311 1.00 19.18 386 THR A N 1
ATOM 2501 C CA . THR A 1 327 ? 0.212 55.372 54.132 1.00 18.94 386 THR A CA 1
ATOM 2502 C C . THR A 1 327 ? 1.065 56.421 53.422 1.00 18.82 386 THR A C 1
ATOM 2503 O O . THR A 1 327 ? 1.390 56.278 52.240 1.00 19.03 386 THR A O 1
ATOM 2507 N N . ILE A 1 328 ? 1.408 57.482 54.146 1.00 18.57 387 ILE A N 1
ATOM 2508 C CA . ILE A 1 328 ? 2.374 58.465 53.663 1.00 18.31 387 ILE A CA 1
ATOM 2509 C C . ILE A 1 328 ? 3.570 58.499 54.611 1.00 18.28 387 ILE A C 1
ATOM 2510 O O . ILE A 1 328 ? 3.404 58.636 55.822 1.00 18.16 387 ILE A O 1
ATOM 2515 N N . GLU A 1 329 ? 4.767 58.350 54.046 1.00 18.20 388 GLU A N 1
ATOM 2516 C CA . GLU A 1 329 ? 6.013 58.440 54.802 1.00 18.16 388 GLU A CA 1
ATOM 2517 C C . GLU A 1 329 ? 6.878 59.596 54.306 1.00 18.08 388 GLU A C 1
ATOM 2518 O O . GLU A 1 329 ? 7.008 59.821 53.098 1.00 18.01 388 GLU A O 1
ATOM 2524 N N . LEU A 1 330 ? 7.465 60.322 55.255 1.00 17.86 389 LEU A N 1
ATOM 2525 C CA . LEU A 1 330 ? 8.372 61.425 54.957 1.00 17.64 389 LEU A CA 1
ATOM 2526 C C . LEU A 1 330 ? 9.777 61.033 55.401 1.00 17.71 389 LEU A C 1
ATOM 2527 O O . LEU A 1 330 ? 10.042 60.907 56.597 1.00 17.70 389 LEU A O 1
ATOM 2532 N N . LYS A 1 331 ? 10.666 60.833 54.432 1.00 17.78 390 LYS A N 1
ATOM 2533 C CA . LYS A 1 331 ? 11.970 60.213 54.696 1.00 17.97 390 LYS A CA 1
ATOM 2534 C C . LYS A 1 331 ? 13.131 61.184 54.509 1.00 17.99 390 LYS A C 1
ATOM 2535 O O . LYS A 1 331 ? 13.256 61.824 53.462 1.00 17.92 390 LYS A O 1
ATOM 2541 N N . SER A 1 332 ? 13.974 61.276 55.535 1.00 18.14 391 SER A N 1
ATOM 2542 C CA . SER A 1 332 ? 15.092 62.216 55.559 1.00 18.43 391 SER A CA 1
ATOM 2543 C C . SER A 1 332 ? 16.425 61.483 55.640 1.00 18.72 391 SER A C 1
ATOM 2544 O O . SER A 1 332 ? 16.660 60.702 56.566 1.00 18.58 391 SER A O 1
ATOM 2547 N N . TYR A 1 333 ? 17.290 61.753 54.666 1.00 19.14 392 TYR A N 1
ATOM 2548 C CA . TYR A 1 333 ? 18.568 61.063 54.538 1.00 19.77 392 TYR A CA 1
ATOM 2549 C C . TYR A 1 333 ? 19.739 61.979 54.874 1.00 20.51 392 TYR A C 1
ATOM 2550 O O . TYR A 1 333 ? 19.943 63.018 54.239 1.00 20.28 392 TYR A O 1
ATOM 2559 N N . SER A 1 334 ? 20.504 61.571 55.882 1.00 21.67 393 SER A N 1
ATOM 2560 C CA . SER A 1 334 ? 21.638 62.337 56.384 1.00 23.02 393 SER A CA 1
ATOM 2561 C C . SER A 1 334 ? 22.815 62.355 55.408 1.00 23.71 393 SER A C 1
ATOM 2562 O O . SER A 1 334 ? 23.039 61.391 54.671 1.00 23.78 393 SER A O 1
ATOM 2565 N N . GLY A 1 335 ? 23.556 63.462 55.409 1.00 24.69 394 GLY A N 1
ATOM 2566 C CA . GLY A 1 335 ? 24.793 63.589 54.629 1.00 25.92 394 GLY A CA 1
ATOM 2567 C C . GLY A 1 335 ? 25.943 62.803 55.240 1.00 26.76 394 GLY A C 1
ATOM 2568 O O . GLY A 1 335 ? 26.911 62.471 54.555 1.00 26.99 394 GLY A O 1
ATOM 2569 N N . LYS A 1 336 ? 25.838 62.537 56.543 1.00 27.62 395 LYS A N 1
ATOM 2570 C CA . LYS A 1 336 ? 26.716 61.610 57.281 1.00 28.41 395 LYS A CA 1
ATOM 2571 C C . LYS A 1 336 ? 28.130 62.107 57.621 1.00 28.76 395 LYS A C 1
ATOM 2572 O O . LYS A 1 336 ? 28.831 61.479 58.417 1.00 29.06 395 LYS A O 1
ATOM 2578 N N . HIS A 1 337 ? 28.535 63.235 57.043 1.00 29.06 396 HIS A N 1
ATOM 2579 C CA . HIS A 1 337 ? 29.874 63.784 57.269 1.00 29.32 396 HIS A CA 1
ATOM 2580 C C . HIS A 1 337 ? 29.891 65.060 58.120 1.00 29.12 396 HIS A C 1
ATOM 2581 O O . HIS A 1 337 ? 30.962 65.527 58.511 1.00 29.17 396 HIS A O 1
ATOM 2588 N N . THR A 1 338 ? 28.713 65.613 58.407 1.00 29.00 397 THR A N 1
ATOM 2589 C CA . THR A 1 338 ? 28.605 66.898 59.114 1.00 28.88 397 THR A CA 1
ATOM 2590 C C . THR A 1 338 ? 27.566 66.867 60.250 1.00 28.63 397 THR A C 1
ATOM 2591 O O . THR A 1 338 ? 27.027 65.806 60.578 1.00 28.75 397 THR A O 1
ATOM 2595 N N . TRP A 1 339 ? 27.298 68.033 60.842 1.00 28.15 398 TRP A N 1
ATOM 2596 C CA . TRP A 1 339 ? 26.329 68.163 61.938 1.00 27.62 398 TRP A CA 1
ATOM 2597 C C . TRP A 1 339 ? 24.981 68.757 61.524 1.00 27.00 398 TRP A C 1
ATOM 2598 O O . TRP A 1 339 ? 24.006 68.657 62.277 1.00 27.06 398 TRP A O 1
ATOM 2609 N N . ALA A 1 340 ? 24.930 69.388 60.353 1.00 26.05 399 ALA A N 1
ATOM 2610 C CA . ALA A 1 340 ? 23.722 70.078 59.899 1.00 25.32 399 ALA A CA 1
ATOM 2611 C C . ALA A 1 340 ? 22.665 69.109 59.357 1.00 24.79 399 ALA A C 1
ATOM 2612 O O . ALA A 1 340 ? 22.303 69.159 58.177 1.00 24.52 399 ALA A O 1
ATOM 2614 N N . ASP A 1 341 ? 22.178 68.231 60.234 1.00 24.04 400 ASP A N 1
ATOM 2615 C CA . ASP A 1 341 ? 21.160 67.241 59.873 1.00 23.50 400 ASP A CA 1
ATOM 2616 C C . ASP A 1 341 ? 19.778 67.583 60.445 1.00 22.81 400 ASP A C 1
ATOM 2617 O O . ASP A 1 341 ? 18.875 66.744 60.460 1.00 22.55 400 ASP A O 1
ATOM 2622 N N . GLU A 1 342 ? 19.626 68.828 60.896 1.00 22.11 401 GLU A N 1
ATOM 2623 C CA . GLU A 1 342 ? 18.383 69.314 61.493 1.00 21.35 401 GLU A CA 1
ATOM 2624 C C . GLU A 1 342 ? 17.394 69.727 60.405 1.00 20.66 401 GLU A C 1
ATOM 2625 O O . GLU A 1 342 ? 17.158 70.920 60.180 1.00 20.87 401 GLU A O 1
ATOM 2631 N N . LEU A 1 343 ? 16.822 68.735 59.729 1.00 19.68 402 LEU A N 1
ATOM 2632 C CA . LEU A 1 343 ? 15.874 68.980 58.647 1.00 18.95 402 LEU A CA 1
ATOM 2633 C C . LEU A 1 343 ? 14.526 69.413 59.216 1.00 18.42 402 LEU A C 1
ATOM 2634 O O . LEU A 1 343 ? 14.002 68.795 60.141 1.00 18.08 402 LEU A O 1
ATOM 2639 N N . VAL A 1 344 ? 13.979 70.487 58.656 1.00 18.07 403 VAL A N 1
ATOM 2640 C CA . VAL A 1 344 ? 12.661 70.972 59.052 1.00 17.75 403 VAL A CA 1
ATOM 2641 C C . VAL A 1 344 ? 11.711 71.067 57.858 1.00 17.67 403 VAL A C 1
ATOM 2642 O O . VAL A 1 344 ? 12.125 71.365 56.733 1.00 17.50 403 VAL A O 1
ATOM 2646 N N . LEU A 1 345 ? 10.438 70.797 58.118 1.00 17.55 404 LEU A N 1
ATOM 2647 C CA . LEU A 1 345 ? 9.395 70.929 57.115 1.00 17.57 404 LEU A CA 1
ATOM 2648 C C . LEU A 1 345 ? 8.540 72.141 57.480 1.00 17.64 404 LEU A C 1
ATOM 2649 O O . LEU A 1 345 ? 7.739 72.085 58.411 1.00 17.63 404 LEU A O 1
ATOM 2654 N N . GLY A 1 346 ? 8.738 73.239 56.756 1.00 17.64 405 GLY A N 1
ATOM 2655 C CA . GLY A 1 346 ? 8.056 74.497 57.041 1.00 17.85 405 GLY A CA 1
ATOM 2656 C C . GLY A 1 346 ? 6.678 74.595 56.415 1.00 18.03 405 GLY A C 1
ATOM 2657 O O . GLY A 1 346 ? 6.540 74.567 55.189 1.00 17.87 405 GLY A O 1
ATOM 2658 N N . GLY A 1 347 ? 5.661 74.706 57.266 1.00 18.13 406 GLY A N 1
ATOM 2659 C CA . GLY A 1 347 ? 4.278 74.883 56.819 1.00 18.39 406 GLY A CA 1
ATOM 2660 C C . GLY A 1 347 ? 3.604 73.611 56.336 1.00 18.64 406 GLY A C 1
ATOM 2661 O O . GLY A 1 347 ? 2.559 73.675 55.686 1.00 18.62 406 GLY A O 1
ATOM 2662 N N . ALA A 1 348 ? 4.195 72.460 56.669 1.00 18.84 407 ALA A N 1
ATOM 2663 C CA . ALA A 1 348 ? 3.749 71.153 56.170 1.00 19.14 407 ALA A CA 1
ATOM 2664 C C . ALA A 1 348 ? 2.260 70.904 56.389 1.00 19.47 407 ALA A C 1
ATOM 2665 O O . ALA A 1 348 ? 1.781 70.920 57.525 1.00 19.41 407 ALA A O 1
ATOM 2667 N N . LEU A 1 349 ? 1.539 70.675 55.293 1.00 19.92 408 LEU A N 1
ATOM 2668 C CA . LEU A 1 349 ? 0.094 70.456 55.351 1.00 20.43 408 LEU A CA 1
ATOM 2669 C C . LEU A 1 349 ? -0.423 69.454 54.308 1.00 20.99 408 LEU A C 1
ATOM 2670 O O . LEU A 1 349 ? 0.250 69.169 53.312 1.00 20.79 408 LEU A O 1
ATOM 2675 N N . PHE A 1 350 ? -1.616 68.922 54.571 1.00 21.70 409 PHE A N 1
ATOM 2676 C CA . PHE A 1 350 ? -2.332 68.044 53.649 1.00 22.53 409 PHE A CA 1
ATOM 2677 C C . PHE A 1 350 ? -3.562 68.750 53.080 1.00 23.43 409 PHE A C 1
ATOM 2678 O O . PHE A 1 350 ? -4.190 69.562 53.763 1.00 23.28 409 PHE A O 1
ATOM 2686 N N . MET A 1 351 ? -3.905 68.430 51.833 1.00 24.72 410 MET A N 1
ATOM 2687 C CA . MET A 1 351 ? -5.162 68.873 51.227 1.00 26.02 410 MET A CA 1
ATOM 2688 C C . MET A 1 351 ? -6.064 67.670 50.947 1.00 26.85 410 MET A C 1
ATOM 2689 O O . MET A 1 351 ? -5.579 66.587 50.615 1.00 26.71 410 MET A O 1
ATOM 2694 N N . ALA A 1 352 ? -7.374 67.867 51.086 1.00 28.02 411 ALA A N 1
ATOM 2695 C CA . ALA A 1 352 ? -8.358 66.846 50.724 1.00 29.26 411 ALA A CA 1
ATOM 2696 C C . ALA A 1 352 ? -9.304 67.366 49.642 1.00 30.07 411 ALA A C 1
ATOM 2697 O O . ALA A 1 352 ? -10.086 68.291 49.873 1.00 30.43 411 ALA A O 1
ATOM 2699 N N . ASN A 1 353 ? -9.220 66.764 48.461 1.00 31.20 412 ASN A N 1
ATOM 2700 C CA . ASN A 1 353 ? -10.000 67.194 47.304 1.00 31.97 412 ASN A CA 1
ATOM 2701 C C . ASN A 1 353 ? -10.943 66.095 46.825 1.00 32.19 412 ASN A C 1
ATOM 2702 O O . ASN A 1 353 ? -12.034 66.374 46.325 1.00 32.66 412 ASN A O 1
ATOM 2707 N N . HIS B 1 3 ? -7.888 47.466 55.759 1.00 41.08 62 HIS B N 1
ATOM 2708 C CA . HIS B 1 3 ? -7.675 46.505 54.639 1.00 41.06 62 HIS B CA 1
ATOM 2709 C C . HIS B 1 3 ? -8.989 46.200 53.914 1.00 40.70 62 HIS B C 1
ATOM 2710 O O . HIS B 1 3 ? -9.842 45.463 54.418 1.00 40.80 62 HIS B O 1
ATOM 2717 N N . MET B 1 4 ? -9.140 46.786 52.729 1.00 40.19 63 MET B N 1
ATOM 2718 C CA . MET B 1 4 ? -10.336 46.602 51.910 1.00 39.60 63 MET B CA 1
ATOM 2719 C C . MET B 1 4 ? -10.061 45.619 50.776 1.00 38.86 63 MET B C 1
ATOM 2720 O O . MET B 1 4 ? -8.916 45.456 50.349 1.00 38.81 63 MET B O 1
ATOM 2725 N N . ALA B 1 5 ? -11.114 44.961 50.302 1.00 37.89 64 ALA B N 1
ATOM 2726 C CA . ALA B 1 5 ? -11.020 44.066 49.153 1.00 36.83 64 ALA B CA 1
ATOM 2727 C C . ALA B 1 5 ? -12.078 44.434 48.120 1.00 36.08 64 ALA B C 1
ATOM 2728 O O . ALA B 1 5 ? -13.255 44.593 48.454 1.00 36.04 64 ALA B O 1
ATOM 2730 N N . SER B 1 6 ? -11.655 44.570 46.867 1.00 34.99 65 SER B N 1
ATOM 2731 C CA . SER B 1 6 ? -12.553 44.996 45.801 1.00 33.93 65 SER B CA 1
ATOM 2732 C C . SER B 1 6 ? -12.757 43.921 44.733 1.00 33.08 65 SER B C 1
ATOM 2733 O O . SER B 1 6 ? -11.825 43.200 44.373 1.00 32.83 65 SER B O 1
ATOM 2736 N N . THR B 1 7 ? -13.991 43.822 44.245 1.00 32.00 66 THR B N 1
ATOM 2737 C CA . THR B 1 7 ? -14.328 42.928 43.145 1.00 30.95 66 THR B CA 1
ATOM 2738 C C . THR B 1 7 ? -14.879 43.758 41.991 1.00 30.21 66 THR B C 1
ATOM 2739 O O . THR B 1 7 ? -15.842 44.507 42.164 1.00 29.89 66 THR B O 1
ATOM 2743 N N . TYR B 1 8 ? -14.252 43.635 40.823 1.00 29.32 67 TYR B N 1
ATOM 2744 C CA . TYR B 1 8 ? -14.706 44.345 39.631 1.00 28.52 67 TYR B CA 1
ATOM 2745 C C . TYR B 1 8 ? -15.965 43.699 39.069 1.00 27.95 67 TYR B C 1
ATOM 2746 O O . TYR B 1 8 ? -16.074 42.470 39.028 1.00 27.67 67 TYR B O 1
ATOM 2755 N N . LEU B 1 9 ? -16.911 44.534 38.643 1.00 27.19 68 LEU B N 1
ATOM 2756 C CA . LEU B 1 9 ? -18.158 44.059 38.039 1.00 26.67 68 LEU B CA 1
ATOM 2757 C C . LEU B 1 9 ? -17.903 43.206 36.801 1.00 26.44 68 LEU B C 1
ATOM 2758 O O . LEU B 1 9 ? -18.614 42.232 36.559 1.00 26.20 68 LEU B O 1
ATOM 2763 N N . SER B 1 10 ? -16.883 43.578 36.030 1.00 26.39 69 SER B N 1
ATOM 2764 C CA . SER B 1 10 ? -16.522 42.857 34.809 1.00 26.47 69 SER B CA 1
ATOM 2765 C C . SER B 1 10 ? -15.926 41.477 35.092 1.00 26.50 69 SER B C 1
ATOM 2766 O O . SER B 1 10 ? -15.775 40.665 34.177 1.00 26.68 69 SER B O 1
ATOM 2769 N N . ASP B 1 11 ? -15.591 41.223 36.356 1.00 26.45 70 ASP B N 1
ATOM 2770 C CA . ASP B 1 11 ? -15.140 39.902 36.799 1.00 26.55 70 ASP B CA 1
ATOM 2771 C C . ASP B 1 11 ? -16.290 39.088 37.397 1.00 26.51 70 ASP B C 1
ATOM 2772 O O . ASP B 1 11 ? -16.084 37.977 37.892 1.00 26.46 70 ASP B O 1
ATOM 2777 N N . MET B 1 12 ? -17.495 39.653 37.352 1.00 26.43 71 MET B N 1
ATOM 2778 C CA . MET B 1 12 ? -18.704 38.962 37.793 1.00 26.47 71 MET B CA 1
ATOM 2779 C C . MET B 1 12 ? -19.610 38.694 36.600 1.00 26.35 71 MET B C 1
ATOM 2780 O O . MET B 1 12 ? -19.376 39.210 35.505 1.00 26.30 71 MET B O 1
ATOM 2785 N N . ASP B 1 13 ? -20.643 37.886 36.826 1.00 26.36 72 ASP B N 1
ATOM 2786 C CA . ASP B 1 13 ? -21.656 37.604 35.816 1.00 26.34 72 ASP B CA 1
ATOM 2787 C C . ASP B 1 13 ? -22.910 38.402 36.131 1.00 26.14 72 ASP B C 1
ATOM 2788 O O . ASP B 1 13 ? -23.446 38.303 37.239 1.00 26.08 72 ASP B O 1
ATOM 2793 N N . TRP B 1 14 ? -23.373 39.199 35.168 1.00 25.84 73 TRP B N 1
ATOM 2794 C CA . TRP B 1 14 ? -24.620 39.947 35.341 1.00 25.62 73 TRP B CA 1
ATOM 2795 C C . TRP B 1 14 ? -25.848 39.037 35.245 1.00 25.55 73 TRP B C 1
ATOM 2796 O O . TRP B 1 14 ? -25.808 38.004 34.579 1.00 25.55 73 TRP B O 1
ATOM 2807 N N . SER B 1 15 ? -26.928 39.417 35.924 1.00 25.54 74 SER B N 1
ATOM 2808 C CA . SER B 1 15 ? -28.200 38.700 35.802 1.00 25.65 74 SER B CA 1
ATOM 2809 C C . SER B 1 15 ? -28.957 39.132 34.547 1.00 25.71 74 SER B C 1
ATOM 2810 O O . SER B 1 15 ? -29.741 38.361 33.987 1.00 26.00 74 SER B O 1
ATOM 2813 N N . SER B 1 16 ? -28.714 40.367 34.113 1.00 25.50 75 SER B N 1
ATOM 2814 C CA . SER B 1 16 ? -29.304 40.910 32.887 1.00 25.29 75 SER B CA 1
ATOM 2815 C C . SER B 1 16 ? -28.498 42.110 32.404 1.00 24.97 75 SER B C 1
ATOM 2816 O O . SER B 1 16 ? -27.854 42.796 33.203 1.00 24.89 75 SER B O 1
ATOM 2819 N N . ALA B 1 17 ? -28.525 42.346 31.093 1.00 24.59 76 ALA B N 1
ATOM 2820 C CA . ALA B 1 17 ? -27.766 43.437 30.483 1.00 24.33 76 ALA B CA 1
ATOM 2821 C C . ALA B 1 17 ? -28.373 43.887 29.158 1.00 24.15 76 ALA B C 1
ATOM 2822 O O . ALA B 1 17 ? -28.159 43.260 28.114 1.00 24.51 76 ALA B O 1
ATOM 2824 N N . THR B 1 18 ? -29.127 44.979 29.206 1.00 23.67 77 THR B N 1
ATOM 2825 C CA . THR B 1 18 ? -29.721 45.555 28.004 1.00 23.17 77 THR B CA 1
ATOM 2826 C C . THR B 1 18 ? -28.913 46.770 27.543 1.00 23.00 77 THR B C 1
ATOM 2827 O O . THR B 1 18 ? -28.177 47.369 28.333 1.00 22.65 77 THR B O 1
ATOM 2831 N N . HIS B 1 19 ? -29.044 47.115 26.263 1.00 22.76 78 HIS B N 1
ATOM 2832 C CA . HIS B 1 19 ? -28.362 48.278 25.688 1.00 22.79 78 HIS B CA 1
ATOM 2833 C C . HIS B 1 19 ? -29.229 48.968 24.638 1.00 22.80 78 HIS B C 1
ATOM 2834 O O . HIS B 1 19 ? -30.273 48.443 24.250 1.00 22.75 78 HIS B O 1
ATOM 2841 N N . GLY B 1 20 ? -28.779 50.132 24.171 1.00 22.86 79 GLY B N 1
ATOM 2842 C CA . GLY B 1 20 ? -29.547 50.947 23.232 1.00 23.05 79 GLY B CA 1
ATOM 2843 C C . GLY B 1 20 ? -29.222 50.786 21.755 1.00 23.32 79 GLY B C 1
ATOM 2844 O O . GLY B 1 20 ? -29.803 51.476 20.919 1.00 23.18 79 GLY B O 1
ATOM 2845 N N . ASP B 1 21 ? -28.299 49.885 21.426 1.00 23.65 80 ASP B N 1
ATOM 2846 C CA . ASP B 1 21 ? -27.977 49.598 20.028 1.00 24.19 80 ASP B CA 1
ATOM 2847 C C . ASP B 1 21 ? -29.050 48.696 19.414 1.00 24.41 80 ASP B C 1
ATOM 2848 O O . ASP B 1 21 ? -29.496 47.737 20.044 1.00 24.27 80 ASP B O 1
ATOM 2853 N N . ILE B 1 22 ? -29.454 49.011 18.184 1.00 24.86 81 ILE B N 1
ATOM 2854 C CA . ILE B 1 22 ? -30.512 48.261 17.490 1.00 25.35 81 ILE B CA 1
ATOM 2855 C C . ILE B 1 22 ? -30.082 46.839 17.110 1.00 25.55 81 ILE B C 1
ATOM 2856 O O . ILE B 1 22 ? -30.922 45.946 16.988 1.00 25.63 81 ILE B O 1
ATOM 2861 N N . ASP B 1 23 ? -28.776 46.646 16.929 1.00 25.77 82 ASP B N 1
ATOM 2862 C CA . ASP B 1 23 ? -28.209 45.336 16.624 1.00 26.12 82 ASP B CA 1
ATOM 2863 C C . ASP B 1 23 ? -28.125 44.510 17.903 1.00 26.20 82 ASP B C 1
ATOM 2864 O O . ASP B 1 23 ? -27.223 44.708 18.725 1.00 26.25 82 ASP B O 1
ATOM 2869 N N . LYS B 1 24 ? -29.063 43.578 18.053 1.00 26.18 83 LYS B N 1
ATOM 2870 C CA . LYS B 1 24 ? -29.168 42.768 19.266 1.00 26.25 83 LYS B CA 1
ATOM 2871 C C . LYS B 1 24 ? -28.268 41.528 19.285 1.00 26.25 83 LYS B C 1
ATOM 2872 O O . LYS B 1 24 ? -28.348 40.719 20.208 1.00 26.23 83 LYS B O 1
ATOM 2878 N N . THR B 1 25 ? -27.416 41.376 18.273 1.00 26.32 84 THR B N 1
ATOM 2879 C CA . THR B 1 25 ? -26.373 40.346 18.312 1.00 26.39 84 THR B CA 1
ATOM 2880 C C . THR B 1 25 ? -25.161 40.874 19.082 1.00 26.29 84 THR B C 1
ATOM 2881 O O . THR B 1 25 ? -24.336 40.100 19.575 1.00 26.40 84 THR B O 1
ATOM 2885 N N . LYS B 1 26 ? -25.070 42.200 19.182 1.00 26.18 85 LYS B N 1
ATOM 2886 C CA . LYS B 1 26 ? -24.035 42.866 19.973 1.00 25.93 85 LYS B CA 1
ATOM 2887 C C . LYS B 1 26 ? -24.368 42.808 21.460 1.00 25.73 85 LYS B C 1
ATOM 2888 O O . LYS B 1 26 ? -25.534 42.888 21.850 1.00 25.76 85 LYS B O 1
ATOM 2894 N N . THR B 1 27 ? -23.334 42.675 22.283 1.00 25.51 86 THR B N 1
ATOM 2895 C CA . THR B 1 27 ? -23.508 42.540 23.727 1.00 25.26 86 THR B CA 1
ATOM 2896 C C . THR B 1 27 ? -22.800 43.652 24.489 1.00 24.94 86 THR B C 1
ATOM 2897 O O . THR B 1 27 ? -21.855 44.265 23.981 1.00 24.81 86 THR B O 1
ATOM 2901 N N . VAL B 1 28 ? -23.272 43.901 25.710 1.00 24.64 87 VAL B N 1
ATOM 2902 C CA . VAL B 1 28 ? -22.588 44.773 26.665 1.00 24.33 87 VAL B CA 1
ATOM 2903 C C . VAL B 1 28 ? -21.172 44.229 26.883 1.00 24.25 87 VAL B C 1
ATOM 2904 O O . VAL B 1 28 ? -20.974 43.014 26.952 1.00 24.15 87 VAL B O 1
ATOM 2908 N N . GLN B 1 29 ? -20.197 45.129 26.980 1.00 24.07 88 GLN B N 1
ATOM 2909 C CA . GLN B 1 29 ? -18.786 44.747 26.964 1.00 24.03 88 GLN B CA 1
ATOM 2910 C C . GLN B 1 29 ? -18.097 44.818 28.325 1.00 23.96 88 GLN B C 1
ATOM 2911 O O . GLN B 1 29 ? -18.316 45.755 29.101 1.00 23.86 88 GLN B O 1
ATOM 2917 N N . LYS B 1 30 ? -17.264 43.815 28.599 1.00 23.90 89 LYS B N 1
ATOM 2918 C CA . LYS B 1 30 ? -16.408 43.797 29.785 1.00 24.06 89 LYS B CA 1
ATOM 2919 C C . LYS B 1 30 ? -15.041 44.370 29.434 1.00 23.93 89 LYS B C 1
ATOM 2920 O O . LYS B 1 30 ? -14.436 43.970 28.441 1.00 23.96 89 LYS B O 1
ATOM 2926 N N . ASP B 1 31 ? -14.569 45.311 30.251 1.00 23.87 90 ASP B N 1
ATOM 2927 C CA . ASP B 1 31 ? -13.248 45.936 30.095 1.00 23.79 90 ASP B CA 1
ATOM 2928 C C . ASP B 1 31 ? -12.999 46.534 28.704 1.00 23.71 90 ASP B C 1
ATOM 2929 O O . ASP B 1 31 ? -11.869 46.539 28.212 1.00 23.74 90 ASP B O 1
ATOM 2934 N N . ALA B 1 32 ? -14.064 47.044 28.088 1.00 23.51 91 ALA B N 1
ATOM 2935 C CA . ALA B 1 32 ? -14.004 47.630 26.752 1.00 23.51 91 ALA B CA 1
ATOM 2936 C C . ALA B 1 32 ? -15.200 48.544 26.504 1.00 23.49 91 ALA B C 1
ATOM 2937 O O . ALA B 1 32 ? -16.273 48.333 27.079 1.00 23.44 91 ALA B O 1
ATOM 2939 N N . PRO B 1 33 ? -15.019 49.568 25.648 1.00 23.56 92 PRO B N 1
ATOM 2940 C CA . PRO B 1 33 ? -16.157 50.340 25.149 1.00 23.61 92 PRO B CA 1
ATOM 2941 C C . PRO B 1 33 ? -17.099 49.424 24.372 1.00 23.83 92 PRO B C 1
ATOM 2942 O O . PRO B 1 33 ? -16.676 48.358 23.921 1.00 23.95 92 PRO B O 1
ATOM 2946 N N . PHE B 1 34 ? -18.359 49.827 24.217 1.00 24.01 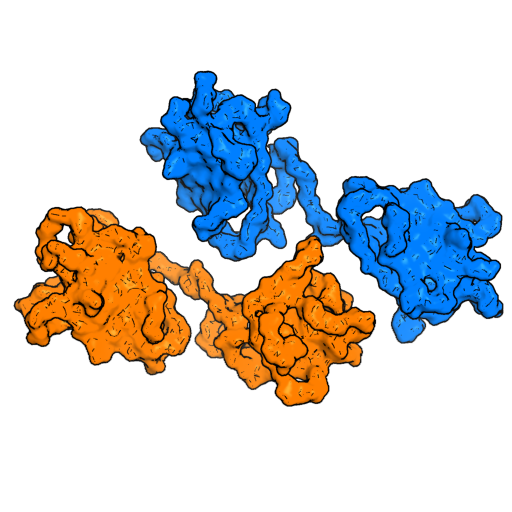93 PHE B N 1
ATOM 2947 C CA . PHE B 1 34 ? -19.355 48.976 23.559 1.00 24.19 93 PHE B CA 1
ATOM 2948 C C . PHE B 1 34 ? -19.011 48.627 22.104 1.00 24.56 93 PHE B C 1
ATOM 2949 O O . PHE B 1 34 ? -18.881 47.451 21.764 1.00 24.56 93 PHE B O 1
ATOM 2957 N N . THR B 1 35 ? -18.873 49.647 21.259 1.00 25.07 94 THR B N 1
ATOM 2958 C CA . THR B 1 35 ? -18.708 49.441 19.816 1.00 25.71 94 THR B CA 1
ATOM 2959 C C . THR B 1 35 ? -17.361 48.805 19.447 1.00 26.17 94 THR B C 1
ATOM 2960 O O . THR B 1 35 ? -17.323 47.795 18.740 1.00 26.16 94 THR B O 1
ATOM 2964 N N . THR B 1 36 ? -16.269 49.385 19.941 1.00 26.85 95 THR B N 1
ATOM 2965 C CA . THR B 1 36 ? -14.928 48.863 19.665 1.00 27.51 95 THR B CA 1
ATOM 2966 C C . THR B 1 36 ? -14.740 47.466 20.263 1.00 28.02 95 THR B C 1
ATOM 2967 O O . THR B 1 36 ? -14.028 46.631 19.696 1.00 28.13 95 THR B O 1
ATOM 2971 N N . GLY B 1 37 ? -15.391 47.224 21.401 1.00 28.44 96 GLY B N 1
ATOM 2972 C CA . GLY B 1 37 ? -15.381 45.918 22.052 1.00 29.01 96 GLY B CA 1
ATOM 2973 C C . GLY B 1 37 ? -16.103 44.863 21.235 1.00 29.47 96 GLY B C 1
ATOM 2974 O O . GLY B 1 37 ? -15.607 43.745 21.078 1.00 29.55 96 GLY B O 1
ATOM 2975 N N . ASN B 1 38 ? -17.275 45.223 20.716 1.00 29.93 97 ASN B N 1
ATOM 2976 C CA . ASN B 1 38 ? -18.052 44.337 19.848 1.00 30.51 97 ASN B CA 1
ATOM 2977 C C . ASN B 1 38 ? -17.375 44.075 18.501 1.00 31.06 97 ASN B C 1
ATOM 2978 O O . ASN B 1 38 ? -17.608 43.039 17.876 1.00 31.14 97 ASN B O 1
ATOM 2983 N N . LYS B 1 39 ? -16.544 45.020 18.064 1.00 31.64 98 LYS B N 1
ATOM 2984 C CA . LYS B 1 39 ? -15.744 44.865 16.848 1.00 32.32 98 LYS B CA 1
ATOM 2985 C C . LYS B 1 39 ? -14.535 43.959 17.076 1.00 32.61 98 LYS B C 1
ATOM 2986 O O . LYS B 1 39 ? -13.849 43.578 16.125 1.00 32.86 98 LYS B O 1
ATOM 2992 N N . GLY B 1 40 ? -14.271 43.629 18.339 1.00 32.84 99 GLY B N 1
ATOM 2993 C CA . GLY B 1 40 ? -13.161 42.752 18.698 1.00 33.19 99 GLY B CA 1
ATOM 2994 C C . GLY B 1 40 ? -11.858 43.485 18.952 1.00 33.37 99 GLY B C 1
ATOM 2995 O O . GLY B 1 40 ? -10.852 42.864 19.296 1.00 33.46 99 GLY B O 1
ATOM 2996 N N . GLU B 1 41 ? -11.881 44.805 18.786 1.00 33.58 100 GLU B N 1
ATOM 2997 C CA . GLU B 1 41 ? -10.702 45.649 19.000 1.00 33.84 100 GLU B CA 1
ATOM 2998 C C . GLU B 1 41 ? -10.322 45.712 20.479 1.00 33.72 100 GLU B C 1
ATOM 2999 O O . GLU B 1 41 ? -11.191 45.714 21.352 1.00 33.93 100 GLU B O 1
ATOM 3005 N N . HIS B 1 42 ? -9.021 45.768 20.753 1.00 33.61 101 HIS B N 1
ATOM 3006 C CA . HIS B 1 42 ? -8.512 45.701 22.126 1.00 33.42 101 HIS B CA 1
ATOM 3007 C C . HIS B 1 42 ? -8.355 47.067 22.798 1.00 33.08 101 HIS B C 1
ATOM 3008 O O . HIS B 1 42 ? -7.680 47.189 23.824 1.00 32.98 101 HIS B O 1
ATOM 3015 N N . THR B 1 43 ? -8.995 48.082 22.219 1.00 32.66 102 THR B N 1
ATOM 3016 C CA . THR B 1 43 ? -9.029 49.431 22.783 1.00 32.33 102 THR B CA 1
ATOM 3017 C C . THR B 1 43 ? -9.589 49.404 24.205 1.00 31.95 102 THR B C 1
ATOM 3018 O O . THR B 1 43 ? -10.558 48.696 24.485 1.00 31.89 102 THR B O 1
ATOM 3022 N N . LYS B 1 44 ? -8.966 50.170 25.097 1.00 31.56 103 LYS B N 1
ATOM 3023 C CA . LYS B 1 44 ? -9.404 50.244 26.488 1.00 31.16 103 LYS B CA 1
ATOM 3024 C C . LYS B 1 44 ? -10.394 51.380 26.733 1.00 30.76 103 LYS B C 1
ATOM 3025 O O . LYS B 1 44 ? -10.423 52.370 25.993 1.00 30.41 103 LYS B O 1
ATOM 3031 N N . ILE B 1 45 ? -11.206 51.219 27.776 1.00 30.30 104 ILE B N 1
ATOM 3032 C CA . ILE B 1 45 ? -12.116 52.265 28.236 1.00 29.99 104 ILE B CA 1
ATOM 3033 C C . ILE B 1 45 ? -11.327 53.526 28.586 1.00 30.04 104 ILE B C 1
ATOM 3034 O O . ILE B 1 45 ? -10.358 53.469 29.346 1.00 29.84 104 ILE B O 1
ATOM 3039 N N . SER B 1 46 ? -11.728 54.656 28.007 1.00 30.06 105 SER B N 1
ATOM 3040 C CA . SER B 1 46 ? -11.091 55.932 28.318 1.00 30.18 105 SER B CA 1
ATOM 3041 C C . SER B 1 46 ? -12.099 57.049 28.564 1.00 30.40 105 SER B C 1
ATOM 3042 O O . SER B 1 46 ? -13.148 57.117 27.917 1.00 30.16 105 SER B O 1
ATOM 3045 N N . LEU B 1 47 ? -11.764 57.911 29.519 1.00 30.70 106 LEU B N 1
ATOM 3046 C CA . LEU B 1 47 ? -12.574 59.073 29.859 1.00 31.30 106 LEU B CA 1
ATOM 3047 C C . LEU B 1 47 ? -11.698 60.304 30.053 1.00 31.91 106 LEU B C 1
ATOM 3048 O O . LEU B 1 47 ? -10.472 60.205 30.132 1.00 31.90 106 LEU B O 1
ATOM 3053 N N . LEU B 1 48 ? -12.345 61.462 30.130 1.00 32.80 107 LEU B N 1
ATOM 3054 C CA . LEU B 1 48 ? -11.661 62.729 30.320 1.00 33.68 107 LEU B CA 1
ATOM 3055 C C . LEU B 1 48 ? -11.704 63.094 31.800 1.00 34.23 107 LEU B C 1
ATOM 3056 O O . LEU B 1 48 ? -12.768 63.054 32.425 1.00 34.27 107 LEU B O 1
ATOM 3061 N N . THR B 1 49 ? -10.545 63.430 32.360 1.00 34.89 108 THR B N 1
ATOM 3062 C CA . THR B 1 49 ? -10.456 63.856 33.757 1.00 35.71 108 THR B CA 1
ATOM 3063 C C . THR B 1 49 ? -10.298 65.378 33.841 1.00 36.15 108 THR B C 1
ATOM 3064 O O . THR B 1 49 ? -10.449 66.072 32.832 1.00 36.17 108 THR B O 1
ATOM 3068 N N . SER B 1 50 ? -10.018 65.889 35.040 1.00 36.72 109 SER B N 1
ATOM 3069 C CA . SER B 1 50 ? -9.722 67.308 35.239 1.00 37.37 109 SER B CA 1
ATOM 3070 C C . SER B 1 50 ? -8.535 67.730 34.381 1.00 37.68 109 SER B C 1
ATOM 3071 O O . SER B 1 50 ? -7.602 66.949 34.174 1.00 37.98 109 SER B O 1
ATOM 3074 N N . ASP B 1 51 ? -8.585 68.966 33.887 1.00 38.02 110 ASP B N 1
ATOM 3075 C CA . ASP B 1 51 ? -7.611 69.488 32.917 1.00 38.26 110 ASP B CA 1
ATOM 3076 C C . ASP B 1 51 ? -7.730 68.785 31.562 1.00 38.14 110 ASP B C 1
ATOM 3077 O O . ASP B 1 51 ? -6.801 68.813 30.747 1.00 38.17 110 ASP B O 1
ATOM 3082 N N . ASP B 1 52 ? -8.889 68.159 31.341 1.00 37.89 111 ASP B N 1
ATOM 3083 C CA . ASP B 1 52 ? -9.222 67.460 30.094 1.00 37.54 111 ASP B CA 1
ATOM 3084 C C . ASP B 1 52 ? -8.160 66.458 29.614 1.00 37.16 111 ASP B C 1
ATOM 3085 O O . ASP B 1 52 ? -7.920 66.316 28.412 1.00 37.18 111 ASP B O 1
ATOM 3090 N N . LYS B 1 53 ? -7.535 65.766 30.562 1.00 36.67 112 LYS B N 1
ATOM 3091 C CA . LYS B 1 53 ? -6.557 64.733 30.236 1.00 36.23 112 LYS B CA 1
ATOM 3092 C C . LYS B 1 53 ? -7.255 63.387 30.034 1.00 35.69 112 LYS B C 1
ATOM 3093 O O . LYS B 1 53 ? -8.164 63.030 30.786 1.00 35.62 112 LYS B O 1
ATOM 3099 N N . VAL B 1 54 ? -6.831 62.654 29.007 1.00 34.98 113 VAL B N 1
ATOM 3100 C CA . VAL B 1 54 ? -7.385 61.336 28.705 1.00 34.37 113 VAL B CA 1
ATOM 3101 C C . VAL B 1 54 ? -6.795 60.290 29.653 1.00 33.97 113 VAL B C 1
ATOM 3102 O O . VAL B 1 54 ? -5.571 60.161 29.766 1.00 34.00 113 VAL B O 1
ATOM 3106 N N . LYS B 1 55 ? -7.671 59.560 30.341 1.00 33.22 114 LYS B N 1
ATOM 3107 C CA . LYS B 1 55 ? -7.252 58.485 31.238 1.00 32.48 114 LYS B CA 1
ATOM 3108 C C . LYS B 1 55 ? -7.828 57.152 30.777 1.00 31.84 114 LYS B C 1
ATOM 3109 O O . LYS B 1 55 ? -9.033 57.035 30.555 1.00 31.65 114 LYS B O 1
ATOM 3115 N N . TYR B 1 56 ? -6.957 56.157 30.632 1.00 30.98 115 TYR B N 1
ATOM 3116 C CA . TYR B 1 56 ? -7.375 54.809 30.263 1.00 30.31 115 TYR B CA 1
ATOM 3117 C C . TYR B 1 56 ? -7.602 53.959 31.509 1.00 29.64 115 TYR B C 1
ATOM 3118 O O . TYR B 1 56 ? -6.929 54.142 32.524 1.00 29.52 115 TYR B O 1
ATOM 3127 N N . PHE B 1 57 ? -8.560 53.040 31.421 1.00 28.84 116 PHE B N 1
ATOM 3128 C CA . PHE B 1 57 ? -8.916 52.155 32.528 1.00 28.08 116 PHE B CA 1
ATOM 3129 C C . PHE B 1 57 ? -8.798 50.704 32.085 1.00 27.53 116 PHE B C 1
ATOM 3130 O O . PHE B 1 57 ? -9.274 50.345 31.007 1.00 27.44 116 PHE B O 1
ATOM 3138 N N . ASP B 1 58 ? -8.169 49.877 32.917 1.00 26.99 117 ASP B N 1
ATOM 3139 C CA . ASP B 1 58 ? -8.064 48.442 32.648 1.00 26.51 117 ASP B CA 1
ATOM 3140 C C . ASP B 1 58 ? -9.411 47.744 32.804 1.00 25.87 117 ASP B C 1
ATOM 3141 O O . ASP B 1 58 ? -9.707 46.780 32.093 1.00 25.68 117 ASP B O 1
ATOM 3146 N N . LYS B 1 59 ? -10.219 48.239 33.740 1.00 25.04 118 LYS B N 1
ATOM 3147 C CA . LYS B 1 59 ? -11.453 47.569 34.135 1.00 24.37 118 LYS B CA 1
ATOM 3148 C C . LYS B 1 59 ? -12.679 48.460 33.989 1.00 23.74 118 LYS B C 1
ATOM 3149 O O . LYS B 1 59 ? -12.603 49.674 34.195 1.00 23.71 118 LYS B O 1
ATOM 3155 N N . GLY B 1 60 ? -13.805 47.844 33.635 1.00 22.95 119 GLY B N 1
ATOM 3156 C CA . GLY B 1 60 ? -15.082 48.548 33.549 1.00 21.96 119 GLY B CA 1
ATOM 3157 C C . GLY B 1 60 ? -16.133 47.836 32.719 1.00 21.32 119 GLY B C 1
ATOM 3158 O O . GLY B 1 60 ? -15.913 46.720 32.242 1.00 21.15 119 GLY B O 1
ATOM 3159 N N . ILE B 1 61 ? -17.283 48.491 32.559 1.00 20.55 120 ILE B N 1
ATOM 3160 C CA . ILE B 1 61 ? -18.392 47.971 31.759 1.00 19.78 120 ILE B CA 1
ATOM 3161 C C . ILE B 1 61 ? -18.761 48.995 30.681 1.00 19.43 120 ILE B C 1
ATOM 3162 O O . ILE B 1 61 ? -18.926 50.179 30.978 1.00 19.27 120 ILE B O 1
ATOM 3167 N N . GLY B 1 62 ? -18.887 48.532 29.438 1.00 19.03 121 GLY B N 1
ATOM 3168 C CA . GLY B 1 62 ? -19.226 49.398 28.307 1.00 18.59 121 GLY B CA 1
ATOM 3169 C C . GLY B 1 62 ? -20.570 49.064 27.686 1.00 18.41 121 GLY B C 1
ATOM 3170 O O . GLY B 1 62 ? -20.794 47.938 27.233 1.00 18.46 121 GLY B O 1
ATOM 3171 N N . THR B 1 63 ? -21.465 50.046 27.654 1.00 17.86 122 THR B N 1
ATOM 3172 C CA . THR B 1 63 ? -22.817 49.832 27.147 1.00 17.49 122 THR B CA 1
ATOM 3173 C C . THR B 1 63 ? -23.251 50.931 26.168 1.00 17.24 122 THR B C 1
ATOM 3174 O O . THR B 1 63 ? -22.458 51.804 25.805 1.00 17.21 122 THR B O 1
ATOM 3178 N N . VAL B 1 64 ? -24.500 50.851 25.719 1.00 17.01 123 VAL B N 1
ATOM 3179 C CA . VAL B 1 64 ? -25.151 51.949 25.014 1.00 16.79 123 VAL B CA 1
ATOM 3180 C C . VAL B 1 64 ? -26.417 52.295 25.793 1.00 16.74 123 VAL B C 1
ATOM 3181 O O . VAL B 1 64 ? -27.221 51.413 26.096 1.00 16.53 123 VAL B O 1
ATOM 3185 N N . ALA B 1 65 ? -26.578 53.572 26.130 1.00 16.51 124 ALA B N 1
ATOM 3186 C CA . ALA B 1 65 ? -27.737 54.033 26.894 1.00 16.53 124 ALA B CA 1
ATOM 3187 C C . ALA B 1 65 ? -29.050 53.792 26.138 1.00 16.67 124 ALA B C 1
ATOM 3188 O O . ALA B 1 65 ? -29.066 53.759 24.907 1.00 16.56 124 ALA B O 1
ATOM 3190 N N . ASP B 1 66 ? -30.138 53.603 26.882 1.00 16.70 125 ASP B N 1
ATOM 3191 C CA . ASP B 1 66 ? -31.472 53.467 26.293 1.00 16.92 125 ASP B CA 1
ATOM 3192 C C . ASP B 1 66 ? -32.491 54.218 27.163 1.00 16.96 125 ASP B C 1
ATOM 3193 O O . ASP B 1 66 ? -32.196 55.321 27.622 1.00 16.90 125 ASP B O 1
ATOM 3198 N N . SER B 1 67 ? -33.664 53.633 27.410 1.00 16.95 126 SER B N 1
ATOM 3199 C CA . SER B 1 67 ? -34.718 54.331 28.168 1.00 17.26 126 SER B CA 1
ATOM 3200 C C . SER B 1 67 ? -35.361 53.559 29.337 1.00 17.11 126 SER B C 1
ATOM 3201 O O . SER B 1 67 ? -36.585 53.503 29.427 1.00 17.21 126 SER B O 1
ATOM 3204 N N . PRO B 1 68 ? -34.555 52.986 30.252 1.00 17.20 127 PRO B N 1
ATOM 3205 C CA . PRO B 1 68 ? -33.098 52.964 30.320 1.00 17.21 127 PRO B CA 1
ATOM 3206 C C . PRO B 1 68 ? -32.487 51.675 29.779 1.00 17.30 127 PRO B C 1
ATOM 3207 O O . PRO B 1 68 ? -33.193 50.681 29.580 1.00 17.29 127 PRO B O 1
ATOM 3211 N N . SER B 1 69 ? -31.183 51.722 29.524 1.00 17.29 128 SER B N 1
ATOM 3212 C CA . SER B 1 69 ? -30.353 50.529 29.417 1.00 17.50 128 SER B CA 1
ATOM 3213 C C . SER B 1 69 ? -30.038 50.104 30.847 1.00 17.47 128 SER B C 1
ATOM 3214 O O . SER B 1 69 ? -29.670 50.942 31.672 1.00 17.37 128 SER B O 1
ATOM 3217 N N . VAL B 1 70 ? -30.192 48.815 31.145 1.00 17.50 129 VAL B N 1
ATOM 3218 C CA . VAL B 1 70 ? -30.029 48.324 32.515 1.00 17.49 129 VAL B CA 1
ATOM 3219 C C . VAL B 1 70 ? -29.100 47.116 32.585 1.00 17.66 129 VAL B C 1
ATOM 3220 O O . VAL B 1 70 ? -29.280 46.143 31.850 1.00 17.61 129 VAL B O 1
ATOM 3224 N N . ILE B 1 71 ? -28.110 47.192 33.473 1.00 17.63 130 ILE B N 1
ATOM 3225 C CA . ILE B 1 71 ? -27.216 46.073 33.754 1.00 17.84 130 ILE B CA 1
ATOM 3226 C C . ILE B 1 71 ? -27.277 45.763 35.251 1.00 17.98 130 ILE B C 1
ATOM 3227 O O . ILE B 1 71 ? -26.923 46.606 36.085 1.00 17.89 130 ILE B O 1
ATOM 3232 N N . SER B 1 72 ? -27.740 44.559 35.581 1.00 18.09 131 SER B N 1
ATOM 3233 C CA . SER B 1 72 ? -27.982 44.176 36.975 1.00 18.29 131 SER B CA 1
ATOM 3234 C C . SER B 1 72 ? -27.076 43.051 37.456 1.00 18.40 131 SER B C 1
ATOM 3235 O O . SER B 1 72 ? -26.702 42.173 36.680 1.00 18.38 131 SER B O 1
ATOM 3238 N N . TYR B 1 73 ? -26.744 43.083 38.746 1.00 18.39 132 TYR B N 1
ATOM 3239 C CA . TYR B 1 73 ? -25.926 42.048 39.373 1.00 18.45 132 TYR B CA 1
ATOM 3240 C C . TYR B 1 73 ? -26.567 41.545 40.658 1.00 18.53 132 TYR B C 1
ATOM 3241 O O . TYR B 1 73 ? -27.110 42.327 41.440 1.00 18.42 132 TYR B O 1
ATOM 3250 N N . ASP B 1 74 ? -26.503 40.233 40.867 1.00 18.79 133 ASP B N 1
ATOM 3251 C CA . ASP B 1 74 ? -26.949 39.629 42.118 1.00 19.05 133 ASP B CA 1
ATOM 3252 C C . ASP B 1 74 ? -25.820 39.731 43.138 1.00 18.99 133 ASP B C 1
ATOM 3253 O O . ASP B 1 74 ? -24.740 39.168 42.947 1.00 19.12 133 ASP B O 1
ATOM 3258 N N . ILE B 1 75 ? -26.076 40.473 44.210 1.00 18.91 134 ILE B N 1
ATOM 3259 C CA . ILE B 1 75 ? -25.085 40.688 45.266 1.00 18.93 134 ILE B CA 1
ATOM 3260 C C . ILE B 1 75 ? -25.565 40.159 46.626 1.00 19.15 134 ILE B C 1
ATOM 3261 O O . ILE B 1 75 ? -24.992 40.490 47.668 1.00 19.01 134 ILE B O 1
ATOM 3266 N N . SER B 1 76 ? -26.610 39.332 46.600 1.00 19.41 135 SER B N 1
ATOM 3267 C CA . SER B 1 76 ? -27.212 38.792 47.819 1.00 19.94 135 SER B CA 1
ATOM 3268 C C . SER B 1 76 ? -26.230 37.915 48.594 1.00 20.30 135 SER B C 1
ATOM 3269 O O . SER B 1 76 ? -25.585 37.035 48.021 1.00 20.35 135 SER B O 1
ATOM 3272 N N . GLY B 1 77 ? -26.114 38.190 49.893 1.00 20.79 136 GLY B N 1
ATOM 3273 C CA . GLY B 1 77 ? -25.263 37.416 50.800 1.00 21.38 136 GLY B CA 1
ATOM 3274 C C . GLY B 1 77 ? -23.769 37.640 50.649 1.00 21.84 136 GLY B C 1
ATOM 3275 O O . GLY B 1 77 ? -22.972 36.957 51.295 1.00 21.86 136 GLY B O 1
ATOM 3276 N N . GLN B 1 78 ? -23.391 38.602 49.808 1.00 22.08 137 GLN B N 1
ATOM 3277 C CA . GLN B 1 78 ? -21.986 38.870 49.503 1.00 22.52 137 GLN B CA 1
ATOM 3278 C C . GLN B 1 78 ? -21.320 39.797 50.517 1.00 22.34 137 GLN B C 1
ATOM 3279 O O . GLN B 1 78 ? -20.095 39.833 50.615 1.00 22.51 137 GLN B O 1
ATOM 3285 N N . GLY B 1 79 ? -22.131 40.555 51.251 1.00 22.12 138 GLY B N 1
ATOM 3286 C CA . GLY B 1 79 ? -21.633 41.485 52.263 1.00 21.84 138 GLY B CA 1
ATOM 3287 C C . GLY B 1 79 ? -20.843 42.673 51.735 1.00 21.80 138 GLY B C 1
ATOM 3288 O O . GLY B 1 79 ? -19.992 43.214 52.446 1.00 21.66 138 GLY B O 1
ATOM 3289 N N . PHE B 1 80 ? -21.115 43.083 50.494 1.00 21.61 139 PHE B N 1
ATOM 3290 C CA . PHE B 1 80 ? -20.467 44.268 49.917 1.00 21.41 139 PHE B CA 1
ATOM 3291 C C . PHE B 1 80 ? -20.954 45.541 50.608 1.00 21.32 139 PHE B C 1
ATOM 3292 O O . PHE B 1 80 ? -22.130 45.654 50.954 1.00 21.25 139 PHE B O 1
ATOM 3300 N N . GLU B 1 81 ? -20.037 46.486 50.818 1.00 21.28 140 GLU B N 1
ATOM 3301 C CA . GLU B 1 81 ? -20.320 47.703 51.590 1.00 21.27 140 GLU B CA 1
ATOM 3302 C C . GLU B 1 81 ? -20.448 48.951 50.724 1.00 20.89 140 GLU B C 1
ATOM 3303 O O . GLU B 1 81 ? -21.229 49.850 51.037 1.00 20.80 140 GLU B O 1
ATOM 3309 N N . LYS B 1 82 ? -19.663 49.008 49.651 1.00 20.67 141 LYS B N 1
ATOM 3310 C CA . LYS B 1 82 ? -19.638 50.165 48.759 1.00 20.49 141 LYS B CA 1
ATOM 3311 C C . LYS B 1 82 ? -19.590 49.757 47.290 1.00 20.01 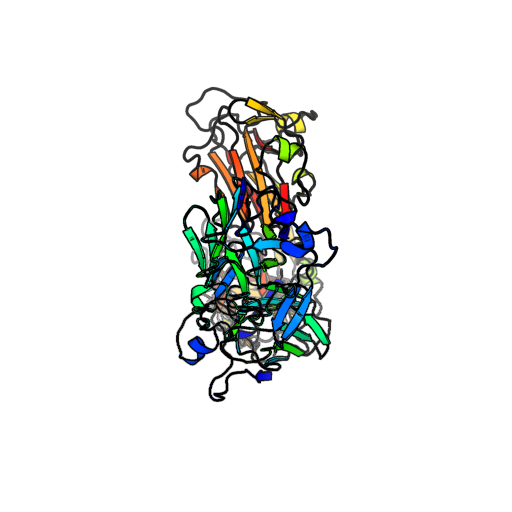141 LYS B C 1
ATOM 3312 O O . LYS B 1 82 ? -19.031 48.714 46.942 1.00 19.94 141 LYS B O 1
ATOM 3318 N N . PHE B 1 83 ? -20.181 50.587 46.436 1.00 19.46 142 PHE B N 1
ATOM 3319 C CA . PHE B 1 83 ? -19.982 50.479 44.995 1.00 18.97 142 PHE B CA 1
ATOM 3320 C C . PHE B 1 83 ? -19.372 51.775 44.486 1.00 18.74 142 PHE B C 1
ATOM 3321 O O . PHE B 1 83 ? -19.892 52.863 44.755 1.00 18.56 142 PHE B O 1
ATOM 3329 N N . GLU B 1 84 ? -18.269 51.650 43.750 1.00 18.49 143 GLU B N 1
ATOM 3330 C CA . GLU B 1 84 ? -17.550 52.808 43.225 1.00 18.25 143 GLU B CA 1
ATOM 3331 C C . GLU B 1 84 ? -17.187 52.654 41.752 1.00 18.03 143 GLU B C 1
ATOM 3332 O O . GLU B 1 84 ? -16.757 51.586 41.313 1.00 17.97 143 GLU B O 1
ATOM 3338 N N . THR B 1 85 ? -17.365 53.738 41.001 1.00 17.79 144 THR B N 1
ATOM 3339 C CA . THR B 1 85 ? -17.104 53.754 39.563 1.00 17.50 144 THR B CA 1
ATOM 3340 C C . THR B 1 85 ? -16.990 55.186 39.043 1.00 17.60 144 THR B C 1
ATOM 3341 O O . THR B 1 85 ? -17.503 56.125 39.662 1.00 17.52 144 THR B O 1
ATOM 3345 N N . TYR B 1 86 ? -16.303 55.339 37.914 1.00 17.61 145 TYR B N 1
ATOM 3346 C CA . TYR B 1 86 ? -16.358 56.567 37.130 1.00 17.94 145 TYR B CA 1
ATOM 3347 C C . TYR B 1 86 ? -17.388 56.376 36.026 1.00 17.77 145 TYR B C 1
ATOM 3348 O O . TYR B 1 86 ? -17.561 55.264 35.526 1.00 17.66 145 TYR B O 1
ATOM 3357 N N . ILE B 1 87 ? -18.074 57.453 35.657 1.00 17.74 146 ILE B N 1
ATOM 3358 C CA . ILE B 1 87 ? -19.024 57.416 34.541 1.00 17.81 146 ILE B CA 1
ATOM 3359 C C . ILE B 1 87 ? -18.790 58.543 33.538 1.00 18.17 146 ILE B C 1
ATOM 3360 O O . ILE B 1 87 ? -18.293 59.614 33.890 1.00 18.22 146 ILE B O 1
ATOM 3365 N N . GLY B 1 88 ? -19.163 58.280 32.290 1.00 18.55 147 GLY B N 1
ATOM 3366 C CA . GLY B 1 88 ? -19.098 59.254 31.211 1.00 18.86 147 GLY B CA 1
ATOM 3367 C C . GLY B 1 88 ? -19.251 58.547 29.880 1.00 19.11 147 GLY B C 1
ATOM 3368 O O . GLY B 1 88 ? -19.420 57.323 29.838 1.00 19.09 147 GLY B O 1
ATOM 3369 N N . ILE B 1 89 ? -19.201 59.313 28.794 1.00 19.38 148 ILE B N 1
ATOM 3370 C CA . ILE B 1 89 ? -19.238 58.737 27.453 1.00 19.91 148 ILE B CA 1
ATOM 3371 C C . ILE B 1 89 ? -17.809 58.471 26.997 1.00 20.36 148 ILE B C 1
ATOM 3372 O O . ILE B 1 89 ? -16.963 59.369 27.029 1.00 20.54 148 ILE B O 1
ATOM 3377 N N . ASP B 1 90 ? -17.548 57.232 26.587 1.00 20.85 149 ASP B N 1
ATOM 3378 C CA . ASP B 1 90 ? -16.209 56.809 26.185 1.00 21.53 149 ASP B CA 1
ATOM 3379 C C . ASP B 1 90 ? -15.633 57.687 25.073 1.00 21.94 149 ASP B C 1
ATOM 3380 O O . ASP B 1 90 ? -16.346 58.079 24.144 1.00 21.78 149 ASP B O 1
ATOM 3385 N N . GLN B 1 91 ? -14.340 57.982 25.179 1.00 22.57 150 GLN B N 1
ATOM 3386 C CA . GLN B 1 91 ? -13.625 58.801 24.194 1.00 23.29 150 GLN B CA 1
ATOM 3387 C C . GLN B 1 91 ? -13.653 58.232 22.772 1.00 23.64 150 GLN B C 1
ATOM 3388 O O . GLN B 1 91 ? -13.458 58.968 21.804 1.00 23.87 150 GLN B O 1
ATOM 3394 N N . SER B 1 92 ? -13.901 56.929 22.655 1.00 24.04 151 SER B N 1
ATOM 3395 C CA . SER B 1 92 ? -13.955 56.256 21.357 1.00 24.56 151 SER B CA 1
ATOM 3396 C C . SER B 1 92 ? -15.282 56.469 20.618 1.00 24.92 151 SER B C 1
ATOM 3397 O O . SER B 1 92 ? -15.416 56.075 19.459 1.00 25.01 151 SER B O 1
ATOM 3400 N N . ALA B 1 93 ? -16.258 57.079 21.289 1.00 25.43 152 ALA B N 1
ATOM 3401 C CA . ALA B 1 93 ? -17.574 57.313 20.693 1.00 26.03 152 ALA B CA 1
ATOM 3402 C C . ALA B 1 93 ? -17.497 58.263 19.503 1.00 26.47 152 ALA B C 1
ATOM 3403 O O . ALA B 1 93 ? -16.794 59.276 19.553 1.00 26.43 152 ALA B O 1
ATOM 3405 N N . ASN B 1 94 ? -18.217 57.923 18.436 1.00 27.13 153 ASN B N 1
ATOM 3406 C CA . ASN B 1 94 ? -18.339 58.804 17.277 1.00 27.78 153 ASN B CA 1
ATOM 3407 C C . ASN B 1 94 ? -19.241 59.983 17.613 1.00 28.02 153 ASN B C 1
ATOM 3408 O O . ASN B 1 94 ? -20.453 59.825 17.782 1.00 28.24 153 ASN B O 1
ATOM 3413 N N . SER B 1 95 ? -18.637 61.162 17.714 1.00 28.35 154 SER B N 1
ATOM 3414 C CA . SER B 1 95 ? -19.359 62.362 18.115 1.00 28.53 154 SER B CA 1
ATOM 3415 C C . SER B 1 95 ? -19.214 63.509 17.113 1.00 28.68 154 SER B C 1
ATOM 3416 O O . SER B 1 95 ? -19.343 64.680 17.482 1.00 28.68 154 SER B O 1
ATOM 3419 N N . SER B 1 96 ? -18.959 63.172 15.849 1.00 28.73 155 SER B N 1
ATOM 3420 C CA . SER B 1 96 ? -18.850 64.182 14.793 1.00 28.78 155 SER B CA 1
ATOM 3421 C C . SER B 1 96 ? -20.175 64.927 14.568 1.00 28.66 155 SER B C 1
ATOM 3422 O O . SER B 1 96 ? -20.175 66.102 14.202 1.00 28.67 155 SER B O 1
ATOM 3425 N N . ARG B 1 97 ? -21.293 64.244 14.800 1.00 28.40 156 ARG B N 1
ATOM 3426 C CA . ARG B 1 97 ? -22.603 64.894 14.807 1.00 28.20 156 ARG B CA 1
ATOM 3427 C C . ARG B 1 97 ? -23.027 65.217 16.241 1.00 27.72 156 ARG B C 1
ATOM 3428 O O . ARG B 1 97 ? -22.902 64.378 17.136 1.00 27.70 156 ARG B O 1
ATOM 3436 N N . SER B 1 98 ? -23.531 66.432 16.444 1.00 27.10 157 SER B N 1
ATOM 3437 C CA . SER B 1 98 ? -23.779 66.971 17.787 1.00 26.50 157 SER B CA 1
ATOM 3438 C C . SER B 1 98 ? -24.946 66.337 18.555 1.00 25.89 157 SER B C 1
ATOM 3439 O O . SER B 1 98 ? -25.055 66.515 19.768 1.00 25.77 157 SER B O 1
ATOM 3442 N N . ASP B 1 99 ? -25.813 65.609 17.853 1.00 25.27 158 ASP B N 1
ATOM 3443 C CA . ASP B 1 99 ? -26.899 64.870 18.503 1.00 24.67 158 ASP B CA 1
ATOM 3444 C C . ASP B 1 99 ? -26.498 63.429 18.839 1.00 24.16 158 ASP B C 1
ATOM 3445 O O . ASP B 1 99 ? -27.286 62.672 19.414 1.00 23.97 158 ASP B O 1
ATOM 3450 N N . HIS B 1 100 ? -25.274 63.063 18.462 1.00 23.39 159 HIS B N 1
ATOM 3451 C CA . HIS B 1 100 ? -24.675 61.790 18.848 1.00 22.75 159 HIS B CA 1
ATOM 3452 C C . HIS B 1 100 ? -23.891 61.994 20.143 1.00 22.35 159 HIS B C 1
ATOM 3453 O O . HIS B 1 100 ? -23.379 63.089 20.394 1.00 22.23 159 HIS B O 1
ATOM 3460 N N . ALA B 1 101 ? -23.801 60.941 20.956 1.00 21.81 160 ALA B N 1
ATOM 3461 C CA . ALA B 1 101 ? -23.165 61.005 22.282 1.00 21.10 160 ALA B CA 1
ATOM 3462 C C . ALA B 1 101 ? -23.800 62.070 23.186 1.00 20.71 160 ALA B C 1
ATOM 3463 O O . ALA B 1 101 ? -23.119 62.958 23.708 1.00 20.75 160 ALA B O 1
ATOM 3465 N N . VAL B 1 102 ? -25.116 61.978 23.350 1.00 20.20 161 VAL B N 1
ATOM 3466 C CA . VAL B 1 102 ? -25.861 62.868 24.237 1.00 19.67 161 VAL B CA 1
ATOM 3467 C C . VAL B 1 102 ? -26.621 61.997 25.241 1.00 19.41 161 VAL B C 1
ATOM 3468 O O . VAL B 1 102 ? -27.589 61.329 24.880 1.00 19.16 161 VAL B O 1
ATOM 3472 N N . VAL B 1 103 ? -26.158 61.988 26.488 1.00 19.10 162 VAL B N 1
ATOM 3473 C CA . VAL B 1 103 ? -26.746 61.151 27.535 1.00 18.79 162 VAL B CA 1
ATOM 3474 C C . VAL B 1 103 ? -27.463 62.032 28.554 1.00 19.01 162 VAL B C 1
ATOM 3475 O O . VAL B 1 103 ? -26.878 62.989 29.078 1.00 19.02 162 VAL B O 1
ATOM 3479 N N . ASP B 1 104 ? -28.734 61.712 28.807 1.00 18.95 163 ASP B N 1
ATOM 3480 C CA A ASP B 1 104 ? -29.544 62.503 29.722 0.50 19.03 163 ASP B CA 1
ATOM 3481 C CA B ASP B 1 104 ? -29.588 62.464 29.732 0.50 18.98 163 ASP B CA 1
ATOM 3482 C C . ASP B 1 104 ? -29.090 62.348 31.174 1.00 19.01 163 ASP B C 1
ATOM 3483 O O . ASP B 1 104 ? -28.843 63.352 31.846 1.00 19.01 163 ASP B O 1
ATOM 3492 N N . ARG B 1 105 ? -28.956 61.107 31.645 1.00 18.79 164 ARG B N 1
ATOM 3493 C CA . ARG B 1 105 ? -28.490 60.846 33.007 1.00 18.68 164 ARG B CA 1
ATOM 3494 C C . ARG B 1 105 ? -28.094 59.389 33.231 1.00 18.46 164 ARG B C 1
ATOM 3495 O O . ARG B 1 105 ? -28.433 58.504 32.441 1.00 18.34 164 ARG B O 1
ATOM 3503 N N . ILE B 1 106 ? -27.375 59.163 34.324 1.00 18.20 165 ILE B N 1
ATOM 3504 C CA . ILE B 1 106 ? -27.028 57.825 34.778 1.00 18.02 165 ILE B CA 1
ATOM 3505 C C . ILE B 1 106 ? -27.544 57.639 36.208 1.00 17.80 165 ILE B C 1
ATOM 3506 O O . ILE B 1 106 ? -27.393 58.528 37.050 1.00 17.42 165 ILE B O 1
ATOM 3511 N N . GLU B 1 107 ? -28.191 56.501 36.454 1.00 17.57 166 GLU B N 1
ATOM 3512 C CA . GLU B 1 107 ? -28.678 56.150 37.787 1.00 17.59 166 GLU B CA 1
ATOM 3513 C C . GLU B 1 107 ? -28.102 54.818 38.264 1.00 17.52 166 GLU B C 1
ATOM 3514 O O . GLU B 1 107 ? -27.827 53.925 37.459 1.00 17.49 166 GLU B O 1
ATOM 3520 N N . ILE B 1 108 ? -27.908 54.704 39.576 1.00 17.46 167 ILE B N 1
ATOM 3521 C CA . ILE B 1 108 ? -27.628 53.426 40.219 1.00 17.28 167 ILE B CA 1
ATOM 3522 C C . ILE B 1 108 ? -28.814 53.080 41.110 1.00 17.41 167 ILE B C 1
ATOM 3523 O O . ILE B 1 108 ? -29.270 53.910 41.900 1.00 17.37 167 ILE B O 1
ATOM 3528 N N . GLU B 1 109 ? -29.318 51.858 40.965 1.00 17.49 168 GLU B N 1
ATOM 3529 C CA . GLU B 1 109 ? -30.380 51.355 41.823 1.00 17.62 168 GLU B CA 1
ATOM 3530 C C . GLU B 1 109 ? -29.903 50.178 42.662 1.00 17.60 168 GLU B C 1
ATOM 3531 O O . GLU B 1 109 ? -29.145 49.332 42.185 1.00 17.39 168 GLU B O 1
ATOM 3537 N N . ILE B 1 110 ? -30.349 50.139 43.915 1.00 17.53 169 ILE B N 1
ATOM 3538 C CA . ILE B 1 110 ? -30.129 48.990 44.787 1.00 17.79 169 ILE B CA 1
ATOM 3539 C C . ILE B 1 110 ? -31.486 48.541 45.324 1.00 18.04 169 ILE B C 1
ATOM 3540 O O . ILE B 1 110 ? -32.189 49.316 45.985 1.00 18.02 169 ILE B O 1
ATOM 3545 N N . ASP B 1 111 ? -31.846 47.295 45.015 1.00 18.25 170 ASP B N 1
ATOM 3546 C CA . ASP B 1 111 ? -33.157 46.721 45.356 1.00 18.54 170 ASP B CA 1
ATOM 3547 C C . ASP B 1 111 ? -34.319 47.650 44.976 1.00 18.65 170 ASP B C 1
ATOM 3548 O O . ASP B 1 111 ? -35.244 47.873 45.764 1.00 18.65 170 ASP B O 1
ATOM 3553 N N . GLY B 1 112 ? -34.251 48.201 43.766 1.00 18.78 171 GLY B N 1
ATOM 3554 C CA . GLY B 1 112 ? -35.320 49.042 43.229 1.00 18.97 171 GLY B CA 1
ATOM 3555 C C . GLY B 1 112 ? -35.365 50.467 43.750 1.00 19.08 171 GLY B C 1
ATOM 3556 O O . GLY B 1 112 ? -36.278 51.220 43.416 1.00 19.17 171 GLY B O 1
ATOM 3557 N N . LYS B 1 113 ? -34.386 50.839 44.569 1.00 19.28 172 LYS B N 1
ATOM 3558 C CA . LYS B 1 113 ? -34.293 52.201 45.085 1.00 19.50 172 LYS B CA 1
ATOM 3559 C C . LYS B 1 113 ? -33.133 52.924 44.408 1.00 19.35 172 LYS B C 1
ATOM 3560 O O . LYS B 1 113 ? -32.037 52.376 44.296 1.00 19.25 172 LYS B O 1
ATOM 3566 N N . VAL B 1 114 ? -33.382 54.148 43.949 1.00 19.19 173 VAL B N 1
ATOM 3567 C CA . VAL B 1 114 ? -32.336 54.960 43.328 1.00 19.16 173 VAL B CA 1
ATOM 3568 C C . VAL B 1 114 ? -31.385 55.462 44.412 1.00 19.11 173 VAL B C 1
ATOM 3569 O O . VAL B 1 114 ? -31.779 56.233 45.285 1.00 19.21 173 VAL B O 1
ATOM 3573 N N . VAL B 1 115 ? -30.139 55.002 44.355 1.00 19.01 174 VAL B N 1
ATOM 3574 C CA . VAL B 1 115 ? -29.129 55.373 45.349 1.00 18.94 174 VAL B CA 1
ATOM 3575 C C . VAL B 1 115 ? -28.119 56.390 44.806 1.00 19.00 174 VAL B C 1
ATOM 3576 O O . VAL B 1 115 ? -27.345 56.978 45.567 1.00 18.84 174 VAL B O 1
ATOM 3580 N N . TYR B 1 116 ? -28.136 56.586 43.488 1.00 19.12 175 TYR B N 1
ATOM 3581 C CA . TYR B 1 116 ? -27.342 57.624 42.834 1.00 19.30 175 TYR B CA 1
ATOM 3582 C C . TYR B 1 116 ? -28.039 58.149 41.582 1.00 19.76 175 TYR B C 1
ATOM 3583 O O . TYR B 1 116 ? -28.616 57.379 40.808 1.00 19.92 175 TYR B O 1
ATOM 3592 N N . SER B 1 117 ? -27.970 59.465 41.394 1.00 20.15 176 SER B N 1
ATOM 3593 C CA . SER B 1 117 ? -28.373 60.104 40.144 1.00 20.58 176 SER B CA 1
ATOM 3594 C C . SER B 1 117 ? -27.336 61.142 39.722 1.00 21.05 176 SER B C 1
ATOM 3595 O O . SER B 1 117 ? -26.848 61.919 40.546 1.00 20.93 176 SER B O 1
ATOM 3598 N N . SER B 1 118 ? -27.000 61.140 38.435 1.00 21.62 177 SER B N 1
ATOM 3599 C CA . SER B 1 118 ? -26.064 62.111 37.873 1.00 22.17 177 SER B CA 1
ATOM 3600 C C . SER B 1 118 ? -26.722 63.473 37.620 1.00 22.67 177 SER B C 1
ATOM 3601 O O . SER B 1 118 ? -26.047 64.422 37.231 1.00 22.72 177 SER B O 1
ATOM 3604 N N . SER B 1 119 ? -28.032 63.560 37.848 1.00 23.33 178 SER B N 1
ATOM 3605 C CA . SER B 1 119 ? -28.794 64.799 37.649 1.00 24.17 178 SER B CA 1
ATOM 3606 C C . SER B 1 119 ? -28.388 65.933 38.602 1.00 24.48 178 SER B C 1
ATOM 3607 O O . SER B 1 119 ? -28.578 67.109 38.282 1.00 24.60 178 SER B O 1
ATOM 3610 N N . VAL B 1 120 ? -27.837 65.574 39.764 1.00 24.89 179 VAL B N 1
ATOM 3611 C CA . VAL B 1 120 ? -27.415 66.554 40.772 1.00 25.27 179 VAL B CA 1
ATOM 3612 C C . VAL B 1 120 ? -26.194 67.340 40.291 1.00 25.39 179 VAL B C 1
ATOM 3613 O O . VAL B 1 120 ? -26.239 68.567 40.184 1.00 25.53 179 VAL B O 1
ATOM 3617 N N . THR B 1 121 ? -25.116 66.624 39.991 1.00 25.70 180 THR B N 1
ATOM 3618 C CA . THR B 1 121 ? -23.866 67.238 39.556 1.00 25.94 180 THR B CA 1
ATOM 3619 C C . THR B 1 121 ? -23.894 67.618 38.072 1.00 26.16 180 THR B C 1
ATOM 3620 O O . THR B 1 121 ? -23.229 68.570 37.663 1.00 26.11 180 THR B O 1
ATOM 3624 N N . ASN B 1 122 ? -24.663 66.874 37.277 1.00 26.34 181 ASN B N 1
ATOM 3625 C CA . ASN B 1 122 ? -24.758 67.111 35.833 1.00 26.65 181 ASN B CA 1
ATOM 3626 C C . ASN B 1 122 ? -26.206 67.277 35.362 1.00 26.89 181 ASN B C 1
ATOM 3627 O O . ASN B 1 122 ? -26.764 66.358 34.757 1.00 26.82 181 ASN B O 1
ATOM 3632 N N . PRO B 1 123 ? -26.822 68.447 35.636 1.00 27.10 182 PRO B N 1
ATOM 3633 C CA . PRO B 1 123 ? -28.213 68.684 35.228 1.00 27.35 182 PRO B CA 1
ATOM 3634 C C . PRO B 1 123 ? -28.422 68.749 33.710 1.00 27.61 182 PRO B C 1
ATOM 3635 O O . PRO B 1 123 ? -29.545 68.575 33.239 1.00 27.91 182 PRO B O 1
ATOM 3639 N N . GLU B 1 124 ? -27.353 68.999 32.960 1.00 27.77 183 GLU B N 1
ATOM 3640 C CA . GLU B 1 124 ? -27.417 69.035 31.497 1.00 27.99 183 GLU B CA 1
ATOM 3641 C C . GLU B 1 124 ? -26.938 67.715 30.885 1.00 27.71 183 GLU B C 1
ATOM 3642 O O . GLU B 1 124 ? -26.826 67.590 29.665 1.00 27.68 183 GLU B O 1
ATOM 3648 N N . GLY B 1 125 ? -26.663 66.737 31.747 1.00 27.42 184 GLY B N 1
ATOM 3649 C CA . GLY B 1 125 ? -26.271 65.400 31.318 1.00 27.03 184 GLY B CA 1
ATOM 3650 C C . GLY B 1 125 ? -24.839 65.300 30.831 1.00 26.82 184 GLY B C 1
ATOM 3651 O O . GLY B 1 125 ? -23.973 66.075 31.241 1.00 26.83 184 GLY B O 1
ATOM 3652 N N . PHE B 1 126 ? -24.598 64.341 29.944 1.00 26.62 185 PHE B N 1
ATOM 3653 C CA . PHE B 1 126 ? -23.255 64.058 29.456 1.00 26.39 185 PHE B CA 1
ATOM 3654 C C . PHE B 1 126 ? -23.155 64.214 27.945 1.00 26.63 185 PHE B C 1
ATOM 3655 O O . PHE B 1 126 ? -24.033 63.771 27.198 1.00 26.52 185 PHE B O 1
ATOM 3663 N N . ARG B 1 127 ? -22.076 64.859 27.515 1.00 26.80 186 ARG B N 1
ATOM 3664 C CA . ARG B 1 127 ? -21.721 64.949 26.106 1.00 27.18 186 ARG B CA 1
ATOM 3665 C C . ARG B 1 127 ? -20.330 64.355 25.903 1.00 27.13 186 ARG B C 1
ATOM 3666 O O . ARG B 1 127 ? -19.707 63.901 26.866 1.00 27.01 186 ARG B O 1
ATOM 3674 N N . TYR B 1 128 ? -19.850 64.350 24.661 1.00 27.21 187 TYR B N 1
ATOM 3675 C CA . TYR B 1 128 ? -18.595 63.674 24.319 1.00 27.40 187 TYR B CA 1
ATOM 3676 C C . TYR B 1 128 ? -17.398 64.176 25.130 1.00 27.24 187 TYR B C 1
ATOM 3677 O O . TYR B 1 128 ? -16.498 63.404 25.454 1.00 27.07 187 TYR B O 1
ATOM 3686 N N . ASN B 1 129 ? -17.406 65.465 25.460 1.00 27.19 188 ASN B N 1
ATOM 3687 C CA . ASN B 1 129 ? -16.298 66.087 26.176 1.00 27.24 188 ASN B CA 1
ATOM 3688 C C . ASN B 1 129 ? -16.555 66.325 27.665 1.00 27.00 188 ASN B C 1
ATOM 3689 O O . ASN B 1 129 ? -15.707 66.893 28.354 1.00 27.02 188 ASN B O 1
ATOM 3694 N N . THR B 1 130 ? -17.713 65.884 28.158 1.00 26.70 189 THR B N 1
ATOM 3695 C CA . THR B 1 130 ? -18.025 65.981 29.587 1.00 26.36 189 THR B CA 1
ATOM 3696 C C . THR B 1 130 ? -17.039 65.130 30.384 1.00 26.25 189 THR B C 1
ATOM 3697 O O . THR B 1 130 ? -16.845 63.946 30.089 1.00 26.12 189 THR B O 1
ATOM 3701 N N . GLN B 1 131 ? -16.411 65.750 31.380 1.00 26.04 190 GLN B N 1
ATOM 3702 C CA . GLN B 1 131 ? -15.426 65.073 32.218 1.00 26.03 190 GLN B CA 1
ATOM 3703 C C . GLN B 1 131 ? -16.079 64.002 33.092 1.00 25.76 190 GLN B C 1
ATOM 3704 O O . GLN B 1 131 ? -17.252 64.117 33.462 1.00 25.58 190 GLN B O 1
ATOM 3710 N N . ALA B 1 132 ? -15.308 62.962 33.400 1.00 25.48 191 ALA B N 1
ATOM 3711 C CA . ALA B 1 132 ? -15.786 61.825 34.184 1.00 25.29 191 ALA B CA 1
ATOM 3712 C C . ALA B 1 132 ? -16.254 62.235 35.576 1.00 25.14 191 ALA B C 1
ATOM 3713 O O . ALA B 1 132 ? -15.603 63.041 36.247 1.00 25.26 191 ALA B O 1
ATOM 3715 N N . GLN B 1 133 ? -17.394 61.686 35.989 1.00 24.78 192 GLN B N 1
ATOM 3716 C CA . GLN B 1 133 ? -17.885 61.833 37.356 1.00 24.56 192 GLN B CA 1
ATOM 3717 C C . GLN B 1 133 ? -17.546 60.588 38.160 1.00 24.18 192 GLN B C 1
ATOM 3718 O O . GLN B 1 133 ? -17.673 59.470 37.661 1.00 23.93 192 GLN B O 1
ATOM 3724 N N . PHE B 1 134 ? -17.117 60.789 39.402 1.00 23.87 193 PHE B N 1
ATOM 3725 C CA . PHE B 1 134 ? -16.870 59.683 40.317 1.00 23.72 193 PHE B CA 1
ATOM 3726 C C . PHE B 1 134 ? -18.115 59.396 41.148 1.00 23.65 193 PHE B C 1
ATOM 3727 O O . PHE B 1 134 ? -18.743 60.314 41.684 1.00 23.76 193 PHE B O 1
ATOM 3735 N N . ILE B 1 135 ? -18.471 58.116 41.234 1.00 23.41 194 ILE B N 1
ATOM 3736 C CA . ILE B 1 135 ? -19.610 57.664 42.030 1.00 23.14 194 ILE B CA 1
ATOM 3737 C C . ILE B 1 135 ? -19.126 56.828 43.208 1.00 22.92 194 ILE B C 1
ATOM 3738 O O . ILE B 1 135 ? -18.311 55.916 43.037 1.00 22.70 194 ILE B O 1
ATOM 3743 N N . SER B 1 136 ? -19.631 57.149 44.396 1.00 22.75 195 SER B N 1
ATOM 3744 C CA . SER B 1 136 ? -19.447 56.308 45.572 1.00 22.71 195 SER B CA 1
ATOM 3745 C C . SER B 1 136 ? -20.775 56.173 46.306 1.00 22.77 195 SER B C 1
ATOM 3746 O O . SER B 1 136 ? -21.323 57.160 46.805 1.00 22.70 195 SER B O 1
ATOM 3749 N N . VAL B 1 137 ? -21.299 54.951 46.345 1.00 22.86 196 VAL B N 1
ATOM 3750 C CA . VAL B 1 137 ? -22.545 54.671 47.054 1.00 23.13 196 VAL B CA 1
ATOM 3751 C C . VAL B 1 137 ? -22.373 53.598 48.126 1.00 23.42 196 VAL B C 1
ATOM 3752 O O . VAL B 1 137 ? -21.673 52.601 47.926 1.00 23.19 196 VAL B O 1
ATOM 3756 N N . THR B 1 138 ? -23.010 53.829 49.268 1.00 23.76 197 THR B N 1
ATOM 3757 C CA . THR B 1 138 ? -23.057 52.855 50.348 1.00 24.42 197 THR B CA 1
ATOM 3758 C C . THR B 1 138 ? -24.103 51.788 50.026 1.00 24.54 197 THR B C 1
ATOM 3759 O O . THR B 1 138 ? -25.179 52.098 49.510 1.00 24.49 197 THR B O 1
ATOM 3763 N N . ILE B 1 139 ? -23.767 50.533 50.312 1.00 25.01 198 ILE B N 1
ATOM 3764 C CA . ILE B 1 139 ? -24.685 49.415 50.112 1.00 25.27 198 ILE B CA 1
ATOM 3765 C C . ILE B 1 139 ? -25.272 48.986 51.459 1.00 25.55 198 ILE B C 1
ATOM 3766 O O . ILE B 1 139 ? -24.525 48.654 52.383 1.00 25.59 198 ILE B O 1
ATOM 3771 N N . PRO B 1 140 ? -26.613 49.003 51.579 1.00 25.82 199 PRO B N 1
ATOM 3772 C CA . PRO B 1 140 ? -27.257 48.561 52.815 1.00 25.94 199 PRO B CA 1
ATOM 3773 C C . PRO B 1 140 ? -26.931 47.106 53.114 1.00 26.07 199 PRO B C 1
ATOM 3774 O O . PRO B 1 140 ? -26.686 46.322 52.189 1.00 26.04 199 PRO B O 1
ATOM 3778 N N . GLN B 1 141 ? -26.908 46.754 54.396 1.00 26.16 200 GLN B N 1
ATOM 3779 C CA . GLN B 1 141 ? -26.734 45.361 54.789 1.00 26.31 200 GLN B CA 1
ATOM 3780 C C . GLN B 1 141 ? -27.924 44.560 54.278 1.00 25.88 200 GLN B C 1
ATOM 3781 O O . GLN B 1 141 ? -29.057 45.050 54.282 1.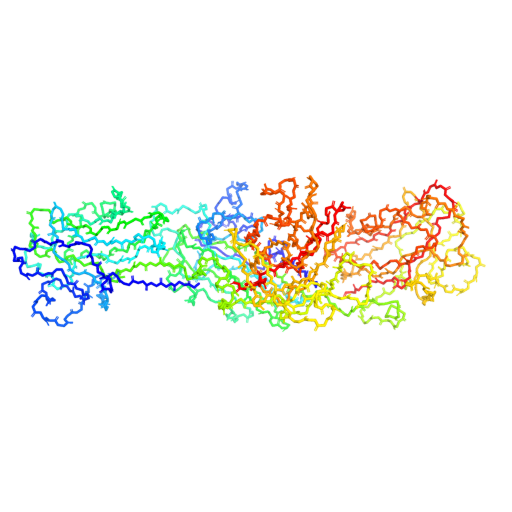00 25.90 200 GLN B O 1
ATOM 3787 N N . ASN B 1 142 ? -27.649 43.340 53.823 1.00 25.47 201 ASN B N 1
ATOM 3788 C CA . ASN B 1 142 ? -28.673 42.431 53.299 1.00 25.08 201 ASN B CA 1
ATOM 3789 C C . ASN B 1 142 ? -29.278 42.877 51.958 1.00 24.54 201 ASN B C 1
ATOM 3790 O O . ASN B 1 142 ? -30.327 42.376 51.550 1.00 24.39 201 ASN B O 1
ATOM 3795 N N . ALA B 1 143 ? -28.607 43.809 51.275 1.00 23.89 202 ALA B N 1
ATOM 3796 C CA . ALA B 1 143 ? -28.997 44.209 49.917 1.00 23.27 202 ALA B CA 1
ATOM 3797 C C . ALA B 1 143 ? -28.761 43.050 48.962 1.00 22.74 202 ALA B C 1
ATOM 3798 O O . ALA B 1 143 ? -27.866 42.236 49.179 1.00 22.70 202 ALA B O 1
ATOM 3800 N N . LYS B 1 144 ? -29.558 42.974 47.901 1.00 22.28 203 LYS B N 1
ATOM 3801 C CA . LYS B 1 144 ? -29.558 41.777 47.065 1.00 21.66 203 LYS B CA 1
ATOM 3802 C C . LYS B 1 144 ? -29.254 41.998 45.588 1.00 21.24 203 LYS B C 1
ATOM 3803 O O . LYS B 1 144 ? -28.747 41.096 44.922 1.00 20.85 203 LYS B O 1
ATOM 3809 N N . LYS B 1 145 ? -29.541 43.200 45.090 1.00 20.81 204 LYS B N 1
ATOM 3810 C CA . LYS B 1 145 ? -29.416 43.501 43.665 1.00 20.57 204 LYS B CA 1
ATOM 3811 C C . LYS B 1 145 ? -28.911 44.926 43.433 1.00 19.96 204 LYS B C 1
ATOM 3812 O O . LYS B 1 145 ? -29.378 45.863 44.075 1.00 19.76 204 LYS B O 1
ATOM 3818 N N . ILE B 1 146 ? -27.956 45.078 42.519 1.00 19.37 205 ILE B N 1
ATOM 3819 C CA . ILE B 1 146 ? -27.494 46.403 42.098 1.00 18.83 205 ILE B CA 1
ATOM 3820 C C . ILE B 1 146 ? -27.653 46.580 40.586 1.00 18.67 205 ILE B C 1
ATOM 3821 O O . ILE B 1 146 ? -27.294 45.693 39.811 1.00 18.67 205 ILE B O 1
ATOM 3826 N N . SER B 1 147 ? -28.203 47.722 40.182 1.00 18.39 206 SER B N 1
ATOM 3827 C CA . SER B 1 147 ? -28.478 47.987 38.773 1.00 18.30 206 SER B CA 1
ATOM 3828 C C . SER B 1 147 ? -27.855 49.286 38.280 1.00 18.09 206 SER B C 1
ATOM 3829 O O . SER B 1 147 ? -27.983 50.337 38.916 1.00 18.05 206 SER B O 1
ATOM 3832 N N . LEU B 1 148 ? -27.186 49.192 37.135 1.00 17.85 207 LEU B N 1
ATOM 3833 C CA . LEU B 1 148 ? -26.587 50.334 36.465 1.00 17.87 207 LEU B CA 1
ATOM 3834 C C . LEU B 1 148 ? -27.520 50.789 35.346 1.00 17.82 207 LEU B C 1
ATOM 3835 O O . LEU B 1 148 ? -27.711 50.079 34.356 1.00 17.80 207 LEU B O 1
ATOM 3840 N N . LYS B 1 149 ? -28.112 51.968 35.517 1.00 17.68 208 LYS B N 1
ATOM 3841 C CA . LYS B 1 149 ? -29.090 52.483 34.561 1.00 17.68 208 LYS B CA 1
ATOM 3842 C C . LYS B 1 149 ? -28.557 53.684 33.786 1.00 17.51 208 LYS B C 1
ATOM 3843 O O . LYS B 1 149 ? -28.051 54.640 34.377 1.00 17.56 208 LYS B O 1
ATOM 3849 N N . SER B 1 150 ? -28.666 53.631 32.462 1.00 17.36 209 SER B N 1
ATOM 3850 C CA . SER B 1 150 ? -28.251 54.760 31.630 1.00 17.39 209 SER B CA 1
ATOM 3851 C C . SER B 1 150 ? -29.341 55.197 30.655 1.00 17.27 209 SER B C 1
ATOM 3852 O O . SER B 1 150 ? -29.901 54.378 29.916 1.00 17.04 209 SER B O 1
ATOM 3855 N N . PHE B 1 151 ? -29.628 56.497 30.679 1.00 17.16 210 PHE B N 1
ATOM 3856 C CA . PHE B 1 151 ? -30.731 57.096 29.932 1.00 17.16 210 PHE B CA 1
ATOM 3857 C C . PHE B 1 151 ? -30.221 57.887 28.728 1.00 17.22 210 PHE B C 1
ATOM 3858 O O . PHE B 1 151 ? -29.470 58.852 28.882 1.00 17.06 210 PHE B O 1
ATOM 3866 N N . ALA B 1 152 ? -30.647 57.471 27.537 1.00 17.24 211 ALA B N 1
ATOM 3867 C CA . ALA B 1 152 ? -30.146 58.016 26.272 1.00 17.38 211 ALA B CA 1
ATOM 3868 C C . ALA B 1 152 ? -30.779 59.343 25.871 1.00 17.42 211 ALA B C 1
ATOM 3869 O O . ALA B 1 152 ? -30.234 60.066 25.033 1.00 17.33 211 ALA B O 1
ATOM 3871 N N . GLY B 1 153 ? -31.933 59.654 26.451 1.00 17.46 212 GLY B N 1
ATOM 3872 C CA . GLY B 1 153 ? -32.699 60.821 26.033 1.00 17.75 212 GLY B CA 1
ATOM 3873 C C . GLY B 1 153 ? -33.351 60.583 24.687 1.00 17.84 212 GLY B C 1
ATOM 3874 O O . GLY B 1 153 ? -33.861 59.493 24.425 1.00 17.61 212 GLY B O 1
ATOM 3875 N N . GLU B 1 154 ? -33.304 61.596 23.824 1.00 18.03 213 GLU B N 1
ATOM 3876 C CA . GLU B 1 154 ? -33.989 61.562 22.524 1.00 18.46 213 GLU B CA 1
ATOM 3877 C C . GLU B 1 154 ? -33.559 60.420 21.590 1.00 18.11 213 GLU B C 1
ATOM 3878 O O . GLU B 1 154 ? -34.403 59.797 20.941 1.00 18.27 213 GLU B O 1
ATOM 3884 N N . HIS B 1 155 ? -32.255 60.161 21.517 1.00 17.65 214 HIS B N 1
ATOM 3885 C CA . HIS B 1 155 ? -31.704 59.122 20.643 1.00 17.36 214 HIS B CA 1
ATOM 3886 C C . HIS B 1 155 ? -30.608 58.350 21.372 1.00 17.12 214 HIS B C 1
ATOM 3887 O O . HIS B 1 155 ? -29.974 58.886 22.275 1.00 16.97 214 HIS B O 1
ATOM 3894 N N . THR B 1 156 ? -30.374 57.104 20.973 1.00 16.94 215 THR B N 1
ATOM 3895 C CA . THR B 1 156 ? -29.281 56.312 21.551 1.00 16.87 215 THR B CA 1
ATOM 3896 C C . THR B 1 156 ? -27.955 56.473 20.783 1.00 16.82 215 THR B C 1
ATOM 3897 O O . THR B 1 156 ? -26.927 55.938 21.200 1.00 16.71 215 THR B O 1
ATOM 3901 N N . TRP B 1 157 ? -27.986 57.213 19.674 1.00 16.91 216 TRP B N 1
ATOM 3902 C CA . TRP B 1 157 ? -26.828 57.344 18.774 1.00 17.07 216 TRP B CA 1
ATOM 3903 C C . TRP B 1 157 ? -25.560 57.807 19.488 1.00 16.96 216 TRP B C 1
ATOM 3904 O O . TRP B 1 157 ? -25.543 58.872 20.100 1.00 17.14 216 TRP B O 1
ATOM 3915 N N . GLY B 1 158 ? -24.507 56.997 19.399 1.00 16.94 217 GLY B N 1
ATOM 3916 C CA . GLY B 1 158 ? -23.199 57.330 19.970 1.00 16.95 217 GLY B CA 1
ATOM 3917 C C . GLY B 1 158 ? -23.113 57.365 21.488 1.00 17.05 217 GLY B C 1
ATOM 3918 O O . GLY B 1 158 ? -22.102 57.803 22.047 1.00 16.94 217 GLY B O 1
ATOM 3919 N N . ASP B 1 159 ? -24.160 56.893 22.160 1.00 16.96 218 ASP B N 1
ATOM 3920 C CA . ASP B 1 159 ? -24.224 56.941 23.619 1.00 17.08 218 ASP B CA 1
ATOM 3921 C C . ASP B 1 159 ? -23.442 55.811 24.279 1.00 16.99 218 ASP B C 1
ATOM 3922 O O . ASP B 1 159 ? -24.015 54.969 24.969 1.00 16.99 218 ASP B O 1
ATOM 3927 N N . GLU B 1 160 ? -22.129 55.820 24.072 1.00 16.94 219 GLU B N 1
ATOM 3928 C CA . GLU B 1 160 ? -21.226 54.802 24.598 1.00 17.09 219 GLU B CA 1
ATOM 3929 C C . GLU B 1 160 ? -20.901 55.052 26.072 1.00 16.76 219 GLU B C 1
ATOM 3930 O O . GLU B 1 160 ? -19.788 55.464 26.412 1.00 16.39 219 GLU B O 1
ATOM 3936 N N . VAL B 1 161 ? -21.880 54.808 26.939 1.00 16.44 220 VAL B N 1
ATOM 3937 C CA . VAL B 1 161 ? -21.697 54.978 28.378 1.00 16.20 220 VAL B CA 1
ATOM 3938 C C . VAL B 1 161 ? -20.731 53.917 28.905 1.00 16.30 220 VAL B C 1
ATOM 3939 O O . VAL B 1 161 ? -20.858 52.727 28.586 1.00 16.13 220 VAL B O 1
ATOM 3943 N N . VAL B 1 162 ? -19.745 54.362 29.677 1.00 16.27 221 VAL B N 1
ATOM 3944 C CA . VAL B 1 162 ? -18.827 53.446 30.340 1.00 16.53 221 VAL B CA 1
ATOM 3945 C C . VAL B 1 162 ? -18.842 53.622 31.852 1.00 16.67 221 VAL B C 1
ATOM 3946 O O . VAL B 1 162 ? -18.831 54.744 32.367 1.00 16.50 221 VAL B O 1
ATOM 3950 N N . PHE B 1 163 ? -18.890 52.497 32.551 1.00 16.86 222 PHE B N 1
ATOM 3951 C CA . PHE B 1 163 ? -18.747 52.484 33.992 1.00 17.05 222 PHE B CA 1
ATOM 3952 C C . PHE B 1 163 ? -17.300 52.096 34.274 1.00 17.53 222 PHE B C 1
ATOM 3953 O O . PHE B 1 163 ? -16.969 50.918 34.425 1.00 17.49 222 PHE B O 1
ATOM 3961 N N . ALA B 1 164 ? -16.438 53.111 34.299 1.00 18.00 223 ALA B N 1
ATOM 3962 C CA . ALA B 1 164 ? -14.995 52.915 34.388 1.00 18.54 223 ALA B CA 1
ATOM 3963 C C . ALA B 1 164 ? -14.541 52.582 35.805 1.00 18.77 223 ALA B C 1
ATOM 3964 O O . ALA B 1 164 ? -14.888 53.285 36.759 1.00 18.84 223 ALA B O 1
ATOM 3966 N N . ASP B 1 165 ? -13.766 51.502 35.917 1.00 19.20 224 ASP B N 1
ATOM 3967 C CA . ASP B 1 165 ? -13.211 51.012 37.188 1.00 19.61 224 ASP B CA 1
ATOM 3968 C C . ASP B 1 165 ? -14.288 50.471 38.145 1.00 19.94 224 ASP B C 1
ATOM 3969 O O . ASP B 1 165 ? -14.048 50.330 39.350 1.00 20.01 224 ASP B O 1
ATOM 3974 N N . ALA B 1 166 ? -15.459 50.150 37.588 1.00 20.13 225 ALA B N 1
ATOM 3975 C CA . ALA B 1 166 ? -16.618 49.685 38.356 1.00 20.42 225 ALA B CA 1
ATOM 3976 C C . ALA B 1 166 ? -16.294 48.491 39.251 1.00 20.66 225 ALA B C 1
ATOM 3977 O O . ALA B 1 166 ? -15.908 47.424 38.767 1.00 20.54 225 ALA B O 1
ATOM 3979 N N . LYS B 1 167 ? -16.453 48.689 40.557 1.00 21.15 226 LYS B N 1
ATOM 3980 C CA . LYS B 1 167 ? -16.086 47.681 41.555 1.00 21.73 226 LYS B CA 1
ATOM 3981 C C . LYS B 1 167 ? -16.977 47.718 42.798 1.00 22.04 226 LYS B C 1
ATOM 3982 O O . LYS B 1 167 ? -17.527 48.762 43.155 1.00 21.99 226 LYS B O 1
ATOM 3988 N N . LEU B 1 168 ? -17.099 46.567 43.452 1.00 22.76 227 LEU B N 1
ATOM 3989 C CA . LEU B 1 168 ? -17.790 46.452 44.733 1.00 23.47 227 LEU B CA 1
ATOM 3990 C C . LEU B 1 168 ? -16.753 46.220 45.828 1.00 24.16 227 LEU B C 1
ATOM 3991 O O . LEU B 1 168 ? -15.817 45.442 45.642 1.00 24.08 227 LEU B O 1
ATOM 3996 N N . ILE B 1 169 ? -16.919 46.906 46.958 1.00 25.08 228 ILE B N 1
ATOM 3997 C CA . ILE B 1 169 ? -15.896 46.939 48.008 1.00 26.24 228 ILE B CA 1
ATOM 3998 C C . ILE B 1 169 ? -16.434 46.493 49.369 1.00 27.12 228 ILE B C 1
ATOM 3999 O O . ILE B 1 169 ? -17.544 46.860 49.759 1.00 27.17 228 ILE B O 1
ATOM 4004 N N . LYS B 1 170 ? -15.638 45.699 50.082 1.00 28.38 229 LYS B N 1
ATOM 4005 C CA . LYS B 1 170 ? -15.940 45.336 51.469 1.00 29.73 229 LYS B CA 1
ATOM 4006 C C . LYS B 1 170 ? -14.689 45.319 52.349 1.00 30.64 229 LYS B C 1
ATOM 4007 O O . LYS B 1 170 ? -13.572 45.146 51.856 1.00 30.77 229 LYS B O 1
ATOM 4013 N N . THR B 1 171 ? -14.894 45.506 53.652 1.00 31.84 230 THR B N 1
ATOM 4014 C CA . THR B 1 171 ? -13.809 45.539 54.629 1.00 33.00 230 THR B CA 1
ATOM 4015 C C . THR B 1 171 ? -13.386 44.132 55.048 1.00 33.76 230 THR B C 1
ATOM 4016 O O . THR B 1 171 ? -14.195 43.359 55.571 1.00 34.01 230 THR B O 1
ATOM 4020 N N . VAL B 1 172 ? -12.119 43.805 54.804 1.00 34.69 231 VAL B N 1
ATOM 4021 C CA . VAL B 1 172 ? -11.517 42.596 55.368 1.00 35.56 231 VAL B CA 1
ATOM 4022 C C . VAL B 1 172 ? -10.424 43.017 56.359 1.00 36.00 231 VAL B C 1
ATOM 4023 O O . VAL B 1 172 ? -9.226 42.826 56.118 1.00 36.23 231 VAL B O 1
ATOM 4027 N N . SER B 1 173 ? -10.856 43.617 57.467 1.00 36.47 232 SER B N 1
ATOM 4028 C CA . SER B 1 173 ? -9.939 44.125 58.484 1.00 36.85 232 SER B CA 1
ATOM 4029 C C . SER B 1 173 ? -10.569 44.042 59.872 1.00 37.03 232 SER B C 1
ATOM 4030 O O . SER B 1 173 ? -10.986 45.054 60.447 1.00 37.23 232 SER B O 1
ATOM 4032 N N . THR B 1 174 ? -10.636 42.822 60.401 1.00 37.09 233 THR B N 1
ATOM 4033 C CA . THR B 1 174 ? -11.196 42.581 61.731 1.00 37.06 233 THR B CA 1
ATOM 4034 C C . THR B 1 174 ? -10.152 42.921 62.805 1.00 36.87 233 THR B C 1
ATOM 4035 O O . THR B 1 174 ? -9.228 43.707 62.560 1.00 37.00 233 THR B O 1
ATOM 4039 N N . GLN B 1 175 ? -10.308 42.331 63.990 1.00 36.50 234 GLN B N 1
ATOM 4040 C CA . GLN B 1 175 ? -9.399 42.548 65.111 1.00 36.04 234 GLN B CA 1
ATOM 4041 C C . GLN B 1 175 ? -7.961 42.142 64.781 1.00 35.46 234 GLN B C 1
ATOM 4042 O O . GLN B 1 175 ? -7.724 41.320 63.889 1.00 35.63 234 GLN B O 1
ATOM 4048 N N . THR B 1 176 ? -7.011 42.736 65.500 1.00 34.52 235 THR B N 1
ATOM 4049 C CA . THR B 1 176 ? -5.599 42.392 65.368 1.00 33.47 235 THR B CA 1
ATOM 4050 C C . THR B 1 176 ? -5.382 40.942 65.797 1.00 32.43 235 THR B C 1
ATOM 4051 O O . THR B 1 176 ? -5.862 40.517 66.853 1.00 32.54 235 THR B O 1
ATOM 4055 N N . ILE B 1 177 ? -4.682 40.184 64.957 1.00 31.02 236 ILE B N 1
ATOM 4056 C CA . ILE B 1 177 ? -4.361 38.791 65.258 1.00 29.40 236 ILE B CA 1
ATOM 4057 C C . ILE B 1 177 ? -3.224 38.724 66.272 1.00 28.52 236 ILE B C 1
ATOM 4058 O O . ILE B 1 177 ? -2.200 39.392 66.120 1.00 28.51 236 ILE B O 1
ATOM 4063 N N . THR B 1 178 ? -3.431 37.929 67.317 1.00 27.26 237 THR B N 1
ATOM 4064 C CA . THR B 1 178 ? -2.402 37.647 68.312 1.00 26.12 237 THR B CA 1
ATOM 4065 C C . THR B 1 178 ? -2.330 36.132 68.497 1.00 25.32 237 THR B C 1
ATOM 4066 O O . THR B 1 178 ? -3.271 35.428 68.121 1.00 25.26 237 THR B O 1
ATOM 4070 N N . PRO B 1 179 ? -1.218 35.621 69.068 1.00 24.61 238 PRO B N 1
ATOM 4071 C CA . PRO B 1 179 ? -1.155 34.193 69.400 1.00 24.04 238 PRO B CA 1
ATOM 4072 C C . PRO B 1 179 ? -2.289 33.740 70.325 1.00 23.55 238 PRO B C 1
ATOM 4073 O O . PRO B 1 179 ? -2.797 32.630 70.162 1.00 23.24 238 PRO B O 1
ATOM 4077 N N . ASP B 1 180 ? -2.682 34.590 71.276 1.00 22.93 239 ASP B N 1
ATOM 4078 C CA . ASP B 1 180 ? -3.749 34.246 72.220 1.00 22.55 239 ASP B CA 1
ATOM 4079 C C . ASP B 1 180 ? -5.116 34.122 71.549 1.00 22.19 239 ASP B C 1
ATOM 4080 O O . ASP B 1 180 ? -5.918 33.277 71.940 1.00 22.17 239 ASP B O 1
ATOM 4085 N N . LEU B 1 181 ? -5.372 34.959 70.545 1.00 21.84 240 LEU B N 1
ATOM 4086 C CA . LEU B 1 181 ? -6.631 34.913 69.798 1.00 21.69 240 LEU B CA 1
ATOM 4087 C C . LEU B 1 181 ? -6.797 33.595 69.038 1.00 21.42 240 LEU B C 1
ATOM 4088 O O . LEU B 1 181 ? -7.893 33.030 68.997 1.00 21.30 240 LEU B O 1
ATOM 4093 N N . LEU B 1 182 ? -5.707 33.109 68.446 1.00 21.05 241 LEU B N 1
ATOM 4094 C CA . LEU B 1 182 ? -5.721 31.820 67.756 1.00 20.83 241 LEU B CA 1
ATOM 4095 C C . LEU B 1 182 ? -5.877 30.660 68.745 1.00 20.75 241 LEU B C 1
ATOM 4096 O O . LEU B 1 182 ? -6.454 29.628 68.408 1.00 20.71 241 LEU B O 1
ATOM 4101 N N . ASN B 1 183 ? -5.364 30.839 69.961 1.00 20.59 242 ASN B N 1
ATOM 4102 C CA . ASN B 1 183 ? -5.574 29.878 71.042 1.00 20.46 242 ASN B CA 1
ATOM 4103 C C . ASN B 1 183 ? -6.991 29.931 71.611 1.00 20.41 242 ASN B C 1
ATOM 4104 O O . ASN B 1 183 ? -7.573 28.894 71.930 1.00 20.18 242 ASN B O 1
ATOM 4109 N N . LYS B 1 184 ? -7.528 31.143 71.745 1.00 20.62 243 LYS B N 1
ATOM 4110 C CA . LYS B 1 184 ? -8.870 31.362 72.293 1.00 21.00 243 LYS B CA 1
ATOM 4111 C C . LYS B 1 184 ? -9.955 30.885 71.329 1.00 21.01 243 LYS B C 1
ATOM 4112 O O . LYS B 1 184 ? -10.972 30.338 71.752 1.00 21.16 243 LYS B O 1
ATOM 4118 N N . GLY B 1 185 ? -9.726 31.093 70.036 1.00 21.07 244 GLY B N 1
ATOM 4119 C CA . GLY B 1 185 ? -10.682 30.699 69.007 1.00 21.17 244 GLY B CA 1
ATOM 4120 C C . GLY B 1 185 ? -11.355 31.898 68.374 1.00 21.15 244 GLY B C 1
ATOM 4121 O O . GLY B 1 185 ? -11.615 32.899 69.040 1.00 21.18 244 GLY B O 1
ATOM 4122 N N . ILE B 1 186 ? -11.619 31.796 67.075 1.00 21.24 245 ILE B N 1
ATOM 4123 C CA . ILE B 1 186 ? -12.304 32.850 66.334 1.00 21.17 245 ILE B CA 1
ATOM 4124 C C . ILE B 1 186 ? -13.576 32.261 65.735 1.00 21.16 245 ILE B C 1
ATOM 4125 O O . ILE B 1 186 ? -13.544 31.178 65.148 1.00 20.99 245 ILE B O 1
ATOM 4130 N N . ASN B 1 187 ? -14.693 32.966 65.906 1.00 21.10 246 ASN B N 1
ATOM 4131 C CA . ASN B 1 187 ? -15.961 32.553 65.314 1.00 21.09 246 ASN B CA 1
ATOM 4132 C C . ASN B 1 187 ? -15.862 32.486 63.795 1.00 20.58 246 ASN B C 1
ATOM 4133 O O . ASN B 1 187 ? -15.459 33.451 63.147 1.00 20.42 246 ASN B O 1
ATOM 4138 N N . GLY B 1 188 ? -16.208 31.325 63.244 1.00 20.21 247 GLY B N 1
ATOM 4139 C CA . GLY B 1 188 ? -16.104 31.081 61.808 1.00 19.79 247 GLY B CA 1
ATOM 4140 C C . GLY B 1 188 ? -14.732 30.578 61.388 1.00 19.55 247 GLY B C 1
ATOM 4141 O O . GLY B 1 188 ? -14.470 30.405 60.195 1.00 19.51 247 GLY B O 1
ATOM 4142 N N . GLY B 1 189 ? -13.863 30.336 62.370 1.00 19.03 248 GLY B N 1
ATOM 4143 C CA . GLY B 1 189 ? -12.500 29.877 62.115 1.00 18.62 248 GLY B CA 1
ATOM 4144 C C . GLY B 1 189 ? -12.287 28.410 62.441 1.00 18.32 248 GLY B C 1
ATOM 4145 O O . GLY B 1 189 ? -12.393 27.996 63.605 1.00 18.53 248 GLY B O 1
ATOM 4146 N N . VAL B 1 190 ? -11.976 27.632 61.406 1.00 17.62 249 VAL B N 1
ATOM 4147 C CA . VAL B 1 190 ? -11.761 26.193 61.520 1.00 17.00 249 VAL B CA 1
ATOM 4148 C C . VAL B 1 190 ? -10.268 25.875 61.538 1.00 16.41 249 VAL B C 1
ATOM 4149 O O . VAL B 1 190 ? -9.559 26.163 60.569 1.00 16.18 249 VAL B O 1
ATOM 4153 N N . TYR B 1 191 ? -9.798 25.280 62.634 1.00 15.64 250 TYR B N 1
ATOM 4154 C CA . TYR B 1 191 ? -8.405 24.845 62.731 1.00 14.89 250 TYR B CA 1
ATOM 4155 C C . TYR B 1 191 ? -8.110 23.775 61.690 1.00 14.50 250 TYR B C 1
ATOM 4156 O O . TYR B 1 191 ? -8.895 22.841 61.511 1.00 14.13 250 TYR B O 1
ATOM 4165 N N . LEU B 1 192 ? -6.979 23.924 61.005 1.00 14.12 251 LEU B N 1
ATOM 4166 C CA . LEU B 1 192 ? -6.572 22.973 59.973 1.00 14.12 251 LEU B CA 1
ATOM 4167 C C . LEU B 1 192 ? -6.419 21.566 60.544 1.00 13.91 251 LEU B C 1
ATOM 4168 O O . LEU B 1 192 ? -6.768 20.587 59.889 1.00 13.87 251 LEU B O 1
ATOM 4173 N N . SER B 1 193 ? -5.919 21.482 61.774 1.00 13.86 252 SER B N 1
ATOM 4174 C CA . SER B 1 193 ? -5.729 20.203 62.460 1.00 14.06 252 SER B CA 1
ATOM 4175 C C . SER B 1 193 ? -7.045 19.479 62.762 1.00 14.28 252 SER B C 1
ATOM 4176 O O . SER B 1 193 ? -7.042 18.286 63.068 1.00 14.36 252 SER B O 1
ATOM 4179 N N . ASP B 1 194 ? -8.163 20.197 62.667 1.00 14.65 253 ASP B N 1
ATOM 4180 C CA . ASP B 1 194 ? -9.487 19.588 62.804 1.00 15.16 253 ASP B CA 1
ATOM 4181 C C . ASP B 1 194 ? -10.068 19.132 61.460 1.00 15.61 253 ASP B C 1
ATOM 4182 O O . ASP B 1 194 ? -11.216 18.685 61.390 1.00 15.49 253 ASP B O 1
ATOM 4187 N N . LEU B 1 195 ? -9.258 19.220 60.408 1.00 16.03 254 LEU B N 1
ATOM 4188 C CA . LEU B 1 195 ? -9.683 18.837 59.062 1.00 16.80 254 LEU B CA 1
ATOM 4189 C C . LEU B 1 195 ? -8.861 17.691 58.482 1.00 17.29 254 LEU B C 1
ATOM 4190 O O . LEU B 1 195 ? -7.776 17.370 58.977 1.00 16.97 254 LEU B O 1
ATOM 4195 N N . GLU B 1 196 ? -9.394 17.083 57.426 1.00 17.99 255 GLU B N 1
ATOM 4196 C CA . GLU B 1 196 ? -8.677 16.069 56.663 1.00 18.89 255 GLU B CA 1
ATOM 4197 C C . GLU B 1 196 ? -7.978 16.704 55.465 1.00 19.31 255 GLU B C 1
ATOM 4198 O O . GLU B 1 196 ? -8.612 17.411 54.677 1.00 19.53 255 GLU B O 1
ATOM 4204 N N . TRP B 1 197 ? -6.676 16.462 55.334 1.00 19.80 256 TRP B N 1
ATOM 4205 C CA . TRP B 1 197 ? -5.954 16.880 54.134 1.00 20.41 256 TRP B CA 1
ATOM 4206 C C . TRP B 1 197 ? -6.181 15.871 53.014 1.00 20.94 256 TRP B C 1
ATOM 4207 O O . TRP B 1 197 ? -6.487 14.706 53.279 1.00 21.19 256 TRP B O 1
ATOM 4218 N N . VAL B 1 198 ? -6.055 16.325 51.769 1.00 21.59 257 VAL B N 1
ATOM 4219 C CA . VAL B 1 198 ? -6.065 15.429 50.609 1.00 22.11 257 VAL B CA 1
ATOM 4220 C C . VAL B 1 198 ? -4.827 14.540 50.684 1.00 22.57 257 VAL B C 1
ATOM 4221 O O . VAL B 1 198 ? -4.916 13.317 50.555 1.00 22.69 257 VAL B O 1
ATOM 4225 N N . ASP B 1 199 ? -3.677 15.174 50.897 1.00 23.16 258 ASP B N 1
ATOM 4226 C CA . ASP B 1 199 ? -2.414 14.480 51.138 1.00 23.75 258 ASP B CA 1
ATOM 4227 C C . ASP B 1 199 ? -1.420 15.436 51.781 1.00 23.74 258 ASP B C 1
ATOM 4228 O O . ASP B 1 199 ? -1.563 16.660 51.681 1.00 23.70 258 ASP B O 1
ATOM 4233 N N . ALA B 1 200 ? -0.421 14.869 52.448 1.00 23.83 259 ALA B N 1
ATOM 4234 C CA . ALA B 1 200 ? 0.572 15.656 53.162 1.00 23.90 259 ALA B CA 1
ATOM 4235 C C . ALA B 1 200 ? 1.939 14.987 53.095 1.00 23.83 259 ALA B C 1
ATOM 4236 O O . ALA B 1 200 ? 2.146 13.915 53.665 1.00 23.90 259 ALA B O 1
ATOM 4238 N N . THR B 1 201 ? 2.864 15.619 52.380 1.00 23.71 260 THR B N 1
ATOM 4239 C CA . THR B 1 201 ? 4.226 15.103 52.254 1.00 23.57 260 THR B CA 1
ATOM 4240 C C . THR B 1 201 ? 5.142 15.792 53.260 1.00 23.51 260 THR B C 1
ATOM 4241 O O . THR B 1 201 ? 4.804 16.853 53.793 1.00 23.31 260 THR B O 1
ATOM 4245 N N . HIS B 1 202 ? 6.293 15.174 53.520 1.00 23.42 261 HIS B N 1
ATOM 4246 C CA . HIS B 1 202 ? 7.314 15.752 54.389 1.00 23.68 261 HIS B CA 1
ATOM 4247 C C . HIS B 1 202 ? 8.720 15.332 53.956 1.00 23.85 261 HIS B C 1
ATOM 4248 O O . HIS B 1 202 ? 8.882 14.372 53.202 1.00 23.82 261 HIS B O 1
ATOM 4255 N N . GLY B 1 203 ? 9.727 16.048 54.450 1.00 24.16 262 GLY B N 1
ATOM 4256 C CA . GLY B 1 203 ? 11.118 15.805 54.067 1.00 24.71 262 GLY B CA 1
ATOM 4257 C C . GLY B 1 203 ? 11.888 14.810 54.919 1.00 25.17 262 GLY B C 1
ATOM 4258 O O . GLY B 1 203 ? 13.112 14.731 54.824 1.00 25.31 262 GLY B O 1
ATOM 4259 N N . ASP B 1 204 ? 11.183 14.053 55.756 1.00 25.56 263 ASP B N 1
ATOM 4260 C CA . ASP B 1 204 ? 11.820 13.027 56.582 1.00 26.05 263 ASP B CA 1
ATOM 4261 C C . ASP B 1 204 ? 11.863 11.704 55.821 1.00 26.39 263 ASP B C 1
ATOM 4262 O O . ASP B 1 204 ? 10.882 11.315 55.186 1.00 26.36 263 ASP B O 1
ATOM 4267 N N . ASP B 1 205 ? 13.009 11.025 55.891 1.00 26.89 264 ASP B N 1
ATOM 4268 C CA . ASP B 1 205 ? 13.230 9.753 55.189 1.00 27.46 264 ASP B CA 1
ATOM 4269 C C . ASP B 1 205 ? 12.258 8.652 55.597 1.00 27.40 264 ASP B C 1
ATOM 4270 O O . ASP B 1 205 ? 11.876 7.818 54.775 1.00 27.61 264 ASP B O 1
ATOM 4275 N N . ASP B 1 206 ? 11.871 8.654 56.868 1.00 27.42 265 ASP B N 1
ATOM 4276 C CA . ASP B 1 206 ? 10.976 7.642 57.414 1.00 27.34 265 ASP B CA 1
ATOM 4277 C C . ASP B 1 206 ? 9.532 7.925 57.008 1.00 27.11 265 ASP B C 1
ATOM 4278 O O . ASP B 1 206 ? 8.902 8.848 57.526 1.00 27.18 265 ASP B O 1
ATOM 4283 N N . LYS B 1 207 ? 9.009 7.124 56.083 1.00 26.79 266 LYS B N 1
ATOM 4284 C CA . LYS B 1 207 ? 7.645 7.328 55.588 1.00 26.51 266 LYS B CA 1
ATOM 4285 C C . LYS B 1 207 ? 6.567 6.627 56.424 1.00 26.21 266 LYS B C 1
ATOM 4286 O O . LYS B 1 207 ? 5.377 6.717 56.109 1.00 26.38 266 LYS B O 1
ATOM 4292 N N . SER B 1 208 ? 6.981 5.944 57.490 1.00 25.82 267 SER B N 1
ATOM 4293 C CA . SER B 1 208 ? 6.037 5.480 58.512 1.00 25.46 267 SER B CA 1
ATOM 4294 C C . SER B 1 208 ? 5.670 6.647 59.437 1.00 25.00 267 SER B C 1
ATOM 4295 O O . SER B 1 208 ? 4.726 6.560 60.222 1.00 25.14 267 SER B O 1
ATOM 4298 N N . LYS B 1 209 ? 6.429 7.735 59.334 1.00 24.46 268 LYS B N 1
ATOM 4299 C CA . LYS B 1 209 ? 6.109 8.980 60.028 1.00 23.64 268 LYS B CA 1
ATOM 4300 C C . LYS B 1 209 ? 5.120 9.808 59.213 1.00 22.84 268 LYS B C 1
ATOM 4301 O O . LYS B 1 209 ? 5.122 9.761 57.983 1.00 22.75 268 LYS B O 1
ATOM 4307 N N . THR B 1 210 ? 4.262 10.549 59.905 1.00 21.81 269 THR B N 1
ATOM 4308 C CA . THR B 1 210 ? 3.261 11.379 59.244 1.00 20.81 269 THR B CA 1
ATOM 4309 C C . THR B 1 210 ? 3.294 12.806 59.776 1.00 19.95 269 THR B C 1
ATOM 4310 O O . THR B 1 210 ? 3.793 13.060 60.880 1.00 19.76 269 THR B O 1
ATOM 4314 N N . VAL B 1 211 ? 2.756 13.731 58.983 1.00 18.81 270 VAL B N 1
ATOM 4315 C CA . VAL B 1 211 ? 2.542 15.103 59.424 1.00 17.78 270 VAL B CA 1
ATOM 4316 C C . VAL B 1 211 ? 1.658 15.074 60.676 1.00 17.11 270 VAL B C 1
ATOM 4317 O O . VAL B 1 211 ? 0.687 14.318 60.745 1.00 16.87 270 VAL B O 1
ATOM 4321 N N . GLN B 1 212 ? 2.014 15.889 61.663 1.00 16.21 271 GLN B N 1
ATOM 4322 C CA . GLN B 1 212 ? 1.392 15.816 62.979 1.00 15.66 271 GLN B CA 1
ATOM 4323 C C . GLN B 1 212 ? 0.368 16.916 63.222 1.00 15.21 271 GLN B C 1
ATOM 4324 O O . GLN B 1 212 ? 0.575 18.066 62.830 1.00 15.11 271 GLN B O 1
ATOM 4330 N N . LYS B 1 213 ? -0.734 16.545 63.868 1.00 14.55 272 LYS B N 1
ATOM 4331 C CA . LYS B 1 213 ? -1.778 17.492 64.253 1.00 14.11 272 LYS B CA 1
ATOM 4332 C C . LYS B 1 213 ? -1.637 17.868 65.722 1.00 13.83 272 LYS B C 1
ATOM 4333 O O . LYS B 1 213 ? -1.573 16.995 66.595 1.00 13.56 272 LYS B O 1
ATOM 4339 N N . ASP B 1 214 ? -1.580 19.173 65.976 1.00 13.62 273 ASP B N 1
ATOM 4340 C CA . ASP B 1 214 ? -1.481 19.744 67.328 1.00 13.70 273 ASP B CA 1
ATOM 4341 C C . ASP B 1 214 ? -0.206 19.372 68.099 1.00 13.72 273 ASP B C 1
ATOM 4342 O O . ASP B 1 214 ? -0.140 19.544 69.319 1.00 13.68 273 ASP B O 1
ATOM 4347 N N . LYS B 1 215 ? 0.800 18.885 67.369 1.00 13.86 274 LYS B N 1
ATOM 4348 C CA . LYS B 1 215 ? 2.094 18.478 67.923 1.00 13.99 274 LYS B CA 1
ATOM 4349 C C . LYS B 1 215 ? 3.185 18.806 66.903 1.00 13.91 274 LYS B C 1
ATOM 4350 O O . LYS B 1 215 ? 2.909 18.820 65.701 1.00 13.87 274 LYS B O 1
ATOM 4356 N N . PRO B 1 216 ? 4.433 19.049 67.366 1.00 13.86 275 PRO B N 1
ATOM 4357 C CA . PRO B 1 216 ? 5.561 19.096 66.421 1.00 13.87 275 PRO B CA 1
ATOM 4358 C C . PRO B 1 216 ? 5.851 17.709 65.831 1.00 14.08 275 PRO B C 1
ATOM 4359 O O . PRO B 1 216 ? 5.468 16.695 66.427 1.00 14.06 275 PRO B O 1
ATOM 4363 N N . PHE B 1 217 ? 6.533 17.673 64.687 1.00 14.09 276 PHE B N 1
ATOM 4364 C CA . PHE B 1 217 ? 6.718 16.436 63.907 1.00 14.21 276 PHE B CA 1
ATOM 4365 C C . PHE B 1 217 ? 7.373 15.273 64.667 1.00 14.27 276 PHE B C 1
ATOM 4366 O O . PHE B 1 217 ? 6.742 14.234 64.864 1.00 14.18 276 PHE B O 1
ATOM 4374 N N . THR B 1 218 ? 8.632 15.439 65.071 1.00 14.46 277 THR B N 1
ATOM 4375 C CA . THR B 1 218 ? 9.366 14.356 65.745 1.00 14.74 277 THR B CA 1
ATOM 4376 C C . THR B 1 218 ? 8.741 13.930 67.083 1.00 14.66 277 THR B C 1
ATOM 4377 O O . THR B 1 218 ? 8.468 12.743 67.270 1.00 14.77 277 THR B O 1
ATOM 4381 N N . PRO B 1 219 ? 8.510 14.886 68.010 1.00 14.62 278 PRO B N 1
ATOM 4382 C CA . PRO B 1 219 ? 7.865 14.509 69.272 1.00 14.65 278 PRO B CA 1
ATOM 4383 C C . PRO B 1 219 ? 6.491 13.862 69.077 1.00 14.72 278 PRO B C 1
ATOM 4384 O O . PRO B 1 219 ? 6.171 12.892 69.762 1.00 14.75 278 PRO B O 1
ATOM 4388 N N . GLY B 1 220 ? 5.701 14.381 68.140 1.00 14.80 279 GLY B N 1
ATOM 4389 C CA . GLY B 1 220 ? 4.393 13.808 67.834 1.00 14.99 279 GLY B CA 1
ATOM 4390 C C . GLY B 1 220 ? 4.469 12.364 67.364 1.00 15.13 279 GLY B C 1
ATOM 4391 O O . GLY B 1 220 ? 3.738 11.500 67.863 1.00 14.94 279 GLY B O 1
ATOM 4392 N N . ASN B 1 221 ? 5.357 12.106 66.405 1.00 15.25 280 ASN B N 1
ATOM 4393 C CA . ASN B 1 221 ? 5.567 10.761 65.869 1.00 15.75 280 ASN B CA 1
ATOM 4394 C C . ASN B 1 221 ? 6.147 9.804 66.911 1.00 16.01 280 ASN B C 1
ATOM 4395 O O . ASN B 1 221 ? 5.963 8.589 66.819 1.00 16.07 280 ASN B O 1
ATOM 4400 N N . ASN B 1 222 ? 6.830 10.362 67.908 1.00 16.20 281 ASN B N 1
ATOM 4401 C CA . ASN B 1 222 ? 7.369 9.571 69.013 1.00 16.75 281 ASN B CA 1
ATOM 4402 C C . ASN B 1 222 ? 6.365 9.313 70.146 1.00 16.84 281 ASN B C 1
ATOM 4403 O O . ASN B 1 222 ? 6.715 8.718 71.163 1.00 16.99 281 ASN B O 1
ATOM 4408 N N . GLY B 1 223 ? 5.128 9.771 69.965 1.00 16.91 282 GLY B N 1
ATOM 4409 C CA . GLY B 1 223 ? 4.045 9.486 70.906 1.00 17.00 282 GLY B CA 1
ATOM 4410 C C . GLY B 1 223 ? 3.761 10.555 71.947 1.00 17.10 282 GLY B C 1
ATOM 4411 O O . GLY B 1 223 ? 2.870 10.386 72.785 1.00 17.27 282 GLY B O 1
ATOM 4412 N N . SER B 1 224 ? 4.509 11.654 71.901 1.00 16.97 283 SER B N 1
ATOM 4413 C CA . SER B 1 224 ? 4.334 12.747 72.851 1.00 17.05 283 SER B CA 1
ATOM 4414 C C . SER B 1 224 ? 3.103 13.607 72.535 1.00 17.08 283 SER B C 1
ATOM 4415 O O . SER B 1 224 ? 2.751 13.800 71.369 1.00 16.95 283 SER B O 1
ATOM 4418 N N . ASN B 1 225 ? 2.460 14.116 73.584 1.00 17.26 284 ASN B N 1
ATOM 4419 C CA . ASN B 1 225 ? 1.338 15.044 73.438 1.00 17.42 284 ASN B CA 1
ATOM 4420 C C . ASN B 1 225 ? 1.720 16.505 73.671 1.00 17.52 284 ASN B C 1
ATOM 4421 O O . ASN B 1 225 ? 0.846 17.372 73.744 1.00 17.41 284 ASN B O 1
ATOM 4426 N N . ASN B 1 226 ? 3.020 16.777 73.789 1.00 17.58 285 ASN B N 1
ATOM 4427 C CA . ASN B 1 226 ? 3.500 18.149 73.953 1.00 17.73 285 ASN B CA 1
ATOM 4428 C C . ASN B 1 226 ? 2.969 19.054 72.853 1.00 17.62 285 ASN B C 1
ATOM 4429 O O . ASN B 1 226 ? 2.946 18.676 71.680 1.00 17.25 285 ASN B O 1
ATOM 4434 N N . LYS B 1 227 ? 2.530 20.241 73.253 1.00 17.59 286 LYS B N 1
ATOM 4435 C CA . LYS B 1 227 ? 1.984 21.216 72.328 1.00 17.86 286 LYS B CA 1
ATOM 4436 C C . LYS B 1 227 ? 3.083 21.896 71.526 1.00 17.88 286 LYS B C 1
ATOM 4437 O O . LYS B 1 227 ? 4.246 21.920 71.938 1.00 17.68 286 LYS B O 1
ATOM 4443 N N . ILE B 1 228 ? 2.693 22.429 70.371 1.00 18.06 287 ILE B N 1
ATOM 4444 C CA . ILE B 1 228 ? 3.541 23.295 69.557 1.00 18.34 287 ILE B CA 1
ATOM 4445 C C . ILE B 1 228 ? 3.951 24.520 70.374 1.00 18.84 287 ILE B C 1
ATOM 4446 O O . ILE B 1 228 ? 3.112 25.155 71.014 1.00 18.83 287 ILE B O 1
ATOM 4451 N N . LYS B 1 229 ? 5.246 24.822 70.366 1.00 19.41 288 LYS B N 1
ATOM 4452 C CA . LYS B 1 229 ? 5.784 25.957 71.103 1.00 20.19 288 LYS B CA 1
ATOM 4453 C C . LYS B 1 229 ? 6.664 26.813 70.195 1.00 20.54 288 LYS B C 1
ATOM 4454 O O . LYS B 1 229 ? 7.595 26.311 69.561 1.00 20.54 288 LYS B O 1
ATOM 4460 N N . LEU B 1 230 ? 6.358 28.104 70.138 1.00 20.98 289 LEU B N 1
ATOM 4461 C CA . LEU B 1 230 ? 7.089 29.037 69.289 1.00 21.65 289 LEU B CA 1
ATOM 4462 C C . LEU B 1 230 ? 7.668 30.207 70.076 1.00 22.37 289 LEU B C 1
ATOM 4463 O O . LEU B 1 230 ? 7.237 30.491 71.194 1.00 22.34 289 LEU B O 1
ATOM 4468 N N . LEU B 1 231 ? 8.653 30.868 69.474 1.00 23.25 290 LEU B N 1
ATOM 4469 C CA . LEU B 1 231 ? 9.233 32.087 70.006 1.00 24.28 290 LEU B CA 1
ATOM 4470 C C . LEU B 1 231 ? 8.542 33.262 69.322 1.00 24.95 290 LEU B C 1
ATOM 4471 O O . LEU B 1 231 ? 8.692 33.455 68.115 1.00 24.96 290 LEU B O 1
ATOM 4476 N N . ILE B 1 232 ? 7.769 34.032 70.083 1.00 25.96 291 ILE B N 1
ATOM 4477 C CA . ILE B 1 232 ? 7.059 35.188 69.529 1.00 26.99 291 ILE B CA 1
ATOM 4478 C C . ILE B 1 232 ? 7.319 36.442 70.361 1.00 27.79 291 ILE B C 1
ATOM 4479 O O . ILE B 1 232 ? 6.972 36.497 71.544 1.00 27.94 291 ILE B O 1
ATOM 4484 N N . ASP B 1 233 ? 7.933 37.438 69.719 1.00 28.72 292 ASP B N 1
ATOM 4485 C CA . ASP B 1 233 ? 8.341 38.699 70.357 1.00 29.56 292 ASP B CA 1
ATOM 4486 C C . ASP B 1 233 ? 9.204 38.478 71.600 1.00 29.76 292 ASP B C 1
ATOM 4487 O O . ASP B 1 233 ? 8.941 39.042 72.664 1.00 30.09 292 ASP B O 1
ATOM 4492 N N . GLY B 1 234 ? 10.228 37.640 71.454 1.00 30.00 293 GLY B N 1
ATOM 4493 C CA . GLY B 1 234 ? 11.163 37.351 72.540 1.00 30.00 293 GLY B CA 1
ATOM 4494 C C . GLY B 1 234 ? 10.616 36.467 73.648 1.00 29.95 293 GLY B C 1
ATOM 4495 O O . GLY B 1 234 ? 11.270 36.293 74.679 1.00 30.29 293 GLY B O 1
ATOM 4496 N N . LYS B 1 235 ? 9.428 35.901 73.441 1.00 29.72 294 LYS B N 1
ATOM 4497 C CA . LYS B 1 235 ? 8.768 35.097 74.471 1.00 29.37 294 LYS B CA 1
ATOM 4498 C C . LYS B 1 235 ? 8.218 33.779 73.924 1.00 28.68 294 LYS B C 1
ATOM 4499 O O . LYS B 1 235 ? 7.693 33.729 72.810 1.00 28.60 294 LYS B O 1
ATOM 4505 N N . GLU B 1 236 ? 8.344 32.718 74.718 1.00 27.81 295 GLU B N 1
ATOM 4506 C CA . GLU B 1 236 ? 7.861 31.394 74.327 1.00 27.02 295 GLU B CA 1
ATOM 4507 C C . GLU B 1 236 ? 6.353 31.282 74.525 1.00 26.20 295 GLU B C 1
ATOM 4508 O O . GLU B 1 236 ? 5.832 31.616 75.592 1.00 26.26 295 GLU B O 1
ATOM 4514 N N . VAL B 1 237 ? 5.662 30.828 73.482 1.00 24.95 296 VAL B N 1
ATOM 4515 C CA . VAL B 1 237 ? 4.202 30.726 73.482 1.00 23.88 296 VAL B CA 1
ATOM 4516 C C . VAL B 1 237 ? 3.769 29.346 72.994 1.00 23.02 296 VAL B C 1
ATOM 4517 O O . VAL B 1 237 ? 4.189 28.895 71.921 1.00 22.78 296 VAL B O 1
ATOM 4521 N N . GLU B 1 238 ? 2.939 28.681 73.794 1.00 21.79 297 GLU B N 1
ATOM 4522 C CA . GLU B 1 238 ? 2.338 27.407 73.413 1.00 20.90 297 GLU B CA 1
ATOM 4523 C C . GLU B 1 238 ? 1.099 27.634 72.563 1.00 19.93 297 GLU B C 1
ATOM 4524 O O . GLU B 1 238 ? 0.343 28.575 72.800 1.00 19.76 297 GLU B O 1
ATOM 4530 N N . PHE B 1 239 ? 0.900 26.768 71.575 1.00 18.86 298 PHE B N 1
ATOM 4531 C CA . PHE B 1 239 ? -0.330 26.757 70.790 1.00 17.92 298 PHE B CA 1
ATOM 4532 C C . PHE B 1 239 ? -1.092 25.463 71.049 1.00 17.53 298 PHE B C 1
ATOM 4533 O O . PHE B 1 239 ? -0.512 24.378 71.007 1.00 17.18 298 PHE B O 1
ATOM 4541 N N . ASN B 1 240 ? -2.389 25.592 71.328 1.00 17.00 299 ASN B N 1
ATOM 4542 C CA . ASN B 1 240 ? -3.279 24.445 71.478 1.00 16.64 299 ASN B CA 1
ATOM 4543 C C . ASN B 1 240 ? -3.435 23.662 70.175 1.00 15.88 299 ASN B C 1
ATOM 4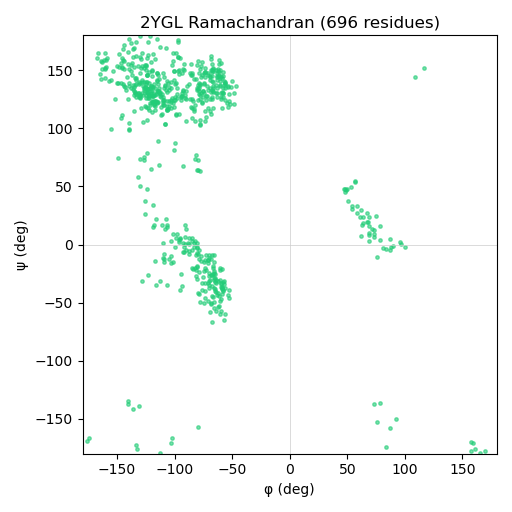544 O O . ASN B 1 240 ? -3.515 22.438 70.186 1.00 15.49 299 ASN B O 1
ATOM 4549 N N . LYS B 1 241 ? -3.486 24.383 69.057 1.00 15.04 300 LYS B N 1
ATOM 4550 C CA . LYS B 1 241 ? -3.747 23.771 67.756 1.00 14.44 300 LYS B CA 1
ATOM 4551 C C . LYS B 1 241 ? -2.659 24.132 66.751 1.00 14.16 300 LYS B C 1
ATOM 4552 O O . LYS B 1 241 ? -2.008 25.172 66.875 1.00 14.11 300 LYS B O 1
ATOM 4558 N N . GLY B 1 242 ? -2.474 23.270 65.756 1.00 13.76 301 GLY B N 1
ATOM 4559 C CA . GLY B 1 242 ? -1.529 23.535 64.684 1.00 13.53 301 GLY B CA 1
ATOM 4560 C C . GLY B 1 242 ? -1.083 22.300 63.934 1.00 13.52 301 GLY B C 1
ATOM 4561 O O . GLY B 1 242 ? -1.635 21.208 64.118 1.00 13.30 301 GLY B O 1
ATOM 4562 N N . LEU B 1 243 ? -0.079 22.482 63.080 1.00 13.38 302 LEU B N 1
ATOM 4563 C CA . LEU B 1 243 ? 0.487 21.383 62.298 1.00 13.50 302 LEU B CA 1
ATOM 4564 C C . LEU B 1 243 ? 2.001 21.320 62.448 1.00 13.60 302 LEU B C 1
ATOM 4565 O O . LEU B 1 243 ? 2.673 22.351 62.505 1.00 13.59 302 LEU B O 1
ATOM 4570 N N . GLY B 1 244 ? 2.523 20.101 62.521 1.00 13.74 303 GLY B N 1
ATOM 4571 C CA . GLY B 1 244 ? 3.956 19.864 62.597 1.00 14.05 303 GLY B CA 1
ATOM 4572 C C . GLY B 1 244 ? 4.418 19.079 61.389 1.00 14.22 303 GLY B C 1
ATOM 4573 O O . GLY B 1 244 ? 3.934 17.976 61.137 1.00 14.20 303 GLY B O 1
ATOM 4574 N N . THR B 1 245 ? 5.349 19.651 60.632 1.00 14.59 304 THR B N 1
ATOM 4575 C CA . THR B 1 245 ? 5.836 19.005 59.415 1.00 15.03 304 THR B CA 1
ATOM 4576 C C . THR B 1 245 ? 7.349 19.150 59.234 1.00 15.49 304 THR B C 1
ATOM 4577 O O . THR B 1 245 ? 8.023 19.786 60.046 1.00 15.55 304 THR B O 1
ATOM 4581 N N . VAL B 1 246 ? 7.870 18.526 58.179 1.00 16.06 305 VAL B N 1
ATOM 4582 C CA . VAL B 1 246 ? 9.279 18.618 57.814 1.00 16.66 305 VAL B CA 1
ATOM 4583 C C . VAL B 1 246 ? 9.360 19.153 56.389 1.00 17.22 305 VAL B C 1
ATOM 4584 O O . VAL B 1 246 ? 8.728 18.611 55.480 1.00 17.17 305 VAL B O 1
ATOM 4588 N N . ALA B 1 247 ? 10.125 20.226 56.207 1.00 18.03 306 ALA B N 1
ATOM 4589 C CA . ALA B 1 247 ? 10.304 20.837 54.891 1.00 18.94 306 ALA B CA 1
ATOM 4590 C C . ALA B 1 247 ? 11.080 19.921 53.945 1.00 19.63 306 ALA B C 1
ATOM 4591 O O . ALA B 1 247 ? 11.933 19.141 54.379 1.00 19.60 306 ALA B O 1
ATOM 4593 N N . SER B 1 248 ? 10.761 20.012 52.656 1.00 20.46 307 SER B N 1
ATOM 4594 C CA . SER B 1 248 ? 11.509 19.314 51.613 1.00 21.26 307 SER B CA 1
ATOM 4595 C C . SER B 1 248 ? 11.846 20.301 50.497 1.00 21.68 307 SER B C 1
ATOM 4596 O O . SER B 1 248 ? 12.181 21.456 50.774 1.00 21.74 307 SER B O 1
ATOM 4599 N N . ASN B 1 249 ? 11.737 19.865 49.244 1.00 22.19 308 ASN B N 1
ATOM 4600 C CA . ASN B 1 249 ? 12.133 20.711 48.117 1.00 22.76 308 ASN B CA 1
ATOM 4601 C C . ASN B 1 249 ? 11.056 20.972 47.044 1.00 22.57 308 ASN B C 1
ATOM 4602 O O . ASN B 1 249 ? 11.334 20.844 45.851 1.00 22.72 308 ASN B O 1
ATOM 4607 N N . PRO B 1 250 ? 9.827 21.349 47.458 1.00 22.41 309 PRO B N 1
ATOM 4608 C CA . PRO B 1 250 ? 9.315 21.492 48.824 1.00 22.14 309 PRO B CA 1
ATOM 4609 C C . PRO B 1 250 ? 8.531 20.258 49.290 1.00 21.88 309 PRO B C 1
ATOM 4610 O O . PRO B 1 250 ? 8.357 19.308 48.525 1.00 21.92 309 PRO B O 1
ATOM 4614 N N . SER B 1 251 ? 8.091 20.268 50.547 1.00 21.63 310 SER B N 1
ATOM 4615 C CA . SER B 1 251 ? 7.038 19.360 50.990 1.00 21.37 310 SER B CA 1
ATOM 4616 C C . SER B 1 251 ? 5.723 20.129 50.925 1.00 21.12 310 SER B C 1
ATOM 4617 O O . SER B 1 251 ? 5.730 21.361 50.886 1.00 21.27 310 SER B O 1
ATOM 4620 N N . SER B 1 252 ? 4.601 19.414 50.908 1.00 20.77 311 SER B N 1
ATOM 4621 C CA . SER B 1 252 ? 3.304 20.049 50.680 1.00 20.53 311 SER B CA 1
ATOM 4622 C C . SER B 1 252 ? 2.156 19.388 51.440 1.00 20.24 311 SER B C 1
ATOM 4623 O O . SER B 1 252 ? 2.083 18.161 51.532 1.00 20.17 311 SER B O 1
ATOM 4626 N N . ILE B 1 253 ? 1.266 20.220 51.980 1.00 19.91 312 ILE B N 1
ATOM 4627 C CA . ILE B 1 253 ? 0.020 19.760 52.593 1.00 19.64 312 ILE B CA 1
ATOM 4628 C C . ILE B 1 253 ? -1.149 20.351 51.808 1.00 19.72 312 ILE B C 1
ATOM 4629 O O . ILE B 1 253 ? -1.286 21.574 51.713 1.00 19.73 312 ILE B O 1
ATOM 4634 N N . LYS B 1 254 ? -1.987 19.477 51.254 1.00 19.79 313 LYS B N 1
ATOM 4635 C CA . LYS B 1 254 ? -3.052 19.887 50.334 1.00 20.03 313 LYS B CA 1
ATOM 4636 C C . LYS B 1 254 ? -4.456 19.753 50.926 1.00 19.90 313 LYS B C 1
ATOM 4637 O O . LYS B 1 254 ? -4.785 18.731 51.526 1.00 19.99 313 LYS B O 1
ATOM 4643 N N . TYR B 1 255 ? -5.273 20.790 50.731 1.00 19.80 314 TYR B N 1
ATOM 4644 C CA . TYR B 1 255 ? -6.666 20.813 51.184 1.00 19.84 314 TYR B CA 1
ATOM 4645 C C . TYR B 1 255 ? -7.638 21.106 50.046 1.00 20.05 314 TYR B C 1
ATOM 4646 O O . TYR B 1 255 ? -7.466 22.072 49.302 1.00 20.08 314 TYR B O 1
ATOM 4655 N N . ASP B 1 256 ? -8.656 20.260 49.917 1.00 20.46 315 ASP B N 1
ATOM 4656 C CA . ASP B 1 256 ? -9.746 20.486 48.976 1.00 20.67 315 ASP B CA 1
ATOM 4657 C C . ASP B 1 256 ? -10.785 21.398 49.626 1.00 20.86 315 ASP B C 1
ATOM 4658 O O . ASP B 1 256 ? -11.497 20.986 50.543 1.00 21.02 315 ASP B O 1
ATOM 4663 N N . VAL B 1 257 ? -10.862 22.637 49.150 1.00 21.01 316 VAL B N 1
ATOM 4664 C CA . VAL B 1 257 ? -11.806 23.616 49.696 1.00 21.31 316 VAL B CA 1
ATOM 4665 C C . VAL B 1 257 ? -12.932 23.950 48.708 1.00 21.59 316 VAL B C 1
ATOM 4666 O O . VAL B 1 257 ? -13.638 24.949 48.870 1.00 21.64 316 VAL B O 1
ATOM 4670 N N . SER B 1 258 ? -13.099 23.090 47.704 1.00 21.92 317 SER B N 1
ATOM 4671 C CA . SER B 1 258 ? -14.047 23.317 46.608 1.00 22.39 317 SER B CA 1
ATOM 4672 C C . SER B 1 258 ? -15.514 23.314 47.038 1.00 22.55 317 SER B C 1
ATOM 4673 O O . SER B 1 258 ? -16.365 23.877 46.345 1.00 22.71 317 SER B O 1
ATOM 4676 N N . GLY B 1 259 ? -15.805 22.675 48.168 1.00 22.66 318 GLY B N 1
ATOM 4677 C CA . GLY B 1 259 ? -17.169 22.597 48.684 1.00 22.83 318 GLY B CA 1
ATOM 4678 C C . GLY B 1 259 ? -17.470 23.620 49.761 1.00 22.93 318 GLY B C 1
ATOM 4679 O O . GLY B 1 259 ? -18.525 23.571 50.393 1.00 23.02 318 GLY B O 1
ATOM 4680 N N . ALA B 1 260 ? -16.544 24.551 49.968 1.00 23.08 319 ALA B N 1
ATOM 4681 C CA . ALA B 1 260 ? -16.688 25.563 51.005 1.00 23.22 319 ALA B CA 1
ATOM 4682 C C . ALA B 1 260 ? -16.446 26.965 50.472 1.00 23.33 319 ALA B C 1
ATOM 4683 O O . ALA B 1 260 ? -16.170 27.159 49.286 1.00 23.50 319 ALA B O 1
ATOM 4685 N N . ASN B 1 261 ? -16.567 27.941 51.364 1.00 23.44 320 ASN B N 1
ATOM 4686 C CA . ASN B 1 261 ? -16.287 29.330 51.049 1.00 23.33 320 ASN B CA 1
ATOM 4687 C C . ASN B 1 261 ? -15.177 29.851 51.964 1.00 22.99 320 ASN B C 1
ATOM 4688 O O . ASN B 1 261 ? -15.401 30.728 52.796 1.00 22.95 320 ASN B O 1
ATOM 4693 N N . VAL B 1 262 ? -13.980 29.287 51.810 1.00 22.51 321 VAL B N 1
ATOM 4694 C CA . VAL B 1 262 ? -12.818 29.700 52.598 1.00 22.00 321 VAL B CA 1
ATOM 4695 C C . VAL B 1 262 ? -12.280 31.028 52.071 1.00 21.73 321 VAL B C 1
ATOM 4696 O O . VAL B 1 262 ? -11.923 31.131 50.895 1.00 21.78 321 VAL B O 1
ATOM 4700 N N . THR B 1 263 ? -12.219 32.035 52.943 1.00 21.21 322 THR B N 1
ATOM 4701 C CA . THR B 1 263 ? -11.791 33.380 52.539 1.00 20.90 322 THR B CA 1
ATOM 4702 C C . THR B 1 263 ? -10.422 33.810 53.083 1.00 20.68 322 THR B C 1
ATOM 4703 O O . THR B 1 263 ? -9.861 34.816 52.632 1.00 20.41 322 THR B O 1
ATOM 4707 N N . ARG B 1 264 ? -9.878 33.046 54.031 1.00 20.24 323 ARG B N 1
ATOM 4708 C CA . ARG B 1 264 ? -8.679 33.461 54.755 1.00 19.96 323 ARG B CA 1
ATOM 4709 C C . ARG B 1 264 ? -7.918 32.283 55.357 1.00 19.41 323 ARG B C 1
ATOM 4710 O O . ARG B 1 264 ? -8.524 31.339 55.863 1.00 19.15 323 ARG B O 1
ATOM 4718 N N . PHE B 1 265 ? -6.590 32.353 55.291 1.00 18.81 324 PHE B N 1
ATOM 4719 C CA . PHE B 1 265 ? -5.712 31.439 56.018 1.00 18.31 324 PHE B CA 1
ATOM 4720 C C . PHE B 1 265 ? -4.902 32.241 57.032 1.00 18.02 324 PHE B C 1
ATOM 4721 O O . PHE B 1 265 ? -4.293 33.259 56.685 1.00 17.92 324 PHE B O 1
ATOM 4729 N N . ILE B 1 266 ? -4.904 31.780 58.280 1.00 17.53 325 ILE B N 1
ATOM 4730 C CA . ILE B 1 266 ? -4.202 32.465 59.364 1.00 17.08 325 ILE B CA 1
ATOM 4731 C C . ILE B 1 266 ? -3.383 31.472 60.192 1.00 16.93 325 ILE B C 1
ATOM 4732 O O . ILE B 1 266 ? -3.915 30.466 60.670 1.00 16.86 325 ILE B O 1
ATOM 4737 N N . SER B 1 267 ? -2.095 31.768 60.363 1.00 16.53 326 SER B N 1
ATOM 4738 C CA . SER B 1 267 ? -1.193 30.919 61.138 1.00 16.29 326 SER B CA 1
ATOM 4739 C C . SER B 1 267 ? 0.104 31.640 61.485 1.00 16.44 326 SER B C 1
ATOM 4740 O O . SER B 1 267 ? 0.590 32.473 60.712 1.00 16.37 326 SER B O 1
ATOM 4743 N N . TYR B 1 268 ? 0.659 31.320 62.651 1.00 16.32 327 TYR B N 1
ATOM 4744 C CA . TYR B 1 268 ? 2.048 31.662 62.937 1.00 16.43 327 TYR B CA 1
ATOM 4745 C C . TYR B 1 268 ? 2.945 30.560 62.383 1.00 16.47 327 TYR B C 1
ATOM 4746 O O . TYR B 1 268 ? 2.559 29.390 62.354 1.00 16.44 327 TYR B O 1
ATOM 4755 N N . VAL B 1 269 ? 4.123 30.947 61.909 1.00 16.52 328 VAL B N 1
ATOM 4756 C CA . VAL B 1 269 ? 5.043 30.006 61.280 1.00 16.63 328 VAL B CA 1
ATOM 4757 C C . VAL B 1 269 ? 6.433 30.173 61.877 1.00 16.66 328 VAL B C 1
ATOM 4758 O O . VAL B 1 269 ? 6.962 31.285 61.951 1.00 16.70 328 VAL B O 1
ATOM 4762 N N . GLY B 1 270 ? 7.013 29.059 62.307 1.00 16.69 329 GLY B N 1
ATOM 4763 C CA . GLY B 1 270 ? 8.361 29.056 62.849 1.00 16.84 329 GLY B CA 1
ATOM 4764 C C . GLY B 1 270 ? 8.863 27.659 63.138 1.00 16.98 329 GLY B C 1
ATOM 4765 O O . GLY B 1 270 ? 8.277 26.670 62.689 1.00 16.89 329 GLY B O 1
ATOM 4766 N N . ILE B 1 271 ? 9.955 27.589 63.893 1.00 17.24 330 ILE B N 1
ATOM 4767 C CA . ILE B 1 271 ? 10.557 26.320 64.290 1.00 17.51 330 ILE B CA 1
ATOM 4768 C C . ILE B 1 271 ? 10.218 26.064 65.752 1.00 17.55 330 ILE B C 1
ATOM 4769 O O . ILE B 1 271 ? 10.341 26.960 66.591 1.00 17.56 330 ILE B O 1
ATOM 4774 N N . ASP B 1 272 ? 9.770 24.846 66.048 1.00 17.81 331 ASP B N 1
ATOM 4775 C CA . ASP B 1 272 ? 9.383 24.480 67.405 1.00 18.15 331 ASP B CA 1
ATOM 4776 C C . ASP B 1 272 ? 10.573 24.605 68.344 1.00 18.49 331 ASP B C 1
ATOM 4777 O O . ASP B 1 272 ? 11.711 24.338 67.952 1.00 18.75 331 ASP B O 1
ATOM 4782 N N . ARG B 1 273 ? 10.304 25.013 69.580 1.00 18.76 332 ARG B N 1
ATOM 4783 C CA . ARG B 1 273 ? 11.353 25.199 70.583 1.00 19.31 332 ARG B CA 1
ATOM 4784 C C . ARG B 1 273 ? 12.028 23.888 70.989 1.00 19.45 332 ARG B C 1
ATOM 4785 O O . ARG B 1 273 ? 13.131 23.901 71.532 1.00 19.65 332 ARG B O 1
ATOM 4793 N N . SER B 1 274 ? 11.367 22.765 70.714 1.00 19.61 333 SER B N 1
ATOM 4794 C CA . SER B 1 274 ? 11.902 21.443 71.045 1.00 19.72 333 SER B CA 1
ATOM 4795 C C . SER B 1 274 ? 12.801 20.863 69.949 1.00 19.63 333 SER B C 1
ATOM 4796 O O . SER B 1 274 ? 13.402 19.803 70.136 1.00 19.71 333 SER B O 1
ATOM 4799 N N . ALA B 1 275 ? 12.892 21.554 68.815 1.00 19.51 334 ALA B N 1
ATOM 4800 C CA . ALA B 1 275 ? 13.656 21.055 67.667 1.00 19.56 334 ALA B CA 1
ATOM 4801 C C . ALA B 1 275 ? 15.163 21.238 67.831 1.00 19.52 334 ALA B C 1
ATOM 4802 O O . ALA B 1 275 ? 15.614 22.167 68.503 1.00 19.48 334 ALA B O 1
ATOM 4804 N N . ASN B 1 276 ? 15.929 20.340 67.213 1.00 19.50 335 ASN B N 1
ATOM 4805 C CA . ASN B 1 276 ? 17.388 20.446 67.168 1.00 19.58 335 ASN B CA 1
ATOM 4806 C C . ASN B 1 276 ? 17.830 21.632 66.325 1.00 19.50 335 ASN B C 1
ATOM 4807 O O . ASN B 1 276 ? 17.235 21.914 65.283 1.00 19.50 335 ASN B O 1
ATOM 4812 N N . HIS B 1 277 ? 18.873 22.323 66.780 1.00 19.35 336 HIS B N 1
ATOM 4813 C CA . HIS B 1 277 ? 19.423 23.461 66.048 1.00 19.25 336 HIS B CA 1
ATOM 4814 C C . HIS B 1 277 ? 20.919 23.639 66.295 1.00 19.07 336 HIS B C 1
ATOM 4815 O O . HIS B 1 277 ? 21.444 23.236 67.336 1.00 18.95 336 HIS B O 1
ATOM 4822 N N . LEU B 1 278 ? 21.589 24.238 65.316 1.00 19.01 337 LEU B N 1
ATOM 4823 C CA . LEU B 1 278 ? 22.994 24.631 65.418 1.00 18.94 337 LEU B CA 1
ATOM 4824 C C . LEU B 1 278 ? 23.129 26.019 64.809 1.00 19.06 337 LEU B C 1
ATOM 4825 O O . LEU B 1 278 ? 22.418 26.344 63.858 1.00 19.12 337 LEU B O 1
ATOM 4830 N N . ASN B 1 279 ? 24.031 26.833 65.356 1.00 19.20 338 ASN B N 1
ATOM 4831 C CA . ASN B 1 279 ? 24.266 28.185 64.844 1.00 19.45 338 ASN B CA 1
ATOM 4832 C C . ASN B 1 279 ? 24.881 28.146 63.449 1.00 19.47 338 ASN B C 1
ATOM 4833 O O . ASN B 1 279 ? 25.846 27.419 63.211 1.00 19.28 338 ASN B O 1
ATOM 4838 N N . SER B 1 280 ? 24.304 28.923 62.535 1.00 19.54 339 SER B N 1
ATOM 4839 C CA . SER B 1 280 ? 24.713 28.928 61.128 1.00 19.75 339 SER B CA 1
ATOM 4840 C C . SER B 1 280 ? 24.206 30.172 60.406 1.00 19.90 339 SER B C 1
ATOM 4841 O O . SER B 1 280 ? 23.165 30.729 60.770 1.00 19.94 339 SER B O 1
ATOM 4844 N N . ASP B 1 281 ? 24.948 30.597 59.383 1.00 19.98 340 ASP B N 1
ATOM 4845 C CA . ASP B 1 281 ? 24.509 31.662 58.482 1.00 20.19 340 ASP B CA 1
ATOM 4846 C C . ASP B 1 281 ? 23.358 31.205 57.596 1.00 20.22 340 ASP B C 1
ATOM 4847 O O . ASP B 1 281 ? 22.516 32.013 57.202 1.00 20.36 340 ASP B O 1
ATOM 4852 N N . TYR B 1 282 ? 23.342 29.913 57.273 1.00 20.25 341 TYR B N 1
ATOM 4853 C CA . TYR B 1 282 ? 22.295 29.322 56.446 1.00 20.28 341 TYR B CA 1
ATOM 4854 C C . TYR B 1 282 ? 20.990 29.191 57.224 1.00 20.45 341 TYR B C 1
ATOM 4855 O O . TYR B 1 282 ? 20.998 28.912 58.426 1.00 20.27 341 TYR B O 1
ATOM 4864 N N . ALA B 1 283 ? 19.874 29.389 56.529 1.00 20.50 342 ALA B N 1
ATOM 4865 C CA . ALA B 1 283 ? 18.559 29.228 57.131 1.00 20.54 342 ALA B CA 1
ATOM 4866 C C . ALA B 1 283 ? 18.255 27.752 57.328 1.00 20.59 342 ALA B C 1
ATOM 4867 O O . ALA B 1 283 ? 18.723 26.903 56.562 1.00 20.32 342 ALA B O 1
ATOM 4869 N N . ASP B 1 284 ? 17.490 27.450 58.371 1.00 20.72 343 ASP B N 1
ATOM 4870 C CA . ASP B 1 284 ? 16.961 26.107 58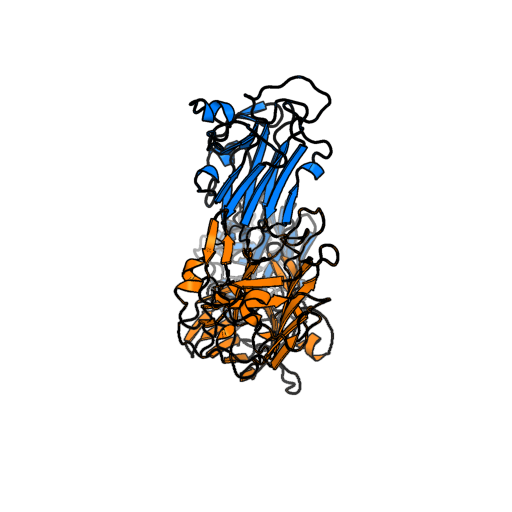.570 1.00 21.03 343 ASP B CA 1
ATOM 4871 C C . ASP B 1 284 ? 15.838 25.862 57.563 1.00 20.95 343 ASP B C 1
ATOM 4872 O O . ASP B 1 284 ? 15.792 24.813 56.915 1.00 20.76 343 ASP B O 1
ATOM 4877 N N . ILE B 1 285 ? 14.945 26.844 57.440 1.00 21.09 344 ILE B N 1
ATOM 4878 C CA . ILE B 1 285 ? 13.866 26.825 56.451 1.00 21.25 344 ILE B CA 1
ATOM 4879 C C . ILE B 1 285 ? 14.058 28.001 55.490 1.00 21.28 344 ILE B C 1
ATOM 4880 O O . ILE B 1 285 ? 14.132 29.154 55.919 1.00 21.25 344 ILE B O 1
ATOM 4885 N N . GLN B 1 286 ? 14.147 27.700 54.196 1.00 21.39 345 GLN B N 1
ATOM 4886 C CA . GLN B 1 286 ? 14.314 28.734 53.171 1.00 21.61 345 GLN B CA 1
ATOM 4887 C C . GLN B 1 286 ? 13.091 29.653 53.120 1.00 21.30 345 GLN B C 1
ATOM 4888 O O . GLN B 1 286 ? 13.211 30.871 53.278 1.00 21.37 345 GLN B O 1
ATOM 4894 N N . LYS B 1 287 ? 11.920 29.058 52.901 1.00 20.90 346 LYS B N 1
ATOM 4895 C CA . LYS B 1 287 ? 10.675 29.814 52.790 1.00 20.55 346 LYS B CA 1
ATOM 4896 C C . LYS B 1 287 ? 9.433 28.954 53.023 1.00 20.20 346 LYS B C 1
ATOM 4897 O O . LYS B 1 287 ? 9.498 27.723 52.998 1.00 19.96 346 LYS B O 1
ATOM 4903 N N . PHE B 1 288 ? 8.311 29.629 53.255 1.00 19.92 347 PHE B N 1
ATOM 4904 C CA . PHE B 1 288 ? 7.008 28.988 53.356 1.00 19.66 347 PHE B CA 1
ATOM 4905 C C . PHE B 1 288 ? 6.063 29.676 52.382 1.00 19.51 347 PHE B C 1
ATOM 4906 O O . PHE B 1 288 ? 6.042 30.901 52.299 1.00 19.46 347 PHE B O 1
ATOM 4914 N N . GLU B 1 289 ? 5.295 28.882 51.643 1.00 19.59 348 GLU B N 1
ATOM 4915 C CA . GLU B 1 289 ? 4.357 29.407 50.652 1.00 19.74 348 GLU B CA 1
ATOM 4916 C C . GLU B 1 289 ? 2.928 28.936 50.883 1.00 19.49 348 GLU B C 1
ATOM 4917 O O . GLU B 1 289 ? 2.703 27.807 51.321 1.00 19.40 348 GLU B O 1
ATOM 4923 N N . VAL B 1 290 ? 1.975 29.813 50.571 1.00 19.31 349 VAL B N 1
ATOM 4924 C CA . VAL B 1 290 ? 0.564 29.449 50.480 1.00 19.23 349 VAL B CA 1
ATOM 4925 C C . VAL B 1 290 ? 0.162 29.513 49.006 1.00 19.37 349 VAL B C 1
ATOM 4926 O O . VAL B 1 290 ? 0.298 30.553 48.359 1.00 19.17 349 VAL B O 1
ATOM 4930 N N . VAL B 1 291 ? -0.316 28.387 48.486 1.00 19.72 350 VAL B N 1
ATOM 4931 C CA . VAL B 1 291 ? -0.624 28.241 47.069 1.00 20.21 350 VAL B CA 1
ATOM 4932 C C . VAL B 1 291 ? -2.112 27.941 46.879 1.00 20.64 350 VAL B C 1
ATOM 4933 O O . VAL B 1 291 ? -2.631 26.966 47.427 1.00 20.65 350 VAL B O 1
ATOM 4937 N N . ALA B 1 292 ? -2.789 28.794 46.113 1.00 21.00 351 ALA B N 1
ATOM 4938 C CA . ALA B 1 292 ? -4.198 28.599 45.787 1.00 21.54 351 ALA B CA 1
ATOM 4939 C C . ALA B 1 292 ? -4.360 28.280 44.305 1.00 21.90 351 ALA B C 1
ATOM 4940 O O . ALA B 1 292 ? -4.000 29.090 43.447 1.00 22.02 351 ALA B O 1
ATOM 4942 N N . ASP B 1 293 ? -4.894 27.093 44.022 1.00 22.22 352 ASP B N 1
ATOM 4943 C CA . ASP B 1 293 ? -5.110 26.607 42.653 1.00 22.62 352 ASP B CA 1
ATOM 4944 C C . ASP B 1 293 ? -3.882 26.773 41.746 1.00 22.76 352 ASP B C 1
ATOM 4945 O O . ASP B 1 293 ? -3.993 27.267 40.622 1.00 22.75 352 ASP B O 1
ATOM 4950 N N . GLY B 1 294 ? -2.718 26.367 42.253 1.00 22.89 353 GLY B N 1
ATOM 4951 C CA . GLY B 1 294 ? -1.459 26.452 41.506 1.00 23.15 353 GLY B CA 1
ATOM 4952 C C . GLY B 1 294 ? -0.801 27.822 41.520 1.00 23.29 353 GLY B C 1
ATOM 4953 O O . GLY B 1 294 ? 0.293 27.997 40.985 1.00 23.58 353 GLY B O 1
ATOM 4954 N N . LYS B 1 295 ? -1.460 28.792 42.144 1.00 23.43 354 LYS B N 1
ATOM 4955 C CA . LYS B 1 295 ? -0.981 30.170 42.172 1.00 23.63 354 LYS B CA 1
ATOM 4956 C C . LYS B 1 295 ? -0.498 30.559 43.572 1.00 23.48 354 LYS B C 1
ATOM 4957 O O . LYS B 1 295 ? -1.249 30.455 44.546 1.00 23.54 354 LYS B O 1
ATOM 4963 N N . VAL B 1 296 ? 0.760 30.992 43.665 1.00 23.20 355 VAL B N 1
ATOM 4964 C CA . VAL B 1 296 ? 1.348 31.428 44.936 1.00 22.95 355 VAL B CA 1
ATOM 4965 C C . VAL B 1 296 ? 0.731 32.759 45.377 1.00 22.77 355 VAL B C 1
ATOM 4966 O O . VAL B 1 296 ? 0.858 33.769 44.684 1.00 22.81 355 VAL B O 1
ATOM 4970 N N . ILE B 1 297 ? 0.056 32.742 46.525 1.00 22.45 356 ILE B N 1
ATOM 4971 C CA . ILE B 1 297 ? -0.621 33.932 47.054 1.00 22.23 356 ILE B CA 1
ATOM 4972 C C . ILE B 1 297 ? 0.058 34.513 48.298 1.00 22.17 356 ILE B C 1
ATOM 4973 O O . ILE B 1 297 ? -0.233 35.640 48.704 1.00 22.23 356 ILE B O 1
ATOM 4978 N N . TYR B 1 298 ? 0.945 33.729 48.905 1.00 22.09 357 TYR B N 1
ATOM 4979 C CA . TYR B 1 298 ? 1.828 34.217 49.960 1.00 22.07 357 TYR B CA 1
ATOM 4980 C C . TYR B 1 298 ? 3.185 33.526 49.869 1.00 22.44 357 TYR B C 1
ATOM 4981 O O . TYR B 1 298 ? 3.261 32.320 49.636 1.00 22.35 357 TYR B O 1
ATOM 4990 N N . SER B 1 299 ? 4.248 34.302 50.052 1.00 22.93 358 SER B N 1
ATOM 4991 C CA . SER B 1 299 ? 5.583 33.750 50.231 1.00 23.63 358 SER B CA 1
ATOM 4992 C C . SER B 1 299 ? 6.288 34.475 51.366 1.00 24.15 358 SER B C 1
ATOM 4993 O O . SER B 1 299 ? 6.208 35.700 51.469 1.00 24.38 358 SER B O 1
ATOM 4996 N N . SER B 1 300 ? 6.975 33.718 52.218 1.00 24.84 359 SER B N 1
ATOM 4997 C CA . SER B 1 300 ? 7.663 34.301 53.368 1.00 25.54 359 SER B CA 1
ATOM 4998 C C . SER B 1 300 ? 8.931 35.059 52.974 1.00 26.28 359 SER B C 1
ATOM 4999 O O . SER B 1 300 ? 9.401 35.909 53.730 1.00 26.32 359 SER B O 1
ATOM 5002 N N . ASP B 1 301 ? 9.464 34.767 51.788 1.00 27.28 360 ASP B N 1
ATOM 5003 C CA . ASP B 1 301 ? 10.709 35.390 51.320 1.00 28.39 360 ASP B CA 1
ATOM 5004 C C . ASP B 1 301 ? 10.589 36.880 50.961 1.00 29.04 360 ASP B C 1
ATOM 5005 O O . ASP B 1 301 ? 11.600 37.538 50.713 1.00 29.32 360 ASP B O 1
ATOM 5010 N N . SER B 1 302 ? 9.363 37.403 50.932 1.00 29.88 361 SER B N 1
ATOM 5011 C CA . SER B 1 302 ? 9.142 38.834 50.720 1.00 30.73 361 SER B CA 1
ATOM 5012 C C . SER B 1 302 ? 9.653 39.618 51.928 1.00 31.20 361 SER B C 1
ATOM 5013 O O . SER B 1 302 ? 10.632 40.362 51.828 1.00 31.24 361 SER B O 1
ATOM 5016 N N . LYS B 1 303 ? 8.997 39.422 53.070 1.00 31.62 362 LYS B N 1
ATOM 5017 C CA . LYS B 1 303 ? 9.354 40.125 54.298 1.00 32.04 362 LYS B CA 1
ATOM 5018 C C . LYS B 1 303 ? 10.534 39.466 55.019 1.00 32.07 362 LYS B C 1
ATOM 5019 O O . LYS B 1 303 ? 11.225 40.118 55.802 1.00 32.21 362 LYS B O 1
ATOM 5025 N N . TYR B 1 304 ? 10.766 38.183 54.741 1.00 32.13 363 TYR B N 1
ATOM 5026 C CA . TYR B 1 304 ? 11.847 37.428 55.385 1.00 32.33 363 TYR B CA 1
ATOM 5027 C C . TYR B 1 304 ? 12.753 36.750 54.353 1.00 32.33 363 TYR B C 1
ATOM 5028 O O . TYR B 1 304 ? 12.712 35.527 54.196 1.00 32.33 363 TYR B O 1
ATOM 5037 N N . PRO B 1 305 ? 13.583 37.548 53.649 1.00 32.40 364 PRO B N 1
ATOM 5038 C CA . PRO B 1 305 ? 14.410 37.026 52.556 1.00 32.40 364 PRO B CA 1
ATOM 5039 C C . PRO B 1 305 ? 15.491 36.035 52.997 1.00 32.35 364 PRO B C 1
ATOM 5040 O O . PRO B 1 305 ? 15.841 35.132 52.236 1.00 32.60 364 PRO B O 1
ATOM 5044 N N . LYS B 1 306 ? 16.004 36.201 54.213 1.00 32.22 365 LYS B N 1
ATOM 5045 C CA . LYS B 1 306 ? 17.094 35.359 54.715 1.00 32.00 365 LYS B CA 1
ATOM 5046 C C . LYS B 1 306 ? 16.612 34.003 55.235 1.00 31.67 365 LYS B C 1
ATOM 5047 O O . LYS B 1 306 ? 17.419 33.159 55.634 1.00 31.61 365 LYS B O 1
ATOM 5053 N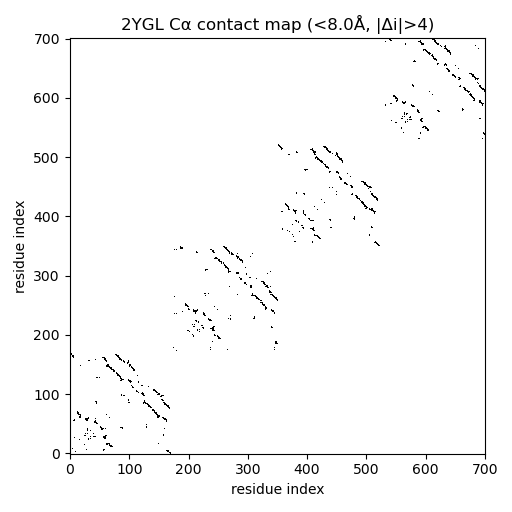 N . GLY B 1 307 ? 15.296 33.795 55.217 1.00 31.15 366 GLY B N 1
ATOM 5054 C CA . GLY B 1 307 ? 14.706 32.542 55.671 1.00 30.37 366 GLY B CA 1
ATOM 5055 C C . GLY B 1 307 ? 14.435 32.547 57.159 1.00 29.83 366 GLY B C 1
ATOM 5056 O O . GLY B 1 307 ? 14.324 33.607 57.774 1.00 29.97 366 GLY B O 1
ATOM 5057 N N . ILE B 1 308 ? 14.331 31.355 57.740 1.00 29.21 367 ILE B N 1
ATOM 5058 C CA . ILE B 1 308 ? 13.996 31.218 59.156 1.00 28.61 367 ILE B CA 1
ATOM 5059 C C . ILE B 1 308 ? 14.925 30.252 59.893 1.00 28.10 367 ILE B C 1
ATOM 5060 O O . ILE B 1 308 ? 15.178 29.137 59.425 1.00 27.84 367 ILE B O 1
ATOM 5065 N N . LYS B 1 309 ? 15.446 30.709 61.032 1.00 27.43 368 LYS B N 1
ATOM 5066 C CA . LYS B 1 309 ? 16.261 29.877 61.920 1.00 27.10 368 LYS B CA 1
ATOM 5067 C C . LYS B 1 309 ? 15.509 29.645 63.233 1.00 26.62 368 LYS B C 1
ATOM 5068 O O . LYS B 1 309 ? 14.388 30.127 63.410 1.00 26.61 368 LYS B O 1
ATOM 5074 N N . TYR B 1 310 ? 16.140 28.912 64.148 1.00 26.09 369 TYR B N 1
ATOM 5075 C CA . TYR B 1 310 ? 15.569 28.608 65.461 1.00 25.77 369 TYR B CA 1
ATOM 5076 C C . TYR B 1 310 ? 15.378 29.857 66.332 1.00 25.75 369 TYR B C 1
ATOM 5077 O O . TYR B 1 310 ? 14.450 29.916 67.145 1.00 25.39 369 TYR B O 1
ATOM 5086 N N . ASP B 1 311 ? 16.258 30.845 66.164 1.00 25.67 370 ASP B N 1
ATOM 5087 C CA . ASP B 1 311 ? 16.184 32.083 66.947 1.00 25.74 370 ASP B CA 1
ATOM 5088 C C . ASP B 1 311 ? 15.291 33.152 66.306 1.00 25.43 370 ASP B C 1
ATOM 5089 O O . ASP B 1 311 ? 15.145 34.252 66.843 1.00 25.51 370 ASP B O 1
ATOM 5094 N N . THR B 1 312 ? 14.695 32.822 65.162 1.00 25.04 371 THR B N 1
ATOM 5095 C CA . THR B 1 312 ? 13.755 33.715 64.486 1.00 24.67 371 THR B CA 1
ATOM 5096 C C . THR B 1 312 ? 12.411 33.715 65.212 1.00 24.44 371 THR B C 1
ATOM 5097 O O . THR B 1 312 ? 11.872 32.652 65.533 1.00 24.05 371 THR B O 1
ATOM 5101 N N . SER B 1 313 ? 11.880 34.908 65.469 1.00 24.13 372 SER B N 1
ATOM 5102 C CA . SER B 1 313 ? 10.534 35.040 66.008 1.00 24.18 372 SER B CA 1
ATOM 5103 C C . SER B 1 313 ? 9.520 34.576 64.975 1.00 23.99 372 SER B C 1
ATOM 5104 O O . SER B 1 313 ? 9.605 34.953 63.804 1.00 23.85 372 SER B O 1
ATOM 5107 N N . ALA B 1 314 ? 8.578 33.743 65.414 1.00 23.83 373 ALA B N 1
ATOM 5108 C CA . ALA B 1 314 ? 7.536 33.218 64.537 1.00 23.81 373 ALA B CA 1
ATOM 5109 C C . ALA B 1 314 ? 6.733 34.353 63.914 1.00 23.75 373 ALA B C 1
ATOM 5110 O O . ALA B 1 314 ? 6.282 35.268 64.609 1.00 23.72 373 ALA B O 1
ATOM 5112 N N . PHE B 1 315 ? 6.573 34.299 62.598 1.00 23.77 374 PHE B N 1
ATOM 5113 C CA . PHE B 1 315 ? 5.880 35.365 61.884 1.00 23.84 374 PHE B CA 1
ATOM 5114 C C . PHE B 1 315 ? 4.437 35.020 61.550 1.00 23.64 374 PHE B C 1
ATOM 5115 O O . PHE B 1 315 ? 4.093 33.851 61.334 1.00 23.56 374 PHE B O 1
ATOM 5123 N N . LEU B 1 316 ? 3.603 36.053 61.511 1.00 23.45 375 LEU B N 1
ATOM 5124 C CA . LEU B 1 316 ? 2.192 35.896 61.195 1.00 23.32 375 LEU B CA 1
ATOM 5125 C C . LEU B 1 316 ? 1.980 35.763 59.694 1.00 23.19 375 LEU B C 1
ATOM 5126 O O . LEU B 1 316 ? 2.411 36.615 58.914 1.00 23.05 375 LEU B O 1
ATOM 5131 N N . VAL B 1 317 ? 1.319 34.680 59.302 1.00 23.19 376 VAL B N 1
ATOM 5132 C CA . VAL B 1 317 ? 0.857 34.513 57.933 1.00 23.06 376 VAL B CA 1
ATOM 5133 C C . VAL B 1 317 ? -0.656 34.711 57.942 1.00 23.34 376 VAL B C 1
ATOM 5134 O O . VAL B 1 317 ? -1.393 33.952 58.577 1.00 22.99 376 VAL B O 1
ATOM 5138 N N . ASP B 1 318 ? -1.097 35.759 57.253 1.00 23.63 377 ASP B N 1
ATOM 5139 C CA . ASP B 1 318 ? -2.502 36.137 57.188 1.00 24.02 377 ASP B CA 1
ATOM 5140 C C . ASP B 1 318 ? -2.806 36.565 55.758 1.00 24.28 377 ASP B C 1
ATOM 5141 O O . ASP B 1 318 ? -2.506 37.693 55.358 1.00 24.17 377 ASP B O 1
ATOM 5146 N N . VAL B 1 319 ? -3.395 35.653 54.990 1.00 24.55 378 VAL B N 1
ATOM 5147 C CA . VAL B 1 319 ? -3.570 35.865 53.555 1.00 24.91 378 VAL B CA 1
ATOM 5148 C C . VAL B 1 319 ? -5.015 35.649 53.088 1.00 25.10 378 VAL B C 1
ATOM 5149 O O . VAL B 1 319 ? -5.704 34.738 53.559 1.00 25.07 378 VAL B O 1
ATOM 5153 N N . GLU B 1 320 ? -5.463 36.509 52.176 1.00 25.41 379 GLU B N 1
ATOM 5154 C CA . GLU B 1 320 ? -6.755 36.358 51.515 1.00 25.70 379 GLU B CA 1
ATOM 5155 C C . GLU B 1 320 ? -6.753 35.129 50.622 1.00 25.42 379 GLU B C 1
ATOM 5156 O O . GLU B 1 320 ? -5.785 34.879 49.900 1.00 25.48 379 GLU B O 1
ATOM 5162 N N . ILE B 1 321 ? -7.836 34.362 50.679 1.00 25.18 380 ILE B N 1
ATOM 5163 C CA . ILE B 1 321 ? -8.055 33.276 49.734 1.00 25.11 380 ILE B CA 1
ATOM 5164 C C . ILE B 1 321 ? -9.038 33.786 48.675 1.00 25.31 380 ILE B C 1
ATOM 5165 O O . ILE B 1 321 ? -10.122 34.264 49.024 1.00 25.18 380 ILE B O 1
ATOM 5170 N N . PRO B 1 322 ? -8.652 33.717 47.384 1.00 25.57 381 PRO B N 1
ATOM 5171 C CA . PRO B 1 322 ? -9.532 34.150 46.294 1.00 25.88 381 PRO B CA 1
ATOM 5172 C C . PRO B 1 322 ? -10.859 33.400 46.287 1.00 26.17 381 PRO B C 1
ATOM 5173 O O . PRO B 1 322 ? -10.918 32.232 46.686 1.00 26.22 381 PRO B O 1
ATOM 5177 N N . LYS B 1 323 ? -11.913 34.080 45.843 1.00 26.47 382 LYS B N 1
ATOM 5178 C CA . LYS B 1 323 ? -13.240 33.484 45.735 1.00 26.69 382 LYS B CA 1
ATOM 5179 C C . LYS B 1 323 ? -13.213 32.283 44.791 1.00 26.55 382 LYS B C 1
ATOM 5180 O O . LYS B 1 323 ? -12.463 32.272 43.812 1.00 26.76 382 LYS B O 1
ATOM 5186 N N . ASP B 1 324 ? -14.022 31.275 45.116 1.00 26.41 383 ASP B N 1
ATOM 5187 C CA . ASP B 1 324 ? -14.150 30.037 44.331 1.00 26.07 383 ASP B CA 1
ATOM 5188 C C . ASP B 1 324 ? -12.835 29.256 44.158 1.00 25.57 383 ASP B C 1
ATOM 5189 O O . ASP B 1 324 ? -12.611 28.622 43.123 1.00 25.59 383 ASP B O 1
ATOM 5194 N N . THR B 1 325 ? -11.976 29.309 45.177 1.00 24.90 384 THR B N 1
ATOM 5195 C CA . THR B 1 325 ? -10.751 28.501 45.224 1.00 24.07 384 THR B CA 1
ATOM 5196 C C . THR B 1 325 ? -11.106 27.027 45.409 1.00 23.66 384 THR B C 1
ATOM 5197 O O . THR B 1 325 ? -11.955 26.683 46.236 1.00 23.75 384 THR B O 1
ATOM 5201 N N . GLN B 1 326 ? -10.464 26.161 44.630 1.00 23.07 385 GLN B N 1
ATOM 5202 C CA . GLN B 1 326 ? -10.722 24.725 44.704 1.00 22.57 385 GLN B CA 1
ATOM 5203 C C . GLN B 1 326 ? -9.752 24.014 45.644 1.00 22.19 385 GLN B C 1
ATOM 5204 O O . GLN B 1 326 ? -10.130 23.067 46.340 1.00 22.03 385 GLN B O 1
ATOM 5210 N N . THR B 1 327 ? -8.507 24.487 45.659 1.00 21.67 386 THR B N 1
ATOM 5211 C CA . THR B 1 327 ? -7.404 23.787 46.311 1.00 21.11 386 THR B CA 1
ATOM 5212 C C . THR B 1 327 ? -6.443 24.765 46.989 1.00 20.83 386 THR B C 1
ATOM 5213 O O . THR B 1 327 ? -6.041 25.768 46.393 1.00 20.74 386 THR B O 1
ATOM 5217 N N . ILE B 1 328 ? -6.088 24.463 48.237 1.00 20.46 387 ILE B N 1
ATOM 5218 C CA . ILE B 1 328 ? -5.056 25.206 48.962 1.00 20.18 387 ILE B CA 1
ATOM 5219 C C . ILE B 1 328 ? -3.895 24.275 49.317 1.00 20.01 387 ILE B C 1
ATOM 5220 O O . ILE B 1 328 ? -4.103 23.181 49.851 1.00 19.96 387 ILE B O 1
ATOM 5225 N N . GLU B 1 329 ? -2.680 24.714 48.994 1.00 19.61 388 GLU B N 1
ATOM 5226 C CA . GLU B 1 329 ? -1.465 23.980 49.327 1.00 19.58 388 GLU B CA 1
ATOM 5227 C C . GLU B 1 329 ? -0.547 24.811 50.211 1.00 19.20 388 GLU B C 1
ATOM 5228 O O . GLU B 1 329 ? -0.355 26.007 49.974 1.00 19.25 388 GLU B O 1
ATOM 5234 N N . LEU B 1 330 ? 0.007 24.165 51.232 1.00 18.72 389 LEU B N 1
ATOM 5235 C CA . LEU B 1 330 ? 0.985 24.787 52.114 1.00 18.47 389 LEU B CA 1
ATOM 5236 C C . LEU B 1 330 ? 2.336 24.135 51.864 1.00 18.46 389 LEU B C 1
ATOM 5237 O O . LEU B 1 330 ? 2.525 22.950 52.147 1.00 18.44 389 LEU B O 1
ATOM 5242 N N . LYS B 1 331 ? 3.263 24.912 51.313 1.00 18.45 390 LYS B N 1
ATOM 5243 C CA . LYS B 1 331 ? 4.546 24.384 50.853 1.00 18.79 390 LYS B CA 1
ATOM 5244 C C . LYS B 1 331 ? 5.719 24.876 51.700 1.00 18.81 390 LYS B C 1
ATOM 5245 O O . LYS B 1 331 ? 5.887 26.079 51.907 1.00 18.74 390 LYS B O 1
ATOM 5251 N N . SER B 1 332 ? 6.520 23.930 52.184 1.00 19.05 391 SER B N 1
ATOM 5252 C CA . SER B 1 332 ? 7.661 24.227 53.050 1.00 19.33 391 SER B CA 1
ATOM 5253 C C . SER B 1 332 ? 8.981 23.869 52.366 1.00 19.63 391 SER B C 1
ATOM 5254 O O . SER B 1 332 ? 9.192 22.720 51.980 1.00 19.59 391 SER B O 1
ATOM 5257 N N . TYR B 1 333 ? 9.862 24.859 52.232 1.00 20.09 392 TYR B N 1
ATOM 5258 C CA . TYR B 1 333 ? 11.118 24.705 51.493 1.00 20.59 392 TYR B CA 1
ATOM 5259 C C . TYR B 1 333 ? 12.330 24.582 52.415 1.00 20.85 392 TYR B C 1
ATOM 5260 O O . TYR B 1 333 ? 12.633 25.495 53.187 1.00 20.83 392 TYR B O 1
ATOM 5269 N N . SER B 1 334 ? 13.023 23.451 52.311 1.00 21.33 393 SER B N 1
ATOM 5270 C CA . SER B 1 334 ? 14.207 23.171 53.123 1.00 21.99 393 SER B CA 1
ATOM 5271 C C . SER B 1 334 ? 15.339 24.170 52.900 1.00 22.19 393 SER B C 1
ATOM 5272 O O . SER B 1 334 ? 15.547 24.655 51.785 1.00 21.95 393 SER B O 1
ATOM 5275 N N . GLY B 1 335 ? 16.072 24.456 53.974 1.00 22.57 394 GLY B N 1
ATOM 5276 C CA . GLY B 1 335 ? 17.246 25.324 53.914 1.00 23.21 394 GLY B CA 1
ATOM 5277 C C . GLY B 1 335 ? 18.462 24.662 53.284 1.00 23.69 394 GLY B C 1
ATOM 5278 O O . GLY B 1 335 ? 19.433 25.342 52.948 1.00 23.72 394 GLY B O 1
ATOM 5279 N N . LYS B 1 336 ? 18.411 23.333 53.155 1.00 24.20 395 LYS B N 1
ATOM 5280 C CA . LYS B 1 336 ? 19.395 22.535 52.402 1.00 24.91 395 LYS B CA 1
ATOM 5281 C C . LYS B 1 336 ? 20.813 22.432 52.989 1.00 25.19 395 LYS B C 1
ATOM 5282 O O . LYS B 1 336 ? 21.686 21.815 52.373 1.00 25.49 395 LYS B O 1
ATOM 5288 N N . HIS B 1 337 ? 21.055 23.017 54.159 1.00 25.41 396 HIS B N 1
ATOM 5289 C CA . HIS B 1 337 ? 22.424 23.051 54.691 1.00 25.68 396 HIS B CA 1
ATOM 5290 C C . HIS B 1 337 ? 22.612 22.561 56.128 1.00 25.62 396 HIS B C 1
ATOM 5291 O O . HIS B 1 337 ? 23.661 22.002 56.458 1.00 25.58 396 HIS B O 1
ATOM 5298 N N . THR B 1 338 ? 21.600 22.760 56.969 1.00 25.61 397 THR B N 1
ATOM 5299 C CA . THR B 1 338 ? 21.726 22.505 58.404 1.00 25.72 397 THR B CA 1
ATOM 5300 C C . THR B 1 338 ? 21.066 21.205 58.869 1.00 25.81 397 THR B C 1
ATOM 5301 O O . THR B 1 338 ? 21.262 20.783 60.016 1.00 25.77 397 THR B O 1
ATOM 5305 N N . TRP B 1 339 ? 20.289 20.581 57.981 1.00 25.70 398 TRP B N 1
ATOM 5306 C CA . TRP B 1 339 ? 19.498 19.380 58.302 1.00 25.64 398 TRP B CA 1
ATOM 5307 C C . TRP B 1 339 ? 18.578 19.555 59.522 1.00 25.18 398 TRP B C 1
ATOM 5308 O O . TRP B 1 339 ? 18.297 18.604 60.257 1.00 25.22 398 TRP B O 1
ATOM 5319 N N . ALA B 1 340 ? 18.129 20.791 59.722 1.00 24.61 399 ALA B N 1
ATOM 5320 C CA . ALA B 1 340 ? 17.061 21.104 60.656 1.00 23.84 399 ALA B CA 1
ATOM 5321 C C . ALA B 1 340 ? 15.892 21.603 59.815 1.00 23.30 399 ALA B C 1
ATOM 5322 O O . ALA B 1 340 ? 15.766 22.801 59.547 1.00 23.32 399 ALA B O 1
ATOM 5324 N N . ASP B 1 341 ? 15.050 20.670 59.383 1.00 22.59 400 ASP B N 1
ATOM 5325 C CA . ASP B 1 341 ? 13.993 20.975 58.420 1.00 21.94 400 ASP B CA 1
ATOM 5326 C C . ASP B 1 341 ? 12.580 20.928 59.003 1.00 21.30 400 ASP B C 1
ATOM 5327 O O . ASP B 1 341 ? 11.602 21.145 58.289 1.00 21.21 400 ASP B O 1
ATOM 5332 N N . GLU B 1 342 ? 12.476 20.655 60.300 1.00 20.55 401 GLU B N 1
ATOM 5333 C CA . GLU B 1 342 ? 11.174 20.608 60.964 1.00 19.74 401 GLU B CA 1
ATOM 5334 C C . GLU B 1 342 ? 10.677 22.006 61.282 1.00 19.01 401 GLU B C 1
ATOM 5335 O O . GLU B 1 342 ? 11.430 22.839 61.784 1.00 18.87 401 GLU B O 1
ATOM 5341 N N . LEU B 1 343 ? 9.405 22.251 60.975 1.00 18.23 402 LEU B N 1
ATOM 5342 C CA . LEU B 1 343 ? 8.745 23.510 61.304 1.00 17.57 402 LEU B CA 1
ATOM 5343 C C . LEU B 1 343 ? 7.312 23.266 61.766 1.00 16.98 402 LEU B C 1
ATOM 5344 O O . LEU B 1 343 ? 6.759 22.178 61.577 1.00 16.93 402 LEU B O 1
ATOM 5349 N N . VAL B 1 344 ? 6.714 24.289 62.363 1.00 16.09 403 VAL B N 1
ATOM 5350 C CA . VAL B 1 344 ? 5.349 24.188 62.862 1.00 15.46 403 VAL B CA 1
ATOM 5351 C C . VAL B 1 344 ? 4.484 25.351 62.399 1.00 15.12 403 VAL B C 1
ATOM 5352 O O . VAL B 1 344 ? 4.967 26.474 62.214 1.00 14.81 403 VAL B O 1
ATOM 5356 N N . LEU B 1 345 ? 3.205 25.060 62.196 1.00 14.78 404 LEU B N 1
ATOM 5357 C CA . LEU B 1 345 ? 2.220 26.082 61.895 1.00 14.63 404 LEU B CA 1
ATOM 5358 C C . LEU B 1 345 ? 1.335 26.222 63.128 1.00 14.54 404 LEU B C 1
ATOM 5359 O O . LEU B 1 345 ? 0.489 25.371 63.390 1.00 14.51 404 LEU B O 1
ATOM 5364 N N . GLY B 1 346 ? 1.562 27.286 63.895 1.00 14.37 405 GLY B N 1
ATOM 5365 C CA . GLY B 1 346 ? 0.865 27.496 65.162 1.00 14.16 405 GLY B CA 1
ATOM 5366 C C . GLY B 1 346 ? -0.460 28.210 65.007 1.00 14.16 405 GLY B C 1
ATOM 5367 O O . GLY B 1 346 ? -0.524 29.302 64.436 1.00 13.86 405 GLY B O 1
ATOM 5368 N N . GLY B 1 347 ? -1.518 27.586 65.523 1.00 14.16 406 GLY B N 1
ATOM 5369 C CA . GLY B 1 347 ? -2.868 28.153 65.482 1.00 14.33 406 GLY B CA 1
ATOM 5370 C C . GLY B 1 347 ? -3.525 28.123 64.112 1.00 14.54 406 GLY B C 1
ATOM 5371 O O . GLY B 1 347 ? -4.555 28.768 63.906 1.00 14.36 406 GLY B O 1
ATOM 5372 N N . ALA B 1 348 ? -2.933 27.364 63.185 1.00 14.85 407 ALA B N 1
ATOM 5373 C CA . ALA B 1 348 ? -3.373 27.304 61.785 1.00 15.33 407 ALA B CA 1
ATOM 5374 C C . ALA B 1 348 ? -4.876 27.101 61.612 1.00 15.67 407 ALA B C 1
ATOM 5375 O O . ALA B 1 348 ? -5.431 26.106 62.083 1.00 15.54 407 ALA B O 1
ATOM 5377 N N . LEU B 1 349 ? -5.524 28.046 60.931 1.00 16.22 408 LEU B N 1
ATOM 5378 C CA . LEU B 1 349 ? -6.970 27.983 60.700 1.00 16.73 408 LEU B CA 1
ATOM 5379 C C . LEU B 1 349 ? -7.410 28.570 59.350 1.00 17.20 408 LEU B C 1
ATOM 5380 O O . LEU B 1 349 ? -6.709 29.402 58.767 1.00 17.38 408 LEU B O 1
ATOM 5385 N N . PHE B 1 350 ? -8.569 28.117 58.868 1.00 17.62 409 PHE B N 1
ATOM 5386 C CA . PHE B 1 350 ? -9.279 28.744 57.752 1.00 18.18 409 PHE B CA 1
ATOM 5387 C C . PHE B 1 350 ? -10.506 29.488 58.270 1.00 18.91 409 PHE B C 1
ATOM 5388 O O . PHE B 1 350 ? -11.204 29.000 59.164 1.00 18.71 409 PHE B O 1
ATOM 5396 N N . MET B 1 351 ? -10.770 30.662 57.702 1.00 19.89 410 MET B N 1
ATOM 5397 C CA . MET B 1 351 ? -12.032 31.361 57.928 1.00 21.02 410 MET B CA 1
ATOM 5398 C C . MET B 1 351 ? -13.003 30.971 56.821 1.00 21.74 410 MET B C 1
ATOM 5399 O O . MET B 1 351 ? -12.640 30.998 55.643 1.00 21.76 410 MET B O 1
ATOM 5404 N N . ALA B 1 352 ? -14.227 30.604 57.197 1.00 22.73 411 ALA B N 1
ATOM 5405 C CA . ALA B 1 352 ? -15.297 30.382 56.221 1.00 23.50 411 ALA B CA 1
ATOM 5406 C C . ALA B 1 352 ? -15.771 31.712 55.627 1.00 24.10 411 ALA B C 1
ATOM 5407 O O . ALA B 1 352 ? -16.170 32.632 56.351 1.00 24.92 411 ALA B O 1
#

CATH classification: 2.60.120.1060 (+1 more: 2.60.120.1060)

Sequence (701 aa):
HMASTYLSDMDWSSATHGDIDKTKTVQKDAPFTTGNKGEHTKISLLTSDDKVKYFDKGIGTVADSPSVISYDISGQGFEKFETYIGIDQSANSSRSDHAVVDRIEIEIDGKVVYSSSVTNPEGFRYNTQAQFISVTIPQNAKKISLKSFAGEHTWGDEVVFADAKLIKTVSTQTITPDLLNKGINGGVYLSDLEWVDATHGDDDKSKTVQKDKPFTPGNNGSNNKIKLLIDGKEVEFNKGLGTVASNPSSIKYDVSGANVTRFISYVGIDRSANHLNSDYADIQKFEVVADGKVIYSSDSKYPKGIKYDTSAFLVDVEIPKDTQTIELKSYSGKHTWADELVLGGALFMANHMASTYLSDMDWSSATHGDIDKTKTVQKDAPFTTGNKGEHTKISLLTSDDKVKYFDKGIGTVADSPSVISYDISGQGFEKFETYIGIDQSANSSRSDHAVVDDRIEIEIDGKVVYSSSVTNPEGFRYNTQAQFISVTIPQNAKKISLKSFAGEHTWGDEVVFADAKLIKTVSTQTITPDLLNKGINGGVYLSDLEWVDATHGDDDKSKTVQKDKPFTPGNNGSNNKIKLLIDGKEVEFNKGLGTVASNPSSIKYDVSGANVTRFISYVGIDRSANHLNSDYADIQKFEVVADGKVIYSSDSKYPKGIKYDTSAFLVDVEIPKDTQTIELKSYSGKHTWADELVLGGALFMA

B-factor: mean 23.84, std 6.99, range [3.47, 72.19]